Protein AF-0000000074032149 (afdb_homodimer)

Radius of gyration: 67.51 Å; Cα contacts (8 Å, |Δi|>4): 186; chains: 2; bounding box: 53×200×136 Å

Sequence (626 aa):
MKRTSAFSYVSTILFILSSSCLYNQAYASSRERHGLHLDIPGTTISTRKSSSDRSGGHMSKWVGELNHEFKTFKNSKLKEIEKTEKQKEEAWDDWLTKLEPEWVSFSNFIEEKKKKWIQKKEEEWDIWIKEMEHKWVAFKKKMDRKYKVQRREGTLKYSEREWCNLVKRKAEEVMIIDYRTWIKNNDDNLRKWISRDFELWKKKRFDEWLKVEWKCEEDAYWCKDSNSPFMNAWDPLFPIIKKSWDMYQARKSRESAHWNKLASSVGKTLTSKKYVEWEQMKKTKSSWYNEWVHFFLHELLSSVGVKHRSLGFMKRTSAFSYVSTILFILSSSCLYNQAYASSRERHGLHLDIPGTTISTRKSSSDRSGGHMSKWVGELNHEFKTFKNSKLKEIEKTEKQKEEAWDDWLTKLEPEWVSFSNFIEEKKKKWIQKKEEEWDIWIKEMEHKWVAFKKKMDRKYKVQRREGTLKYSEREWCNLVKRKAEEVMIIDYRTWIKNNDDNLRKWISRDFELWKKKRFDEWLKVEWKCEEDAYWCKDSNSPFMNAWDPLFPIIKKSWDMYQARKSRESAHWNKLASSVGKTLTSKKYVEWEQMKKTKSSWYNEWVHFFLHELLSSVGVKHRSLGF

pLDDT: mean 77.49, std 26.67, range [15.34, 97.88]

Foldseek 3Di:
DDDDDDDDDYDDDDDDDDDDPPDPPVPPPPPPCPVPPPPPVPPPPVPPPPPVPPDVPVVVVVVVVVVVVVVVVLVVLLVVLVVVLVVVVVVLVVLVVVCVVVLVVVLVVLVVVVVVLVVVVVVVLVVVVVVLLVVLLVVLVVLVVVVVVCVVVVNDPDDLVRSLVVSLVVSLVVLVVVLVVVLVVSLVVSLVVLLVSLVVVLVVSVVVVCVPPVNVVVCVQCVDPVLDLVVCVVDPCSVSSVSSVVSNVVVVVVSVVVSVVVSVVSSCVSNVDDDPVSVVVSVVVVVVSVVVSVVSSVVSSVVVVVVVVVVPD/DDDDDDDDDDDDDDDDDDDDDPDPPVPPPPPPCPVPPPPPVPPPPVPPPPPPPPDCPVNVVVVVVVVVVVVVVLVVLLVVLVVVLVVVVVVLVVLVVVCVVVLVVVLVVLVVVVVVLVVVVVVVLVVVVVVVLVVLLVVLVVLVVVVVVCVVVVNDPDDLVRSLVVSLVVSLVVLVVSLVVVLVVSLVVSLVVLLVSLVVVLVVSVVVVCVPPVNVVVCVQCVDPVLDLVVCVVDPCSVSSVSSVVSNVVVVVVSVVVSVVVSVVSSCVSNVDDDPVSVVVSVVVVVVSVVVSVVSSVVSSVVSVVVVVVVPD

Structure (mmCIF, N/CA/C/O backbone):
data_AF-0000000074032149-model_v1
#
loop_
_entity.id
_entity.type
_entity.pdbx_description
1 polymer 'Variable surface protein'
#
loop_
_atom_site.group_PDB
_atom_site.id
_atom_site.type_symbol
_atom_site.label_atom_id
_atom_site.label_alt_id
_atom_site.label_comp_id
_atom_site.label_asym_id
_atom_site.label_entity_id
_atom_site.label_seq_id
_atom_site.pdbx_PDB_ins_code
_atom_site.Cartn_x
_atom_site.Cartn_y
_atom_site.Cartn_z
_atom_site.occupancy
_atom_site.B_iso_or_equiv
_atom_site.auth_seq_id
_atom_site.auth_comp_id
_atom_site.auth_asym_id
_atom_site.auth_atom_id
_atom_site.pdbx_PDB_model_num
ATOM 1 N N . MET A 1 1 ? 32.906 36.156 98.25 1 17.06 1 MET A N 1
ATOM 2 C CA . MET A 1 1 ? 32.969 37.562 98.625 1 17.06 1 MET A CA 1
ATOM 3 C C . MET A 1 1 ? 32.188 38.438 97.688 1 17.06 1 MET A C 1
ATOM 5 O O . MET A 1 1 ? 32 39.625 97.938 1 17.06 1 MET A O 1
ATOM 9 N N . LYS A 1 2 ? 32.25 38.219 96.375 1 16.92 2 LYS A N 1
ATOM 10 C CA . LYS A 1 2 ? 32.594 39.375 95.625 1 16.92 2 LYS A CA 1
ATOM 11 C C . LYS A 1 2 ? 31.531 40.469 95.75 1 16.92 2 LYS A C 1
ATOM 13 O O . LYS A 1 2 ? 30.328 40.188 95.688 1 16.92 2 LYS A O 1
ATOM 18 N N . ARG A 1 3 ? 31.984 41.719 95.625 1 16.62 3 ARG A N 1
ATOM 19 C CA . ARG A 1 3 ? 31.656 43.062 96.125 1 16.62 3 ARG A CA 1
ATOM 20 C C . ARG A 1 3 ? 30.453 43.625 95.312 1 16.62 3 ARG A C 1
ATOM 22 O O . ARG A 1 3 ? 29.484 44.094 95.938 1 16.62 3 ARG A O 1
ATOM 29 N N . THR A 1 4 ? 30.797 44.438 94.375 1 17.55 4 THR A N 1
ATOM 30 C CA . THR A 1 4 ? 30.688 45.906 94.5 1 17.55 4 THR A CA 1
ATOM 31 C C . THR A 1 4 ? 29.312 46.375 94.062 1 17.55 4 THR A C 1
ATOM 33 O O . THR A 1 4 ? 28.547 45.656 93.438 1 17.55 4 THR A O 1
ATOM 36 N N . SER A 1 5 ? 29.297 47.594 93.438 1 15.97 5 SER A N 1
ATOM 37 C CA . SER A 1 5 ? 28.891 48.969 93.75 1 15.97 5 SER A CA 1
ATOM 38 C C . SER A 1 5 ? 27.641 49.344 93 1 15.97 5 SER A C 1
ATOM 40 O O . SER A 1 5 ? 26.656 49.844 93.562 1 15.97 5 SER A O 1
ATOM 42 N N . ALA A 1 6 ? 27.875 49.875 91.75 1 17.45 6 ALA A N 1
ATOM 43 C CA . ALA A 1 6 ? 27.609 51.281 91.625 1 17.45 6 ALA A CA 1
ATOM 44 C C . ALA A 1 6 ? 26.109 51.562 91.438 1 17.45 6 ALA A C 1
ATOM 46 O O . ALA A 1 6 ? 25.328 50.625 91.188 1 17.45 6 ALA A O 1
ATOM 47 N N . PHE A 1 7 ? 25.828 52.625 90.5 1 17.91 7 PHE A N 1
ATOM 48 C CA . PHE A 1 7 ? 25.297 54 90.562 1 17.91 7 PHE A CA 1
ATOM 49 C C . PHE A 1 7 ? 23.828 54 90.188 1 17.91 7 PHE A C 1
ATOM 51 O O . PHE A 1 7 ? 23.328 53.094 89.562 1 17.91 7 PHE A O 1
ATOM 58 N N . SER A 1 8 ? 23.297 55.25 90.062 1 16.25 8 SER A N 1
ATOM 59 C CA . SER A 1 8 ? 22.234 56.125 90.562 1 16.25 8 SER A CA 1
ATOM 60 C C . SER A 1 8 ? 21.016 56.094 89.688 1 16.25 8 SER A C 1
ATOM 62 O O . SER A 1 8 ? 19.891 55.938 90.125 1 16.25 8 SER A O 1
ATOM 64 N N . TYR A 1 9 ? 21.203 56.812 88.5 1 15.5 9 TYR A N 1
ATOM 65 C CA . TYR A 1 9 ? 20.375 58 88.375 1 15.5 9 TYR A CA 1
ATOM 66 C C . TYR A 1 9 ? 18.938 57.656 88 1 15.5 9 TYR A C 1
ATOM 68 O O . TYR A 1 9 ? 18.656 56.531 87.562 1 15.5 9 TYR A O 1
ATOM 76 N N . VAL A 1 10 ? 18.453 58.531 87 1 16.09 10 VAL A N 1
ATOM 77 C CA . VAL A 1 10 ? 17.391 59.531 86.938 1 16.09 10 VAL A CA 1
ATOM 78 C C . VAL A 1 10 ? 16.078 58.875 86.5 1 16.09 10 VAL A C 1
ATOM 80 O O . VAL A 1 10 ? 16.062 57.781 85.938 1 16.09 10 VAL A O 1
ATOM 83 N N . SER A 1 11 ? 15.461 59.656 85.5 1 15.37 11 SER A N 1
ATOM 84 C CA . SER A 1 11 ? 14.234 60.469 85.562 1 15.37 11 SER A CA 1
ATOM 85 C C . SER A 1 11 ? 13.023 59.625 85.125 1 15.37 11 SER A C 1
ATOM 87 O O . SER A 1 11 ? 13.18 58.562 84.562 1 15.37 11 SER A O 1
ATOM 89 N N . THR A 1 12 ? 12.289 60.438 84.25 1 15.59 12 THR A N 1
ATOM 90 C CA . THR A 1 12 ? 10.914 60.938 84.25 1 15.59 12 THR A CA 1
ATOM 91 C C . THR A 1 12 ? 9.984 59.938 83.562 1 15.59 12 THR A C 1
ATOM 93 O O . THR A 1 12 ? 10.234 59.531 82.438 1 15.59 12 THR A O 1
ATOM 96 N N . ILE A 1 13 ? 9.055 59.5 84.25 1 17.02 13 ILE A N 1
ATOM 97 C CA . ILE A 1 13 ? 7.973 58.531 84.188 1 17.02 13 ILE A CA 1
ATOM 98 C C . ILE A 1 13 ? 7 58.844 83.062 1 17.02 13 ILE A C 1
ATOM 100 O O . ILE A 1 13 ? 6.574 57.938 82.375 1 17.02 13 ILE A O 1
ATOM 104 N N . LEU A 1 14 ? 6.543 60.219 83.062 1 15.34 14 LEU A N 1
ATOM 105 C CA . LEU A 1 14 ? 5.102 60.156 83.25 1 15.34 14 LEU A CA 1
ATOM 106 C C . LEU A 1 14 ? 4.395 59.594 82 1 15.34 14 LEU A C 1
ATOM 108 O O . LEU A 1 14 ? 3.627 58.656 82.125 1 15.34 14 LEU A O 1
ATOM 112 N N . PHE A 1 15 ? 3.326 60.5 81.562 1 16.03 15 PHE A N 1
ATOM 113 C CA . PHE A 1 15 ? 1.88 60.344 81.688 1 16.03 15 PHE A CA 1
ATOM 114 C C . PHE A 1 15 ? 1.322 59.812 80.312 1 16.03 15 PHE A C 1
ATOM 116 O O . PHE A 1 15 ? 0.605 58.812 80.312 1 16.03 15 PHE A O 1
ATOM 123 N N . ILE A 1 16 ? 0.538 60.812 79.625 1 16.83 16 ILE A N 1
ATOM 124 C CA . ILE A 1 16 ? -0.915 60.812 79.5 1 16.83 16 ILE A CA 1
ATOM 125 C C . ILE A 1 16 ? -1.333 60.125 78.25 1 16.83 16 ILE A C 1
ATOM 127 O O . ILE A 1 16 ? -0.55 60 77.25 1 16.83 16 ILE A O 1
ATOM 131 N N . LEU A 1 17 ? -2.65 60.312 77.938 1 17.36 17 LEU A N 1
ATOM 132 C CA . LEU A 1 17 ? -3.904 59.625 77.562 1 17.36 17 LEU A CA 1
ATOM 133 C C . LEU A 1 17 ? -4.102 59.562 76.062 1 17.36 17 LEU A C 1
ATOM 135 O O . LEU A 1 17 ? -4.379 58.469 75.562 1 17.36 17 LEU A O 1
ATOM 139 N N . SER A 1 18 ? -4.707 60.656 75.438 1 16.34 18 SER A N 1
ATOM 140 C CA . SER A 1 18 ? -6.086 60.625 74.938 1 16.34 18 SER A CA 1
ATOM 141 C C . SER A 1 18 ? -6.172 60.062 73.562 1 16.34 18 SER A C 1
ATOM 143 O O . SER A 1 18 ? -5.152 59.906 72.875 1 16.34 18 SER A O 1
ATOM 145 N N . SER A 1 19 ? -7.113 60.812 72.625 1 16.45 19 SER A N 1
ATOM 146 C CA . SER A 1 19 ? -8.422 60.594 72.062 1 16.45 19 SER A CA 1
ATOM 147 C C . SER A 1 19 ? -8.281 60.156 70.562 1 16.45 19 SER A C 1
ATOM 149 O O . SER A 1 19 ? -8.922 59.188 70.188 1 16.45 19 SER A O 1
ATOM 151 N N . SER A 1 20 ? -8.117 61.125 69.625 1 18.06 20 SER A N 1
ATOM 152 C CA . SER A 1 20 ? -9.094 61.438 68.562 1 18.06 20 SER A CA 1
ATOM 153 C C . SER A 1 20 ? -8.984 60.438 67.438 1 18.06 20 SER A C 1
ATOM 155 O O . SER A 1 20 ? -7.875 60.094 67 1 18.06 20 SER A O 1
ATOM 157 N N . CYS A 1 21 ? -10.164 59.812 67.125 1 19.5 21 CYS A N 1
ATOM 158 C CA . CYS A 1 21 ? -10.742 58.844 66.188 1 19.5 21 CYS A CA 1
ATOM 159 C C . CYS A 1 21 ? -10.672 59.375 64.75 1 19.5 21 CYS A C 1
ATOM 161 O O . CYS A 1 21 ? -11.609 60 64.25 1 19.5 21 CYS A O 1
ATOM 163 N N . LEU A 1 22 ? -9.789 60.25 64.438 1 19.03 22 LEU A N 1
ATOM 164 C CA . LEU A 1 22 ? -10.102 60.812 63.125 1 19.03 22 LEU A CA 1
ATOM 165 C C . LEU A 1 22 ? -10.367 59.719 62.094 1 19.03 22 LEU A C 1
ATOM 167 O O . LEU A 1 22 ? -9.633 58.719 62.031 1 19.03 22 LEU A O 1
ATOM 171 N N . TYR A 1 23 ? -11.711 59.812 61.594 1 19.08 23 TYR A N 1
ATOM 172 C CA . TYR A 1 23 ? -12.57 59.188 60.594 1 19.08 23 TYR A CA 1
ATOM 173 C C . TYR A 1 23 ? -11.844 59.031 59.25 1 19.08 23 TYR A C 1
ATOM 175 O O . TYR A 1 23 ? -11.25 59.969 58.75 1 19.08 23 TYR A O 1
ATOM 183 N N . ASN A 1 24 ? -11.492 57.844 58.969 1 18.28 24 ASN A N 1
ATOM 184 C CA . ASN A 1 24 ? -10.945 57.188 57.781 1 18.28 24 ASN A CA 1
ATOM 185 C C . ASN A 1 24 ? -11.836 57.438 56.562 1 18.28 24 ASN A C 1
ATOM 187 O O . ASN A 1 24 ? -12.703 56.625 56.25 1 18.28 24 ASN A O 1
ATOM 191 N N . GLN A 1 25 ? -12.516 58.688 56.5 1 18.3 25 GLN A N 1
ATOM 192 C CA . GLN A 1 25 ? -13.422 58.625 55.375 1 18.3 25 GLN A CA 1
ATOM 193 C C . GLN A 1 25 ? -12.672 58.312 54.062 1 18.3 25 GLN A C 1
ATOM 195 O O . GLN A 1 25 ? -11.805 59.094 53.656 1 18.3 25 GLN A O 1
ATOM 200 N N . ALA A 1 26 ? -12.438 57.094 53.875 1 19.88 26 ALA A N 1
ATOM 201 C CA . ALA A 1 26 ? -11.945 56.531 52.594 1 19.88 26 ALA A CA 1
ATOM 202 C C . ALA A 1 26 ? -12.797 57.031 51.438 1 19.88 26 ALA A C 1
ATOM 204 O O . ALA A 1 26 ? -14.023 56.875 51.438 1 19.88 26 ALA A O 1
ATOM 205 N N . TYR A 1 27 ? -12.492 58.312 51.062 1 19.78 27 TYR A N 1
ATOM 206 C CA . TYR A 1 27 ? -13.094 58.812 49.812 1 19.78 27 TYR A CA 1
ATOM 207 C C . TYR A 1 27 ? -13.094 57.719 48.75 1 19.78 27 TYR A C 1
ATOM 209 O O . TYR A 1 27 ? -12.055 57.125 48.469 1 19.78 27 TYR A O 1
ATOM 217 N N . ALA A 1 28 ? -14.156 56.938 48.75 1 21.55 28 ALA A N 1
ATOM 218 C CA . ALA A 1 28 ? -14.523 56 47.656 1 21.55 28 ALA A CA 1
ATOM 219 C C . ALA A 1 28 ? -14.516 56.688 46.312 1 21.55 28 ALA A C 1
ATOM 221 O O . ALA A 1 28 ? -15.289 57.625 46.094 1 21.55 28 ALA A O 1
ATOM 222 N N . SER A 1 29 ? -13.367 57.125 45.969 1 20.31 29 SER A N 1
ATOM 223 C CA . SER A 1 29 ? -13.312 57.625 44.594 1 20.31 29 SER A CA 1
ATOM 224 C C . SER A 1 29 ? -14.141 56.719 43.656 1 20.31 29 SER A C 1
ATOM 226 O O . SER A 1 29 ? -14.078 55.5 43.75 1 20.31 29 SER A O 1
ATOM 228 N N . SER A 1 30 ? -15.391 57.188 43.406 1 19.88 30 SER A N 1
ATOM 229 C CA . SER A 1 30 ? -16.344 56.688 42.438 1 19.88 30 SER A CA 1
ATOM 230 C C . SER A 1 30 ? -15.633 56.281 41.156 1 19.88 30 SER A C 1
ATOM 232 O O . SER A 1 30 ? -14.922 57.094 40.562 1 19.88 30 SER A O 1
ATOM 234 N N . ARG A 1 31 ? -15.242 55.031 41.188 1 27.92 31 ARG A N 1
ATOM 235 C CA . ARG A 1 31 ? -14.836 54.344 39.969 1 27.92 31 ARG A CA 1
ATOM 236 C C . ARG A 1 31 ? -15.859 54.562 38.844 1 27.92 31 ARG A C 1
ATOM 238 O O . ARG A 1 31 ? -16.953 54 38.875 1 27.92 31 ARG A O 1
ATOM 245 N N . GLU A 1 32 ? -16.375 55.938 38.625 1 22.55 32 GLU A N 1
ATOM 246 C CA . GLU A 1 32 ? -17.297 55.906 37.469 1 22.55 32 GLU A CA 1
ATOM 247 C C . GLU A 1 32 ? -16.672 55.188 36.281 1 22.55 32 GLU A C 1
ATOM 249 O O . GLU A 1 32 ? -15.555 55.5 35.875 1 22.55 32 GLU A O 1
ATOM 254 N N . ARG A 1 33 ? -17.094 54 36.156 1 27.97 33 ARG A N 1
ATOM 255 C CA . ARG A 1 33 ? -16.922 53.156 35 1 27.97 33 ARG A CA 1
ATOM 256 C C . ARG A 1 33 ? -17.5 53.781 33.75 1 27.97 33 ARG A C 1
ATOM 258 O O . ARG A 1 33 ? -18.719 53.844 33.562 1 27.97 33 ARG A O 1
ATOM 265 N N . HIS A 1 34 ? -17.188 55.062 33.5 1 25.02 34 HIS A N 1
ATOM 266 C CA . HIS A 1 34 ? -17.688 55.312 32.156 1 25.02 34 HIS A CA 1
ATOM 267 C C . HIS A 1 34 ? -17.266 54.25 31.188 1 25.02 34 HIS A C 1
ATOM 269 O O . HIS A 1 34 ? -16.078 54.031 30.969 1 25.02 34 HIS A O 1
ATOM 275 N N . GLY A 1 35 ? -17.969 53.188 31.297 1 23.45 35 GLY A N 1
ATOM 276 C CA . GLY A 1 35 ? -17.891 52.219 30.219 1 23.45 35 GLY A CA 1
ATOM 277 C C . GLY A 1 35 ? -18.047 52.844 28.844 1 23.45 35 GLY A C 1
ATOM 278 O O . GLY A 1 35 ? -19.141 53.312 28.5 1 23.45 35 GLY A O 1
ATOM 279 N N . LEU A 1 36 ? -17.234 53.844 28.516 1 26.61 36 LEU A N 1
ATOM 280 C CA . LEU A 1 36 ? -17.312 54.125 27.094 1 26.61 36 LEU A CA 1
ATOM 281 C C . LEU A 1 36 ? -17.469 52.812 26.281 1 26.61 36 LEU A C 1
ATOM 283 O O . LEU A 1 36 ? -16.641 51.906 26.391 1 26.61 36 LEU A O 1
ATOM 287 N N . HIS A 1 37 ? -18.734 52.531 26.125 1 25.94 37 HIS A N 1
ATOM 288 C CA . HIS A 1 37 ? -19.047 51.531 25.125 1 25.94 37 HIS A CA 1
ATOM 289 C C . HIS A 1 37 ? -18.359 51.812 23.797 1 25.94 37 HIS A C 1
ATOM 291 O O . HIS A 1 37 ? -18.734 52.75 23.094 1 25.94 37 HIS A O 1
ATOM 297 N N . LEU A 1 38 ? -17.156 52.094 23.812 1 27.5 38 LEU A N 1
ATOM 298 C CA . LEU A 1 38 ? -16.578 52.156 22.484 1 27.5 38 LEU A CA 1
ATOM 299 C C . LEU A 1 38 ? -17.062 51.031 21.609 1 27.5 38 LEU A C 1
ATOM 301 O O . LEU A 1 38 ? -16.922 49.844 21.969 1 27.5 38 LEU A O 1
ATOM 305 N N . ASP A 1 39 ? -18.125 51.344 20.859 1 27.17 39 ASP A N 1
ATOM 306 C CA . ASP A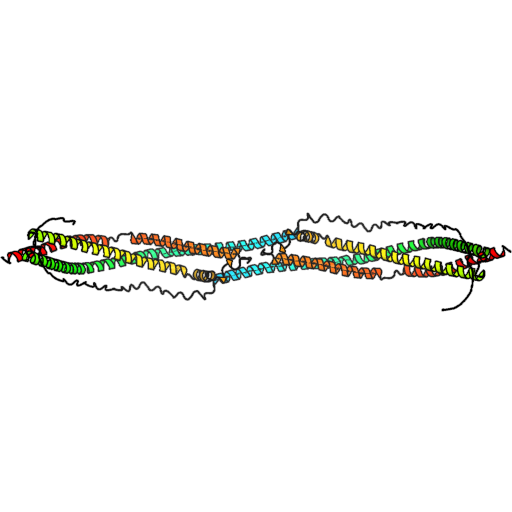 1 39 ? -18.453 50.5 19.703 1 27.17 39 ASP A CA 1
ATOM 307 C C . ASP A 1 39 ? -17.203 50.156 18.906 1 27.17 39 ASP A C 1
ATOM 309 O O . ASP A 1 39 ? -16.625 51 18.234 1 27.17 39 ASP A O 1
ATOM 313 N N . ILE A 1 40 ? -16.281 49.562 19.5 1 32.62 40 ILE A N 1
ATOM 314 C CA . ILE A 1 40 ? -15.414 48.938 18.516 1 32.62 40 ILE A CA 1
ATOM 315 C C . ILE A 1 40 ? -16.25 48.375 17.375 1 32.62 40 ILE A C 1
ATOM 317 O O . ILE A 1 40 ? -17.281 47.719 17.609 1 32.62 40 ILE A O 1
ATOM 321 N N . PRO A 1 41 ? -16.438 48.969 16.172 1 33.03 41 PRO A N 1
ATOM 322 C CA . PRO A 1 41 ? -17.234 48.219 15.195 1 33.03 41 PRO A CA 1
ATOM 323 C C . PRO A 1 41 ? -17.219 46.719 15.453 1 33.03 41 PRO A C 1
ATOM 325 O O . PRO A 1 41 ? -16.172 46.156 15.781 1 33.03 41 PRO A O 1
ATOM 328 N N . GLY A 1 42 ? -18.391 46.312 16.031 1 29.75 42 GLY A N 1
ATOM 329 C CA . GLY A 1 42 ? -18.859 45 16.484 1 29.75 42 GLY A CA 1
ATOM 330 C C . GLY A 1 42 ? -18.531 43.875 15.523 1 29.75 42 GLY A C 1
ATOM 331 O O . GLY A 1 42 ? -19.109 43.781 14.445 1 29.75 42 GLY A O 1
ATOM 332 N N . THR A 1 43 ? -17.281 43.688 15.273 1 31.83 43 THR A N 1
ATOM 333 C CA . THR A 1 43 ? -17.172 42.438 14.555 1 31.83 43 THR A CA 1
ATOM 334 C C . THR A 1 43 ? -17.938 41.344 15.281 1 31.83 43 THR A C 1
ATOM 336 O O . THR A 1 43 ? -17.719 41.094 16.469 1 31.83 43 THR A O 1
ATOM 339 N N . THR A 1 44 ? -19.25 41.25 15 1 28.2 44 THR A N 1
ATOM 340 C CA . THR A 1 44 ? -19.969 40 15.305 1 28.2 44 THR A CA 1
ATOM 341 C C . THR A 1 44 ? -19.016 38.812 15.359 1 28.2 44 THR A C 1
ATOM 343 O O . THR A 1 44 ? -18.391 38.469 14.352 1 28.2 44 THR A O 1
ATOM 346 N N . ILE A 1 45 ? -18.422 38.75 16.531 1 30.5 45 ILE A N 1
ATOM 347 C CA . ILE A 1 45 ? -17.828 37.406 16.672 1 30.5 45 ILE A CA 1
ATOM 348 C C . ILE A 1 45 ? -18.859 36.344 16.312 1 30.5 45 ILE A C 1
ATOM 350 O O . ILE A 1 45 ? -19.859 36.156 17.031 1 30.5 45 ILE A O 1
ATOM 354 N N . SER A 1 46 ? -19.25 36.281 15.156 1 29.58 46 SER A N 1
ATOM 355 C CA . SER A 1 46 ? -19.984 35.062 14.875 1 29.58 46 SER A CA 1
ATOM 356 C C . SER A 1 46 ? -19.422 33.875 15.672 1 29.58 46 SER A C 1
ATOM 358 O O . SER A 1 46 ? -18.219 33.688 15.742 1 29.58 46 SER A O 1
ATOM 360 N N . THR A 1 47 ? -20.109 33.562 16.781 1 29.39 47 THR A N 1
ATOM 361 C CA . THR A 1 47 ? -19.922 32.281 17.469 1 29.39 47 THR A CA 1
ATOM 362 C C . THR A 1 47 ? -19.359 31.234 16.516 1 29.39 47 THR A C 1
ATOM 364 O O . THR A 1 47 ? -19.875 31.047 15.406 1 29.39 47 THR A O 1
ATOM 367 N N . ARG A 1 48 ? -18.141 30.859 16.703 1 31.95 48 ARG A N 1
ATOM 368 C CA . ARG A 1 48 ? -17.594 29.609 16.172 1 31.95 48 ARG A CA 1
ATOM 369 C C . ARG A 1 48 ? -18.656 28.5 16.219 1 31.95 48 ARG A C 1
ATOM 371 O O . ARG A 1 48 ? -19.078 28.078 17.297 1 31.95 48 ARG A O 1
ATOM 378 N N . LYS A 1 49 ? -19.688 28.547 15.477 1 34.28 49 LYS A N 1
ATOM 379 C CA . LYS A 1 49 ? -20.375 27.266 15.383 1 34.28 49 LYS A CA 1
ATOM 380 C C . LYS A 1 49 ? -19.406 26.109 15.562 1 34.28 49 LYS A C 1
ATOM 382 O O . LYS A 1 49 ? -18.266 26.156 15.102 1 34.28 49 LYS A O 1
ATOM 387 N N . SER A 1 50 ? -19.609 25.219 16.562 1 32.56 50 SER A N 1
ATOM 388 C CA . SER A 1 50 ? -18.984 23.938 16.859 1 32.56 50 SER A CA 1
ATOM 389 C C . SER A 1 50 ? -18.484 23.266 15.578 1 32.56 50 SER A C 1
ATOM 391 O O . SER A 1 50 ? -19.25 23.078 14.633 1 32.56 50 SER A O 1
ATOM 393 N N . SER A 1 51 ? -17.312 23.484 15.227 1 39.06 51 SER A N 1
ATOM 394 C CA . SER A 1 51 ? -16.516 22.844 14.188 1 39.06 51 SER A CA 1
ATOM 395 C C . SER A 1 51 ? -16.812 21.344 14.109 1 39.06 51 SER A C 1
ATOM 397 O O . SER A 1 51 ? -16.203 20.625 13.328 1 39.06 51 SER A O 1
ATOM 399 N N . SER A 1 52 ? -17.484 20.922 15.156 1 39.31 52 SER A N 1
ATOM 400 C CA . SER A 1 52 ? -17.641 19.484 15.203 1 39.31 52 SER A CA 1
ATOM 401 C C . SER A 1 52 ? -18.359 18.953 13.961 1 39.31 52 SER A C 1
ATOM 403 O O . SER A 1 52 ? -18.203 17.797 13.586 1 39.31 52 SER A O 1
ATOM 405 N N . ASP A 1 53 ? -19.469 19.688 13.633 1 44.53 53 ASP A N 1
ATOM 406 C CA . ASP A 1 53 ? -20.297 19.062 12.602 1 44.53 53 ASP A CA 1
ATOM 407 C C . ASP A 1 53 ? -19.719 19.297 11.211 1 44.53 53 ASP A C 1
ATOM 409 O O . ASP A 1 53 ? -20.375 19.031 10.203 1 44.53 53 ASP A O 1
ATOM 413 N N . ARG A 1 54 ? -18.781 20.203 11.047 1 49.22 54 ARG A N 1
ATOM 414 C CA . ARG A 1 54 ? -18.312 20.422 9.68 1 49.22 54 ARG A CA 1
ATOM 415 C C . ARG A 1 54 ? -17.562 19.219 9.156 1 49.22 54 ARG A C 1
ATOM 417 O O . ARG A 1 54 ? -16.578 18.781 9.773 1 49.22 54 ARG A O 1
ATOM 424 N N . SER A 1 55 ? -18.141 18.5 8.5 1 57.91 55 SER A N 1
ATOM 425 C CA . SER A 1 55 ? -17.594 17.344 7.781 1 57.91 55 SER A CA 1
ATOM 426 C C . SER A 1 55 ? -16.25 17.672 7.148 1 57.91 55 SER A C 1
ATOM 428 O O . SER A 1 55 ? -16 18.797 6.738 1 57.91 55 SER A O 1
ATOM 430 N N . GLY A 1 56 ? -15.141 17.375 7.727 1 65.81 56 GLY A N 1
ATOM 431 C CA . GLY A 1 56 ? -13.781 17.469 7.207 1 65.81 56 GLY A CA 1
ATOM 432 C C . GLY A 1 56 ? -13.734 17.797 5.723 1 65.81 56 GLY A C 1
ATOM 433 O O . GLY A 1 56 ? -12.688 17.641 5.086 1 65.81 56 GLY A O 1
ATOM 434 N N . GLY A 1 57 ? -14.734 18.516 5.211 1 84.56 57 GLY A N 1
ATOM 435 C CA . GLY A 1 57 ? -15.234 18.797 3.871 1 84.56 57 GLY A CA 1
ATOM 436 C C . GLY A 1 57 ? -14.219 18.484 2.783 1 84.56 57 GLY A C 1
ATOM 437 O O . GLY A 1 57 ? -14.062 17.328 2.393 1 84.56 57 GLY A O 1
ATOM 438 N N . HIS A 1 58 ? -13.211 19.484 2.496 1 90.94 58 HIS A N 1
ATOM 439 C CA . HIS A 1 58 ? -12.312 19.297 1.362 1 90.94 58 HIS A CA 1
ATOM 440 C C . HIS A 1 58 ? -11.266 18.219 1.665 1 90.94 58 HIS A C 1
ATOM 442 O O . HIS A 1 58 ? -10.789 17.547 0.756 1 90.94 58 HIS A O 1
ATOM 448 N N . MET A 1 59 ? -10.945 18 3.008 1 93 59 MET A N 1
ATOM 449 C CA . MET A 1 59 ? -9.977 16.969 3.377 1 93 59 MET A CA 1
ATOM 450 C C . MET A 1 59 ? -10.578 15.578 3.232 1 93 59 MET A C 1
ATOM 452 O O . MET A 1 59 ? -9.93 14.672 2.715 1 93 59 MET A O 1
ATOM 456 N N . SER A 1 60 ? -11.797 15.492 3.729 1 92.25 60 SER A N 1
ATOM 457 C CA . SER A 1 60 ? -12.492 14.211 3.566 1 92.25 60 SER A CA 1
ATOM 458 C C . SER A 1 60 ? -12.633 13.844 2.092 1 92.25 60 SER A C 1
ATOM 460 O O . SER A 1 60 ? -12.453 12.688 1.719 1 92.25 60 SER A O 1
ATOM 462 N N . LYS A 1 61 ? -12.953 14.844 1.308 1 92.94 61 LYS A N 1
ATOM 463 C CA . LYS A 1 61 ? -13.07 14.633 -0.132 1 92.94 61 LYS A CA 1
ATOM 464 C C . LYS A 1 61 ? -11.734 14.211 -0.734 1 92.94 61 LYS A C 1
ATOM 466 O O . LYS A 1 61 ? -11.672 13.266 -1.523 1 92.94 61 LYS A O 1
ATOM 471 N N . TRP A 1 62 ? -10.656 14.852 -0.332 1 94.69 62 TRP A N 1
ATOM 472 C CA . TRP A 1 62 ? -9.336 14.547 -0.861 1 94.69 62 TRP A CA 1
ATOM 473 C C . TRP A 1 62 ? -8.906 13.141 -0.473 1 94.69 62 TRP A C 1
ATOM 475 O O . TRP A 1 62 ? -8.422 12.375 -1.313 1 94.69 62 TRP A O 1
ATOM 485 N N . VAL A 1 63 ? -9.117 12.766 0.755 1 93.5 63 VAL A N 1
ATOM 486 C CA . VAL A 1 63 ? -8.75 11.43 1.222 1 93.5 63 VAL A CA 1
ATOM 487 C C . VAL A 1 63 ? -9.602 10.383 0.504 1 93.5 63 VAL A C 1
ATOM 489 O O . VAL A 1 63 ? -9.102 9.32 0.127 1 93.5 63 VAL A O 1
ATOM 492 N N . GLY A 1 64 ? -10.906 10.727 0.351 1 93.75 64 GLY A N 1
ATOM 493 C CA . GLY A 1 64 ? -11.766 9.844 -0.416 1 93.75 64 GLY A CA 1
ATOM 494 C C . GLY A 1 64 ? -11.289 9.633 -1.841 1 93.75 64 GLY A C 1
ATOM 495 O O . GLY A 1 64 ? -11.297 8.5 -2.34 1 93.75 64 GLY A O 1
ATOM 496 N N . GLU A 1 65 ? -10.883 10.672 -2.514 1 94.94 65 GLU A N 1
ATOM 497 C CA . GLU A 1 65 ? -10.359 10.602 -3.873 1 94.94 65 GLU A CA 1
ATOM 498 C C . GLU A 1 65 ? -9.062 9.805 -3.922 1 94.94 65 GLU A C 1
ATOM 500 O O . GLU A 1 65 ? -8.844 9.008 -4.84 1 94.94 65 GLU A O 1
ATOM 505 N N . LEU A 1 66 ? -8.211 10.062 -2.934 1 95.06 66 LEU A N 1
ATOM 506 C CA . LEU A 1 66 ? -6.961 9.32 -2.836 1 95.06 66 LEU A CA 1
ATOM 507 C C . LEU A 1 66 ? -7.215 7.824 -2.734 1 95.06 66 LEU A C 1
ATOM 509 O O . LEU A 1 66 ? -6.594 7.031 -3.451 1 95.06 66 LEU A O 1
ATOM 513 N N . ASN A 1 67 ? -8.141 7.457 -1.884 1 93.75 67 ASN A N 1
ATOM 514 C CA . ASN A 1 67 ? -8.508 6.055 -1.729 1 93.75 67 ASN A CA 1
ATOM 515 C C . ASN A 1 67 ? -9.086 5.48 -3.02 1 93.75 67 ASN A C 1
ATOM 517 O O . ASN A 1 67 ? -8.773 4.348 -3.395 1 93.75 67 ASN A O 1
ATOM 521 N N . HIS A 1 68 ? -9.914 6.242 -3.637 1 95.62 68 HIS A N 1
ATOM 522 C CA . HIS A 1 68 ? -10.523 5.801 -4.891 1 95.62 68 HIS A CA 1
ATOM 523 C C . HIS A 1 68 ? -9.461 5.594 -5.969 1 95.62 68 HIS A C 1
ATOM 525 O O . HIS A 1 68 ? -9.508 4.605 -6.703 1 95.62 68 HIS A O 1
ATOM 531 N N . GLU A 1 69 ? -8.5 6.453 -6.066 1 95.19 69 GLU A N 1
ATOM 532 C CA . GLU A 1 69 ? -7.434 6.352 -7.059 1 95.19 69 GLU A CA 1
ATOM 533 C C . GLU A 1 69 ? -6.555 5.133 -6.801 1 95.19 69 GLU A C 1
ATOM 535 O O . GLU A 1 69 ? -6.168 4.43 -7.738 1 95.19 69 GLU A O 1
ATOM 540 N N . PHE A 1 70 ? -6.293 4.887 -5.574 1 95.5 70 PHE A N 1
ATOM 541 C CA . PHE A 1 70 ? -5.48 3.723 -5.238 1 95.5 70 PHE A CA 1
ATOM 542 C C . PHE A 1 70 ? -6.227 2.432 -5.547 1 95.5 70 PHE A C 1
ATOM 544 O O . PHE A 1 70 ? -5.645 1.48 -6.07 1 95.5 70 PHE A O 1
ATOM 551 N N . LYS A 1 71 ? -7.441 2.4 -5.23 1 94.81 71 LYS A N 1
ATOM 552 C CA . LYS A 1 71 ? -8.266 1.238 -5.547 1 94.81 71 LYS A CA 1
ATOM 553 C C . LYS A 1 71 ? -8.32 1.001 -7.055 1 94.81 71 LYS A C 1
ATOM 555 O O . LYS A 1 71 ? -8.266 -0.142 -7.512 1 94.81 71 LYS A O 1
ATOM 560 N N . THR A 1 72 ? -8.492 2.074 -7.793 1 95.81 72 THR A N 1
ATOM 561 C CA . THR A 1 72 ? -8.516 1.978 -9.25 1 95.81 72 THR A CA 1
ATOM 562 C C . THR A 1 72 ? -7.191 1.432 -9.773 1 95.81 72 THR A C 1
ATOM 564 O O . THR A 1 72 ? -7.176 0.599 -10.68 1 95.81 72 THR A O 1
ATOM 567 N N . PHE A 1 73 ? -6.129 1.893 -9.219 1 95.38 73 PHE A N 1
ATOM 568 C CA . PHE A 1 73 ? -4.805 1.391 -9.57 1 95.38 73 PHE A CA 1
ATOM 569 C C . PHE A 1 73 ? -4.707 -0.108 -9.305 1 95.38 73 PHE A C 1
ATOM 571 O O . PHE A 1 73 ? -4.309 -0.873 -10.188 1 95.38 73 PHE A O 1
ATOM 578 N N . LYS A 1 74 ? -5.074 -0.546 -8.195 1 94.62 74 LYS A N 1
ATOM 579 C CA . LYS A 1 74 ? -5.027 -1.955 -7.816 1 94.62 74 LYS A CA 1
ATOM 580 C C . LYS A 1 74 ? -5.887 -2.807 -8.742 1 94.62 74 LYS A C 1
ATOM 582 O O . LYS A 1 74 ? -5.438 -3.844 -9.234 1 94.62 74 LYS A O 1
ATOM 587 N N . ASN A 1 75 ? -7.078 -2.326 -8.992 1 95.69 75 ASN A N 1
ATOM 588 C CA . ASN A 1 75 ? -8.008 -3.066 -9.836 1 95.69 75 ASN A CA 1
ATOM 589 C C . ASN A 1 75 ? -7.484 -3.199 -11.266 1 95.69 75 ASN A C 1
ATOM 591 O O . ASN A 1 75 ? -7.676 -4.234 -11.906 1 95.69 75 ASN A O 1
ATOM 595 N N . SER A 1 76 ? -6.914 -2.166 -11.742 1 96.31 76 SER A N 1
ATOM 596 C CA . SER A 1 76 ? -6.352 -2.211 -13.094 1 96.31 76 SER A CA 1
ATOM 597 C C . SER A 1 76 ? -5.258 -3.268 -13.195 1 96.31 76 SER A C 1
ATOM 599 O O . SER A 1 76 ? -5.203 -4.016 -14.172 1 96.31 76 SER A O 1
ATOM 601 N N . LYS A 1 77 ? -4.414 -3.414 -12.18 1 95.81 77 LYS A N 1
ATOM 602 C CA . LYS A 1 77 ? -3.33 -4.391 -12.188 1 95.81 77 LYS A CA 1
ATOM 603 C C . LYS A 1 77 ? -3.865 -5.809 -12.039 1 95.81 77 LYS A C 1
ATOM 605 O O . LYS A 1 77 ? -3.369 -6.738 -12.68 1 95.81 77 LYS A O 1
ATOM 610 N N . LEU A 1 78 ? -4.887 -5.961 -11.227 1 96.75 78 LEU A N 1
ATOM 611 C CA . LEU A 1 78 ? -5.52 -7.266 -11.062 1 96.75 78 LEU A CA 1
ATOM 612 C C . LEU A 1 78 ? -6.137 -7.746 -12.367 1 96.75 78 LEU A C 1
ATOM 614 O O . LEU A 1 78 ? -6.012 -8.922 -12.727 1 96.75 78 LEU A O 1
ATOM 618 N N . LYS A 1 79 ? -6.762 -6.793 -13.086 1 96.56 79 LYS A N 1
ATOM 619 C CA . LYS A 1 79 ? -7.352 -7.125 -14.375 1 96.56 79 LYS A CA 1
ATOM 620 C C . LYS A 1 79 ? -6.277 -7.512 -15.391 1 96.56 79 LYS A C 1
ATOM 622 O O . LYS A 1 79 ? -6.484 -8.398 -16.219 1 96.56 79 LYS A O 1
ATOM 627 N N . GLU A 1 80 ? -5.176 -6.867 -15.336 1 95.69 80 GLU A N 1
ATOM 628 C CA . GLU A 1 80 ? -4.051 -7.176 -16.219 1 95.69 80 GLU A CA 1
ATOM 629 C C . GLU A 1 80 ? -3.543 -8.594 -15.992 1 95.69 80 GLU A C 1
ATOM 631 O O . GLU A 1 80 ? -3.26 -9.32 -16.938 1 95.69 80 GLU A O 1
ATOM 636 N N . ILE A 1 81 ? -3.436 -8.992 -14.734 1 96.06 81 ILE A N 1
ATOM 637 C CA . ILE A 1 81 ? -3 -10.344 -14.375 1 96.06 81 ILE A CA 1
ATOM 638 C C . ILE A 1 81 ? -3.992 -11.367 -14.922 1 96.06 81 ILE A C 1
ATOM 640 O O . ILE A 1 81 ? -3.592 -12.375 -15.5 1 96.06 81 ILE A O 1
ATOM 644 N N . GLU A 1 82 ? -5.281 -11.125 -14.773 1 96.5 82 GLU A N 1
ATOM 645 C CA . GLU A 1 82 ? -6.32 -12.031 -15.25 1 96.5 82 GLU A CA 1
ATOM 646 C C . GLU A 1 82 ? -6.27 -12.18 -16.766 1 96.5 82 GLU A C 1
ATOM 648 O O . GLU A 1 82 ? -6.43 -13.281 -17.297 1 96.5 82 GLU A O 1
ATOM 653 N N . LYS A 1 83 ? -6.09 -11.07 -17.422 1 96.38 83 LYS A N 1
ATOM 654 C CA . LYS A 1 83 ? -5.996 -11.102 -18.875 1 96.38 83 LYS A CA 1
ATOM 655 C C . LYS A 1 83 ? -4.801 -11.938 -19.328 1 96.38 83 LYS A C 1
ATOM 657 O O . LYS A 1 83 ? -4.922 -12.75 -20.25 1 96.38 83 LYS A O 1
ATOM 662 N N . THR A 1 84 ? -3.641 -11.758 -18.75 1 96.62 84 THR A N 1
ATOM 663 C CA . THR A 1 84 ? -2.43 -12.492 -19.094 1 96.62 84 THR A CA 1
ATOM 664 C C . THR A 1 84 ? -2.602 -13.977 -18.828 1 96.62 84 THR A C 1
ATOM 666 O O . THR A 1 84 ? -2.178 -14.812 -19.625 1 96.62 84 THR A O 1
ATOM 669 N N . GLU A 1 85 ? -3.219 -14.281 -17.672 1 96.94 85 GLU A N 1
ATOM 670 C CA . GLU A 1 85 ? -3.434 -15.68 -17.312 1 96.94 85 GLU A CA 1
ATOM 671 C C . GLU A 1 85 ? -4.41 -16.344 -18.281 1 96.94 85 GLU A C 1
ATOM 673 O O . GLU A 1 85 ? -4.25 -17.516 -18.625 1 96.94 85 GLU A O 1
ATOM 678 N N . LYS A 1 86 ? -5.402 -15.602 -18.734 1 97 86 LYS A N 1
ATOM 679 C CA . LYS A 1 86 ? -6.316 -16.125 -19.75 1 97 86 LYS A CA 1
ATOM 680 C C . LYS A 1 86 ? -5.582 -16.422 -21.047 1 97 86 LYS A C 1
ATOM 682 O O . LYS A 1 86 ? -5.859 -17.438 -21.703 1 97 86 LYS A O 1
ATOM 687 N N . GLN A 1 87 ? -4.719 -15.578 -21.406 1 97.06 87 GLN A N 1
ATOM 688 C CA . GLN A 1 87 ? -3.912 -15.805 -22.594 1 97.06 87 GLN A CA 1
ATOM 689 C C . GLN A 1 87 ? -3.07 -17.078 -22.453 1 97.06 87 GLN A C 1
ATOM 691 O O . GLN A 1 87 ? -2.898 -17.812 -23.422 1 97.06 87 GLN A O 1
ATOM 696 N N . LYS A 1 88 ? -2.537 -17.328 -21.312 1 97.12 88 LYS A N 1
ATOM 697 C CA . LYS A 1 88 ? -1.736 -18.516 -21.062 1 97.12 88 LYS A CA 1
ATOM 698 C C . LYS A 1 88 ? -2.598 -19.781 -21.109 1 97.12 88 LYS A C 1
ATOM 700 O O . LYS A 1 88 ? -2.146 -20.828 -21.578 1 97.12 88 LYS A O 1
ATOM 705 N N . GLU A 1 89 ? -3.799 -19.672 -20.594 1 96.69 89 GLU A N 1
ATOM 706 C CA . GLU A 1 89 ? -4.75 -20.781 -20.703 1 96.69 89 GLU A CA 1
ATOM 707 C C . GLU A 1 89 ? -5.07 -21.094 -22.156 1 96.69 89 GLU A C 1
ATOM 709 O O . GLU A 1 89 ? -5.168 -22.25 -22.547 1 96.69 89 GLU A O 1
ATOM 714 N N . GLU A 1 90 ? -5.207 -20.078 -22.891 1 96.62 90 GLU A N 1
ATOM 715 C CA . GLU A 1 90 ? -5.457 -20.25 -24.312 1 96.62 90 GLU A CA 1
ATOM 716 C C . GLU A 1 90 ? -4.262 -20.906 -25 1 96.62 90 GLU A C 1
ATOM 718 O O . GLU A 1 90 ? -4.434 -21.703 -25.922 1 96.62 90 GLU A O 1
ATOM 723 N N . ALA A 1 91 ? -3.061 -20.531 -24.609 1 97.25 91 ALA A N 1
ATOM 724 C CA . ALA A 1 91 ? -1.851 -21.156 -25.156 1 97.25 91 ALA A CA 1
ATOM 725 C C . ALA A 1 91 ? -1.818 -22.641 -24.859 1 97.25 91 ALA A C 1
ATOM 727 O O . ALA A 1 91 ? -1.37 -23.438 -25.688 1 97.25 91 ALA A O 1
ATOM 728 N N . TRP A 1 92 ? -2.262 -23.094 -23.672 1 97.75 92 TRP A N 1
ATOM 729 C CA . TRP A 1 92 ? -2.375 -24.5 -23.297 1 97.75 92 TRP A CA 1
ATOM 730 C C . TRP A 1 92 ? -3.332 -25.234 -24.234 1 97.75 92 TRP A C 1
ATOM 732 O O . TRP A 1 92 ? -2.988 -26.281 -24.781 1 97.75 92 TRP A O 1
ATOM 742 N N . ASP A 1 93 ? -4.484 -24.641 -24.453 1 96.81 93 ASP A N 1
ATOM 743 C CA . ASP A 1 93 ? -5.488 -25.234 -25.328 1 96.81 93 ASP A CA 1
ATOM 744 C C . ASP A 1 93 ? -4.973 -25.344 -26.766 1 96.81 93 ASP A C 1
ATOM 746 O O . ASP A 1 93 ? -5.195 -26.359 -27.438 1 96.81 93 ASP A O 1
ATOM 750 N N . ASP A 1 94 ? -4.332 -24.312 -27.219 1 96.81 94 ASP A N 1
ATOM 751 C CA . ASP A 1 94 ? -3.738 -24.328 -28.562 1 96.81 94 ASP A CA 1
ATOM 752 C C . ASP A 1 94 ? -2.697 -25.438 -28.688 1 96.81 94 ASP A C 1
ATOM 754 O O . ASP A 1 94 ? -2.625 -26.109 -29.719 1 96.81 94 ASP A O 1
ATOM 758 N N . TRP A 1 95 ? -1.883 -25.547 -27.641 1 97 95 TRP A N 1
ATOM 759 C CA . TRP A 1 95 ? -0.851 -26.578 -27.641 1 97 95 TRP A CA 1
ATOM 760 C C . TRP A 1 95 ? -1.474 -27.969 -27.688 1 97 95 TRP A C 1
ATOM 762 O O . TRP A 1 95 ? -1.023 -28.828 -28.453 1 97 95 TRP A O 1
ATOM 772 N N . LEU A 1 96 ? -2.518 -28.188 -26.953 1 95.5 96 LEU A N 1
ATOM 773 C CA . LEU A 1 96 ? -3.213 -29.469 -26.953 1 95.5 96 LEU A CA 1
ATOM 774 C C . LEU A 1 96 ? -3.799 -29.766 -28.328 1 95.5 96 LEU A C 1
ATOM 776 O O . LEU A 1 96 ? -3.748 -30.906 -28.797 1 95.5 96 LEU A O 1
ATOM 780 N N . THR A 1 97 ? -4.328 -28.781 -28.984 1 94.94 97 THR A N 1
ATOM 781 C CA . THR A 1 97 ? -4.898 -28.938 -30.312 1 94.94 97 THR A CA 1
ATOM 782 C C . THR A 1 97 ? -3.818 -29.312 -31.328 1 94.94 97 THR A C 1
ATOM 784 O O . THR A 1 97 ? -4.027 -30.172 -32.188 1 94.94 97 THR A O 1
ATOM 787 N N . LYS A 1 98 ? -2.707 -28.625 -31.203 1 93.25 98 LYS A N 1
ATOM 788 C CA . LYS A 1 98 ? -1.593 -28.891 -32.094 1 93.25 98 LYS A CA 1
ATOM 789 C C . LYS A 1 98 ? -1.028 -30.281 -31.891 1 93.25 98 LYS A C 1
ATOM 791 O O . LYS A 1 98 ? -0.391 -30.859 -32.781 1 93.25 98 LYS A O 1
ATOM 796 N N . LEU A 1 99 ? -1.234 -30.812 -30.672 1 93.88 99 LEU A N 1
ATOM 797 C CA . LEU A 1 99 ? -0.718 -32.125 -30.312 1 93.88 99 LEU A CA 1
ATOM 798 C C . LEU A 1 99 ? -1.589 -33.25 -30.891 1 93.88 99 LEU A C 1
ATOM 800 O O . LEU A 1 99 ? -1.171 -34.406 -30.953 1 93.88 99 LEU A O 1
ATOM 804 N N . GLU A 1 100 ? -2.801 -33.031 -31.438 1 89.44 100 GLU A N 1
ATOM 805 C CA . GLU A 1 100 ? -3.762 -34.031 -31.906 1 89.44 100 GLU A CA 1
ATOM 806 C C . GLU A 1 100 ? -3.176 -34.875 -33.031 1 89.44 100 GLU A C 1
ATOM 808 O O . GLU A 1 100 ? -3.215 -36.125 -32.969 1 89.44 100 GLU A O 1
ATOM 813 N N . PRO A 1 101 ? -2.521 -34.219 -34.031 1 91.62 101 PRO A N 1
ATOM 814 C CA . PRO A 1 101 ? -1.912 -35.062 -35.062 1 91.62 101 PRO A CA 1
ATOM 815 C C . PRO A 1 101 ? -0.778 -35.938 -34.531 1 91.62 101 PRO A C 1
ATOM 817 O O . PRO A 1 101 ? -0.504 -37 -35.094 1 91.62 101 PRO A O 1
ATOM 820 N N . GLU A 1 102 ? -0.147 -35.438 -33.5 1 91.19 102 GLU A N 1
ATOM 821 C CA . GLU A 1 102 ? 0.961 -36.188 -32.906 1 91.19 102 GLU A CA 1
ATOM 822 C C . GLU A 1 102 ? 0.465 -37.469 -32.219 1 91.19 102 GLU A C 1
ATOM 824 O O . GLU A 1 102 ? 1.171 -38.469 -32.219 1 91.19 102 GLU A O 1
ATOM 829 N N . TRP A 1 103 ? -0.798 -37.469 -31.688 1 89.94 103 TRP A N 1
ATOM 830 C CA . TRP A 1 103 ? -1.418 -38.656 -31.125 1 89.94 103 TRP A CA 1
ATOM 831 C C . TRP A 1 103 ? -1.6 -39.719 -32.188 1 89.94 103 TRP A C 1
ATOM 833 O O . TRP A 1 103 ? -1.324 -40.906 -31.969 1 89.94 103 TRP A O 1
ATOM 843 N N . VAL A 1 104 ? -1.955 -39.312 -33.375 1 87.69 104 VAL A N 1
ATOM 844 C CA . VAL A 1 104 ? -2.176 -40.219 -34.5 1 87.69 104 VAL A CA 1
ATOM 845 C C . VAL A 1 104 ? -0.843 -40.781 -34.969 1 87.69 104 VAL A C 1
ATOM 847 O O . VAL A 1 104 ? -0.735 -42 -35.219 1 87.69 104 VAL A O 1
ATOM 850 N N . SER A 1 105 ? 0.107 -39.875 -35.062 1 92.06 105 SER A N 1
ATOM 851 C CA . SER A 1 105 ? 1.438 -40.344 -35.469 1 92.06 105 SER A CA 1
ATOM 852 C C . SER A 1 105 ? 1.993 -41.375 -34.5 1 92.06 105 SER A C 1
ATOM 854 O O . SER A 1 105 ? 2.596 -42.375 -34.938 1 92.06 105 SER A O 1
ATOM 856 N N . PHE A 1 106 ? 1.785 -41.156 -33.219 1 93.44 106 PHE A N 1
ATOM 857 C CA . PHE A 1 106 ? 2.258 -42.094 -32.219 1 93.44 106 PHE A CA 1
ATOM 858 C C . PHE A 1 106 ? 1.513 -43.438 -32.344 1 93.44 106 PHE A C 1
ATOM 860 O O . PHE A 1 106 ? 2.121 -44.5 -32.25 1 93.44 106 PHE A O 1
ATOM 867 N N . SER A 1 107 ? 0.216 -43.406 -32.5 1 87.88 107 SER A N 1
ATOM 868 C CA . SER A 1 107 ? -0.582 -44.594 -32.688 1 87.88 107 SER A CA 1
ATOM 869 C C . SER A 1 107 ? -0.091 -45.406 -33.875 1 87.88 107 SER A C 1
ATOM 871 O O . SER A 1 107 ? 0.015 -46.656 -33.781 1 87.88 107 SER A O 1
ATOM 873 N N . ASN A 1 108 ? 0.213 -44.75 -35 1 90.06 108 ASN A N 1
ATOM 874 C CA . ASN A 1 108 ? 0.748 -45.406 -36.188 1 90.06 108 ASN A CA 1
ATOM 875 C C . ASN A 1 108 ? 2.107 -46.062 -35.906 1 90.06 108 ASN A C 1
ATOM 877 O O . ASN A 1 108 ? 2.393 -47.156 -36.375 1 90.06 108 ASN A O 1
ATOM 881 N N . PHE A 1 109 ? 2.877 -45.281 -35.188 1 91.81 109 PHE A N 1
ATOM 882 C CA . PHE A 1 109 ? 4.188 -45.781 -34.812 1 91.81 109 PHE A CA 1
ATOM 883 C C . PHE A 1 109 ? 4.055 -47.094 -34.031 1 91.81 109 PHE A C 1
ATOM 885 O O . PHE A 1 109 ? 4.777 -48.062 -34.281 1 91.81 109 PHE A O 1
ATOM 892 N N . ILE A 1 110 ? 3.121 -47.156 -33.062 1 91.56 110 ILE A N 1
ATOM 893 C CA . ILE A 1 110 ? 2.879 -48.344 -32.25 1 91.56 110 ILE A CA 1
ATOM 894 C C . ILE A 1 110 ? 2.396 -49.5 -33.125 1 91.56 110 ILE A C 1
ATOM 896 O O . ILE A 1 110 ? 2.828 -50.625 -32.969 1 91.56 110 ILE A O 1
ATOM 900 N N . GLU A 1 111 ? 1.561 -49.219 -34.125 1 90.19 111 GLU A N 1
ATOM 901 C CA . GLU A 1 111 ? 1.052 -50.219 -35.031 1 90.19 111 GLU A CA 1
ATOM 902 C C . GLU A 1 111 ? 2.176 -50.812 -35.875 1 90.19 111 GLU A C 1
ATOM 904 O O . GLU A 1 111 ? 2.223 -52.031 -36.094 1 90.19 111 GLU A O 1
ATOM 909 N N . GLU A 1 112 ? 3.059 -50.031 -36.375 1 92.31 112 GLU A N 1
ATOM 910 C CA . GLU A 1 112 ? 4.203 -50.5 -37.125 1 92.31 112 GLU A CA 1
ATOM 911 C C . GLU A 1 112 ? 5.105 -51.406 -36.281 1 92.31 112 GLU A C 1
ATOM 913 O O . GLU A 1 112 ? 5.613 -52.406 -36.75 1 92.31 112 GLU A O 1
ATOM 918 N N . LYS A 1 113 ? 5.301 -50.969 -35.125 1 91.31 113 LYS A N 1
ATOM 919 C CA . LYS A 1 113 ? 6.121 -51.781 -34.188 1 91.31 113 LYS A CA 1
ATOM 920 C C . LYS A 1 113 ? 5.48 -53.125 -33.906 1 91.31 113 LYS A C 1
ATOM 922 O O . LYS A 1 113 ? 6.176 -54.125 -33.781 1 91.31 113 LYS A O 1
ATOM 927 N N . LYS A 1 114 ? 4.16 -53.125 -33.781 1 91.38 114 LYS A N 1
ATOM 928 C CA . LYS A 1 114 ? 3.428 -54.375 -33.594 1 91.38 114 LYS A CA 1
ATOM 929 C C . LYS A 1 114 ? 3.639 -55.312 -34.781 1 91.38 114 LYS A C 1
ATOM 931 O O . LYS A 1 114 ? 3.822 -56.531 -34.594 1 91.38 114 LYS A O 1
ATOM 936 N N . LYS A 1 115 ? 3.641 -54.781 -35.969 1 90.75 115 LYS A N 1
ATOM 937 C CA . LYS A 1 115 ? 3.846 -55.594 -37.156 1 90.75 115 LYS A CA 1
ATOM 938 C C . LYS A 1 115 ? 5.227 -56.25 -37.156 1 90.75 115 LYS A C 1
ATOM 940 O O . LYS A 1 115 ? 5.359 -57.438 -37.469 1 90.75 115 LYS A O 1
ATOM 945 N N . LYS A 1 116 ? 6.164 -55.438 -36.875 1 91.75 116 LYS A N 1
ATOM 946 C CA . LYS A 1 116 ? 7.52 -55.969 -36.781 1 91.75 116 LYS A CA 1
ATOM 947 C C . LYS A 1 116 ? 7.625 -57.031 -35.688 1 91.75 116 LYS A C 1
ATOM 949 O O . LYS A 1 116 ? 8.312 -58.031 -35.844 1 91.75 116 LYS A O 1
ATOM 954 N N . TRP A 1 117 ? 6.965 -56.719 -34.562 1 93.06 117 TRP A N 1
ATOM 955 C CA . TRP A 1 117 ? 6.973 -57.625 -33.438 1 93.06 117 TRP A CA 1
ATOM 956 C C . TRP A 1 117 ? 6.371 -58.969 -33.812 1 93.06 117 TRP A C 1
ATOM 958 O O . TRP A 1 117 ? 6.934 -60.031 -33.469 1 93.06 117 TRP A O 1
ATOM 968 N N . ILE A 1 118 ? 5.305 -59.031 -34.531 1 92.25 118 ILE A N 1
ATOM 969 C CA . ILE A 1 118 ? 4.645 -60.281 -34.906 1 92.25 118 ILE A CA 1
ATOM 970 C C . ILE A 1 118 ? 5.543 -61.062 -35.844 1 92.25 118 ILE A C 1
ATOM 972 O O . ILE A 1 118 ? 5.59 -62.312 -35.781 1 92.25 118 ILE A O 1
ATOM 976 N N . GLN A 1 119 ? 6.191 -60.406 -36.75 1 91.62 119 GLN A N 1
ATOM 977 C CA . GLN A 1 119 ? 7.129 -61.062 -37.656 1 91.62 119 GLN A CA 1
ATOM 978 C C . GLN A 1 119 ? 8.234 -61.75 -36.875 1 91.62 119 GLN A C 1
ATOM 980 O O . GLN A 1 119 ? 8.586 -62.906 -37.188 1 91.62 119 GLN A O 1
ATOM 985 N N . LYS A 1 120 ? 8.719 -61.125 -35.938 1 92 120 LYS A N 1
ATOM 986 C CA . LYS A 1 120 ? 9.75 -61.719 -35.094 1 92 120 LYS A CA 1
ATOM 987 C C . LYS A 1 120 ? 9.211 -62.906 -34.344 1 92 120 LYS A C 1
ATOM 989 O O . LYS A 1 120 ? 9.914 -63.906 -34.125 1 92 120 LYS A O 1
ATOM 994 N N . LYS A 1 121 ? 7.945 -62.781 -33.875 1 92.38 121 LYS A N 1
ATOM 995 C CA . LYS A 1 121 ? 7.332 -63.875 -33.156 1 92.38 121 LYS A CA 1
ATOM 996 C C . LYS A 1 121 ? 7.172 -65.125 -34.031 1 92.38 121 LYS A C 1
ATOM 998 O O . LYS A 1 121 ? 7.297 -66.25 -33.562 1 92.38 121 LYS A O 1
ATOM 1003 N N . GLU A 1 122 ? 6.961 -64.938 -35.281 1 90.94 122 GLU A N 1
ATOM 1004 C CA . GLU A 1 122 ? 6.875 -66 -36.25 1 90.94 122 GLU A CA 1
ATOM 1005 C C . GLU A 1 122 ? 8.203 -66.75 -36.312 1 90.94 122 GLU A C 1
ATOM 1007 O O . GLU A 1 122 ? 8.219 -68 -36.312 1 90.94 122 GLU A O 1
ATOM 1012 N N . GLU A 1 123 ? 9.219 -66.125 -36.406 1 91.38 123 GLU A N 1
ATOM 1013 C CA . GLU A 1 123 ? 10.539 -66.688 -36.438 1 91.38 123 GLU A CA 1
ATOM 1014 C C . GLU A 1 123 ? 10.859 -67.438 -35.125 1 91.38 123 GLU A C 1
ATOM 1016 O O . GLU A 1 123 ? 11.406 -68.562 -35.156 1 91.38 123 GLU A O 1
ATOM 1021 N N . GLU A 1 124 ? 10.516 -66.812 -34.062 1 93.06 124 GLU A N 1
ATOM 1022 C CA . GLU A 1 124 ? 10.781 -67.375 -32.75 1 93.06 124 GLU A CA 1
ATOM 1023 C C . GLU A 1 124 ? 9.969 -68.688 -32.5 1 93.06 124 GLU A C 1
ATOM 1025 O O . GLU A 1 124 ? 10.391 -69.562 -31.766 1 93.06 124 GLU A O 1
ATOM 1030 N N . TRP A 1 125 ? 8.773 -68.688 -33.156 1 93.81 125 TRP A N 1
ATOM 1031 C CA . TRP A 1 125 ? 7.914 -69.812 -33.031 1 93.81 125 TRP A CA 1
ATOM 1032 C C . TRP A 1 125 ? 8.648 -71.062 -33.5 1 93.81 125 TRP A C 1
ATOM 1034 O O . TRP A 1 125 ? 8.672 -72.125 -32.812 1 93.81 125 TRP A O 1
ATOM 1044 N N . ASP A 1 126 ? 9.328 -71.062 -34.625 1 90.25 126 ASP A N 1
ATOM 1045 C CA . ASP A 1 126 ? 10.039 -72.188 -35.188 1 90.25 126 ASP A CA 1
ATOM 1046 C C . ASP A 1 126 ? 11.18 -72.625 -34.281 1 90.25 126 ASP A C 1
ATOM 1048 O O . ASP A 1 126 ? 11.375 -73.812 -34.094 1 90.25 126 ASP A O 1
ATOM 1052 N N . ILE A 1 127 ? 11.844 -71.688 -33.844 1 93.5 127 ILE A N 1
ATOM 1053 C CA . ILE A 1 127 ? 12.938 -72 -32.906 1 93.5 127 ILE A CA 1
ATOM 1054 C C . ILE A 1 127 ? 12.391 -72.625 -31.656 1 93.5 127 ILE A C 1
ATOM 1056 O O . ILE A 1 127 ? 12.945 -73.625 -31.172 1 93.5 127 ILE A O 1
ATOM 1060 N N . TRP A 1 128 ? 11.281 -72.062 -31.125 1 94.88 128 TRP A N 1
ATOM 1061 C CA . TRP A 1 128 ? 10.68 -72.562 -29.891 1 94.88 128 TRP A CA 1
ATOM 1062 C C . TRP A 1 128 ? 10.188 -74 -30.078 1 94.88 128 TRP A C 1
ATOM 1064 O O . TRP A 1 128 ? 10.383 -74.812 -29.188 1 94.88 128 TRP A O 1
ATOM 1074 N N . ILE A 1 129 ? 9.633 -74.312 -31.25 1 92.75 129 ILE A N 1
ATOM 1075 C CA . ILE A 1 129 ? 9.148 -75.688 -31.516 1 92.75 129 ILE A CA 1
ATOM 1076 C C . ILE A 1 129 ? 10.32 -76.625 -31.531 1 92.75 129 ILE A C 1
ATOM 1078 O O . ILE A 1 129 ? 10.219 -77.75 -30.984 1 92.75 129 ILE A O 1
ATOM 1082 N N . LYS A 1 130 ? 11.422 -76.312 -32.062 1 91.5 130 LYS A N 1
ATOM 1083 C CA . LYS A 1 130 ? 12.609 -77.188 -32.094 1 91.5 130 LYS A CA 1
ATOM 1084 C C . LYS A 1 130 ? 13.125 -77.438 -30.672 1 91.5 130 LYS A C 1
ATOM 1086 O O . LYS A 1 130 ? 13.523 -78.562 -30.344 1 91.5 130 LYS A O 1
ATOM 1091 N N . GLU A 1 131 ? 13.125 -76.375 -29.938 1 92.5 131 GLU A N 1
ATOM 1092 C CA . GLU A 1 131 ? 13.539 -76.5 -28.547 1 92.5 131 GLU A CA 1
ATOM 1093 C C . GLU A 1 131 ? 12.602 -77.438 -27.781 1 92.5 131 GLU A C 1
ATOM 1095 O O . GLU A 1 131 ? 13.055 -78.25 -26.969 1 92.5 131 GLU A O 1
ATOM 1100 N N . MET A 1 132 ? 11.281 -77.375 -28.094 1 90.88 132 MET A N 1
ATOM 1101 C CA . MET A 1 132 ? 10.297 -78.188 -27.438 1 90.88 132 MET A CA 1
ATOM 1102 C C . MET A 1 132 ? 10.477 -79.688 -27.859 1 90.88 132 MET A C 1
ATOM 1104 O O . MET A 1 132 ? 10.352 -80.562 -27.047 1 90.88 132 MET A O 1
ATOM 1108 N N . GLU A 1 133 ? 10.82 -79.875 -29.078 1 88.25 133 GLU A N 1
ATOM 1109 C CA . GLU A 1 133 ? 11.086 -81.25 -29.562 1 88.25 133 GLU A CA 1
ATOM 1110 C C . GLU A 1 133 ? 12.234 -81.875 -28.797 1 88.25 133 GLU A C 1
ATOM 1112 O O . GLU A 1 133 ? 12.125 -83 -28.344 1 88.25 133 GLU A O 1
ATOM 1117 N N . HIS A 1 134 ? 13.242 -81.188 -28.641 1 90.38 134 HIS A N 1
ATOM 1118 C CA . HIS A 1 134 ? 14.391 -81.688 -27.891 1 90.38 134 HIS A CA 1
ATOM 1119 C C . HIS A 1 134 ? 14.023 -81.938 -26.438 1 90.38 134 HIS A C 1
ATOM 1121 O O . HIS A 1 134 ? 14.422 -83 -25.891 1 90.38 134 HIS A O 1
ATOM 1127 N N . LYS A 1 135 ? 13.328 -81 -25.906 1 90.06 135 LYS A N 1
ATOM 1128 C CA . LYS A 1 135 ? 12.906 -81.125 -24.5 1 90.06 135 LYS A CA 1
ATOM 1129 C C . LYS A 1 135 ? 12.047 -82.375 -24.312 1 90.06 135 LYS A C 1
ATOM 1131 O O . LYS A 1 135 ? 12.234 -83.125 -23.344 1 90.06 135 LYS A O 1
ATOM 1136 N N . TRP A 1 136 ? 11.195 -82.625 -25.297 1 85.69 136 TRP A N 1
ATOM 1137 C CA . TRP A 1 136 ? 10.242 -83.688 -25.094 1 85.69 136 TRP A CA 1
ATOM 1138 C C . TRP A 1 136 ? 10.867 -85.062 -25.438 1 85.69 136 TRP A C 1
ATOM 1140 O O . TRP A 1 136 ? 10.547 -86.062 -24.828 1 85.69 136 TRP A O 1
ATOM 1150 N N . VAL A 1 137 ? 11.859 -85.062 -26.281 1 84.06 137 VAL A N 1
ATOM 1151 C CA . VAL A 1 137 ? 12.625 -86.312 -26.547 1 84.06 137 VAL A CA 1
ATOM 1152 C C . VAL A 1 137 ? 13.438 -86.688 -25.297 1 84.06 137 VAL A C 1
ATOM 1154 O O . VAL A 1 137 ? 13.484 -87.812 -24.906 1 84.06 137 VAL A O 1
ATOM 1157 N N . ALA A 1 138 ? 13.977 -85.688 -24.75 1 87.31 138 ALA A N 1
ATOM 1158 C CA . ALA A 1 138 ? 14.719 -85.938 -23.516 1 87.31 138 ALA A CA 1
ATOM 1159 C C . ALA A 1 138 ? 13.797 -86.438 -22.406 1 87.31 138 ALA A C 1
ATOM 1161 O O . ALA A 1 138 ? 14.18 -87.312 -21.625 1 87.31 138 ALA A O 1
ATOM 1162 N N . PHE A 1 139 ? 12.578 -85.812 -22.344 1 86.5 139 PHE A N 1
ATOM 1163 C CA . PHE A 1 139 ? 11.586 -86.25 -21.375 1 86.5 139 PHE A CA 1
ATOM 1164 C C . PHE A 1 139 ? 11.227 -87.688 -21.578 1 86.5 139 PHE A C 1
ATOM 1166 O O . PHE A 1 139 ? 11.164 -88.5 -20.625 1 86.5 139 PHE A O 1
ATOM 1173 N N . LYS A 1 140 ? 11.062 -88.125 -22.781 1 82.06 140 LYS A N 1
ATOM 1174 C CA . LYS A 1 140 ? 10.75 -89.562 -23.109 1 82.06 140 LYS A CA 1
ATOM 1175 C C . LYS A 1 140 ? 11.883 -90.438 -22.703 1 82.06 140 LYS A C 1
ATOM 1177 O O . LYS A 1 140 ? 11.648 -91.562 -22.141 1 82.06 140 LYS A O 1
ATOM 1182 N N . LYS A 1 141 ? 13.047 -90.062 -22.984 1 83.62 141 LYS A N 1
ATOM 1183 C CA . LYS A 1 141 ? 14.203 -90.875 -22.625 1 83.62 141 LYS A CA 1
ATOM 1184 C C . LYS A 1 141 ? 14.273 -91.062 -21.109 1 83.62 141 LYS A C 1
ATOM 1186 O O . LYS A 1 141 ? 14.57 -92.188 -20.641 1 83.62 141 LYS A O 1
ATOM 1191 N N . LYS A 1 142 ? 13.938 -90.062 -20.469 1 86.19 142 LYS A N 1
ATOM 1192 C CA . LYS A 1 142 ? 13.922 -90.125 -19.016 1 86.19 142 LYS A CA 1
ATOM 1193 C C . LYS A 1 142 ? 12.836 -91.125 -18.516 1 86.19 142 LYS A C 1
ATOM 1195 O O . LYS A 1 142 ? 13.07 -91.875 -17.609 1 86.19 142 LYS A O 1
ATOM 1200 N N . MET A 1 143 ? 11.672 -91.062 -19.125 1 83 143 MET A N 1
ATOM 1201 C CA . MET A 1 143 ? 10.578 -91.938 -18.734 1 83 143 MET A CA 1
ATOM 1202 C C . MET A 1 143 ? 10.875 -93.375 -19.094 1 83 143 MET A C 1
ATOM 1204 O O . MET A 1 143 ? 10.539 -94.25 -18.344 1 83 143 MET A O 1
ATOM 1208 N N . ASP A 1 144 ? 11.562 -93.5 -20.203 1 82.06 144 ASP A N 1
ATOM 1209 C CA . ASP A 1 144 ? 11.969 -94.875 -20.609 1 82.06 144 ASP A CA 1
ATOM 1210 C C . ASP A 1 144 ? 12.984 -95.438 -19.641 1 82.06 144 ASP A C 1
ATOM 1212 O O . ASP A 1 144 ? 12.898 -96.625 -19.281 1 82.06 144 ASP A O 1
ATOM 1216 N N . ARG A 1 145 ? 13.852 -94.688 -19.234 1 85.62 145 ARG A N 1
ATOM 1217 C CA . ARG A 1 145 ? 14.836 -95.188 -18.25 1 85.62 145 ARG A CA 1
ATOM 1218 C C . ARG A 1 145 ? 14.164 -95.562 -16.938 1 85.62 145 ARG A C 1
ATOM 1220 O O . ARG A 1 145 ? 14.484 -96.562 -16.344 1 85.62 145 ARG A O 1
ATOM 1227 N N . LYS A 1 146 ? 13.188 -94.812 -16.562 1 84.62 146 LYS A N 1
ATOM 1228 C CA . LYS A 1 146 ? 12.445 -95.062 -15.344 1 84.62 146 LYS A CA 1
ATOM 1229 C C . LYS A 1 146 ? 11.664 -96.375 -15.461 1 84.62 146 LYS A C 1
ATOM 1231 O O . LYS A 1 146 ? 11.641 -97.188 -14.523 1 84.62 146 LYS A O 1
ATOM 1236 N N . TYR A 1 147 ? 11.055 -96.562 -16.625 1 83.31 147 TYR A N 1
ATOM 1237 C CA . TYR A 1 147 ? 10.32 -97.75 -16.891 1 83.31 147 TYR A CA 1
ATOM 1238 C C . TYR A 1 147 ? 11.242 -99 -16.812 1 83.31 147 TYR A C 1
ATOM 1240 O O . TYR A 1 147 ? 10.914 -100 -16.172 1 83.31 147 TYR A O 1
ATOM 1248 N N . LYS A 1 148 ? 12.406 -98.875 -17.375 1 83.94 148 LYS A N 1
ATOM 1249 C CA . LYS A 1 148 ? 13.359 -100 -17.422 1 83.94 148 LYS A CA 1
ATOM 1250 C C . LYS A 1 148 ? 13.875 -100.312 -16.016 1 83.94 148 LYS A C 1
ATOM 1252 O O . LYS A 1 148 ? 14 -101.5 -15.648 1 83.94 148 LYS A O 1
ATOM 1257 N N . VAL A 1 149 ? 14.094 -99.312 -15.328 1 85.69 149 VAL A N 1
ATOM 1258 C CA . VAL A 1 149 ? 14.594 -99.5 -13.977 1 85.69 149 VAL A CA 1
ATOM 1259 C C . VAL A 1 149 ? 13.523 -100.188 -13.109 1 85.69 149 VAL A C 1
ATOM 1261 O O . VAL A 1 149 ? 13.797 -101.125 -12.406 1 85.69 149 VAL A O 1
ATOM 1264 N N . GLN A 1 150 ? 12.266 -99.75 -13.203 1 85.44 150 GLN A N 1
ATOM 1265 C CA . GLN A 1 150 ? 11.18 -100.312 -12.406 1 85.44 150 GLN A CA 1
ATOM 1266 C C . GLN A 1 150 ? 10.859 -101.688 -12.828 1 85.44 150 GLN A C 1
ATOM 1268 O O . GLN A 1 150 ? 10.516 -102.562 -11.992 1 85.44 150 GLN A O 1
ATOM 1273 N N . ARG A 1 151 ? 10.977 -102 -14.086 1 84.12 151 ARG A N 1
ATOM 1274 C CA . ARG A 1 151 ? 10.758 -103.312 -14.594 1 84.12 151 ARG A CA 1
ATOM 1275 C C . ARG A 1 151 ? 11.828 -104.312 -14.07 1 84.12 151 ARG A C 1
ATOM 1277 O O . ARG A 1 151 ? 11.516 -105.375 -13.633 1 84.12 151 ARG A O 1
ATOM 1284 N N . ARG A 1 152 ? 13.031 -103.875 -14.078 1 87 152 ARG A N 1
ATOM 1285 C CA . ARG A 1 152 ? 14.156 -104.688 -13.625 1 87 152 ARG A CA 1
ATOM 1286 C C . ARG A 1 152 ? 14.07 -104.938 -12.125 1 87 152 ARG A C 1
ATOM 1288 O O . ARG A 1 152 ? 14.359 -106.062 -11.664 1 87 152 ARG A O 1
ATOM 1295 N N . GLU A 1 153 ? 13.664 -104 -11.43 1 87.44 153 GLU A N 1
ATOM 1296 C CA . GLU A 1 153 ? 13.602 -104.125 -9.977 1 87.44 153 GLU A CA 1
ATOM 1297 C C . GLU A 1 153 ? 12.297 -104.75 -9.516 1 87.44 153 GLU A C 1
ATOM 1299 O O . GLU A 1 153 ? 12.117 -105 -8.336 1 87.44 153 GLU A O 1
ATOM 1304 N N . GLY A 1 154 ? 11.297 -105 -10.383 1 81.81 154 GLY A N 1
ATOM 1305 C CA . GLY A 1 154 ? 10.023 -105.625 -10.055 1 81.81 154 GLY A CA 1
ATOM 1306 C C . GLY A 1 154 ? 9.07 -104.75 -9.344 1 81.81 154 GLY A C 1
ATOM 1307 O O . GLY A 1 154 ? 8.219 -105.188 -8.57 1 81.81 154 GLY A O 1
ATOM 1308 N N . THR A 1 155 ? 9.25 -103.562 -9.484 1 79.88 155 THR A N 1
ATOM 1309 C CA . THR A 1 155 ? 8.43 -102.562 -8.781 1 79.88 155 THR A CA 1
ATOM 1310 C C . THR A 1 155 ? 7.414 -101.938 -9.719 1 79.88 155 THR A C 1
ATOM 1312 O O . THR A 1 155 ? 6.777 -100.938 -9.375 1 79.88 155 THR A O 1
ATOM 1315 N N . LEU A 1 156 ? 7.332 -102.562 -10.938 1 78.75 156 LEU A N 1
ATOM 1316 C CA . LEU A 1 156 ? 6.422 -102 -11.93 1 78.75 156 LEU A CA 1
ATOM 1317 C C . LEU A 1 156 ? 4.969 -102.188 -11.508 1 78.75 156 LEU A C 1
ATOM 1319 O O . LEU A 1 156 ? 4.52 -103.312 -11.305 1 78.75 156 LEU A O 1
ATOM 1323 N N . LYS A 1 157 ? 4.355 -101.125 -11.156 1 80.31 157 LYS A N 1
ATOM 1324 C CA . LYS A 1 157 ? 2.969 -101.188 -10.695 1 80.31 157 LYS A CA 1
ATOM 1325 C C . LYS A 1 157 ? 1.999 -101.188 -11.875 1 80.31 157 LYS A C 1
ATOM 1327 O O . LYS A 1 157 ? 0.824 -101.5 -11.711 1 80.31 157 LYS A O 1
ATOM 1332 N N . TYR A 1 158 ? 2.484 -100.812 -13 1 80.62 158 TYR A N 1
ATOM 1333 C CA . TYR A 1 158 ? 1.626 -100.688 -14.172 1 80.62 158 TYR A CA 1
ATOM 1334 C C . TYR A 1 158 ? 2.01 -101.625 -15.273 1 80.62 158 TYR A C 1
ATOM 1336 O O . TYR A 1 158 ? 3.172 -102.062 -15.375 1 80.62 158 TYR A O 1
ATOM 1344 N N . SER A 1 159 ? 0.936 -102.062 -15.953 1 82.81 159 SER A N 1
ATOM 1345 C CA . SER A 1 159 ? 1.245 -102.75 -17.188 1 82.81 159 SER A CA 1
ATOM 1346 C C . SER A 1 159 ? 1.93 -101.875 -18.188 1 82.81 159 SER A C 1
ATOM 1348 O O . SER A 1 159 ? 1.972 -100.625 -18 1 82.81 159 SER A O 1
ATOM 1350 N N . GLU A 1 160 ? 2.555 -102.438 -19.203 1 77.06 160 GLU A N 1
ATOM 1351 C CA . GLU A 1 160 ? 3.213 -101.625 -20.234 1 77.06 160 GLU A CA 1
ATOM 1352 C C . GLU A 1 160 ? 2.242 -100.625 -20.891 1 77.06 160 GLU A C 1
ATOM 1354 O O . GLU A 1 160 ? 2.588 -99.5 -21.109 1 77.06 160 GLU A O 1
ATOM 1359 N N . ARG A 1 161 ? 1.038 -101.188 -21.078 1 80.38 161 ARG A N 1
ATOM 1360 C CA . ARG A 1 161 ? 0.016 -100.375 -21.688 1 80.38 161 ARG A CA 1
ATOM 1361 C C . ARG A 1 161 ? -0.375 -99.188 -20.75 1 80.38 161 ARG A C 1
ATOM 1363 O O . ARG A 1 161 ? -0.533 -98.062 -21.188 1 80.38 161 ARG A O 1
ATOM 1370 N N . GLU A 1 162 ? -0.409 -99.5 -19.438 1 84.38 162 GLU A N 1
ATOM 1371 C CA . GLU A 1 162 ? -0.768 -98.5 -18.453 1 84.38 162 GLU A CA 1
ATOM 1372 C C . GLU A 1 162 ? 0.337 -97.438 -18.312 1 84.38 162 GLU A C 1
ATOM 1374 O O . GLU A 1 162 ? 0.059 -96.25 -18.156 1 84.38 162 GLU A O 1
ATOM 1379 N N . TRP A 1 163 ? 1.565 -97.938 -18.391 1 83.38 163 TRP A N 1
ATOM 1380 C CA . TRP A 1 163 ? 2.705 -97.062 -18.297 1 83.38 163 TRP A CA 1
ATOM 1381 C C . TRP A 1 163 ? 2.754 -96.125 -19.5 1 83.38 163 TRP A C 1
ATOM 1383 O O . TRP A 1 163 ? 2.941 -94.875 -19.328 1 83.38 163 TRP A O 1
ATOM 1393 N N . CYS A 1 164 ? 2.48 -96.625 -20.75 1 79.75 164 CYS A N 1
ATOM 1394 C CA . CYS A 1 164 ? 2.479 -95.812 -21.969 1 79.75 164 CYS A CA 1
ATOM 1395 C C . CYS A 1 164 ? 1.391 -94.75 -21.906 1 79.75 164 CYS A C 1
ATOM 1397 O O . CYS A 1 164 ? 1.63 -93.562 -22.25 1 79.75 164 CYS A O 1
ATOM 1399 N N . ASN A 1 165 ? 0.308 -95.062 -21.344 1 83.44 165 ASN A N 1
ATOM 1400 C CA . ASN A 1 165 ? -0.796 -94.125 -21.203 1 83.44 165 ASN A CA 1
ATOM 1401 C C . ASN A 1 165 ? -0.485 -93.062 -20.188 1 83.44 165 ASN A C 1
ATOM 1403 O O . ASN A 1 165 ? -0.838 -91.875 -20.375 1 83.44 165 ASN A O 1
ATOM 1407 N N . LEU A 1 166 ? 0.154 -93.5 -19.141 1 84.12 166 LEU A N 1
ATOM 1408 C CA . LEU A 1 166 ? 0.538 -92.562 -18.109 1 84.12 166 LEU A CA 1
ATOM 1409 C C . LEU A 1 166 ? 1.553 -91.562 -18.641 1 84.12 166 LEU A C 1
ATOM 1411 O O . LEU A 1 166 ? 1.437 -90.312 -18.391 1 84.12 166 LEU A O 1
ATOM 1415 N N . VAL A 1 167 ? 2.551 -92 -19.391 1 83.12 167 VAL A N 1
ATOM 1416 C CA . VAL A 1 167 ? 3.602 -91.125 -19.938 1 83.12 167 VAL A CA 1
ATOM 1417 C C . VAL A 1 167 ? 3.01 -90.188 -20.969 1 83.12 167 VAL A C 1
ATOM 1419 O O . VAL A 1 167 ? 3.35 -89 -21 1 83.12 167 VAL A O 1
ATOM 1422 N N . LYS A 1 168 ? 2.1 -90.75 -21.781 1 85.69 168 LYS A N 1
ATOM 1423 C CA . LYS A 1 168 ? 1.429 -89.938 -22.781 1 85.69 168 LYS A CA 1
ATOM 1424 C C . LYS A 1 168 ? 0.645 -88.812 -22.125 1 85.69 168 LYS A C 1
ATOM 1426 O O . LYS A 1 168 ? 0.743 -87.625 -22.547 1 85.69 168 LYS A O 1
ATOM 1431 N N . ARG A 1 169 ? -0.042 -89.125 -21.094 1 87.94 169 ARG A N 1
ATOM 1432 C CA . ARG A 1 169 ? -0.853 -88.125 -20.391 1 87.94 169 ARG A CA 1
ATOM 1433 C C . ARG A 1 169 ? 0.025 -87.062 -19.75 1 87.94 169 ARG A C 1
ATOM 1435 O O . ARG A 1 169 ? -0.272 -85.875 -19.828 1 87.94 169 ARG A O 1
ATOM 1442 N N . LYS A 1 170 ? 1.094 -87.438 -19.141 1 86.69 170 LYS A N 1
ATOM 1443 C CA . LYS A 1 170 ? 2.008 -86.5 -18.484 1 86.69 170 LYS A CA 1
ATOM 1444 C C . LYS A 1 170 ? 2.693 -85.625 -19.5 1 86.69 170 LYS A C 1
ATOM 1446 O O . LYS A 1 170 ? 2.854 -84.438 -19.266 1 86.69 170 LYS A O 1
ATOM 1451 N N . ALA A 1 171 ? 3.111 -86.25 -20.578 1 86 171 ALA A N 1
ATOM 1452 C CA . ALA A 1 171 ? 3.76 -85.438 -21.625 1 86 171 ALA A CA 1
ATOM 1453 C C . ALA A 1 171 ? 2.811 -84.438 -22.203 1 86 171 ALA A C 1
ATOM 1455 O O . ALA A 1 171 ? 3.188 -83.25 -22.375 1 86 171 ALA A O 1
ATOM 1456 N N . GLU A 1 172 ? 1.627 -84.812 -22.469 1 88.56 172 GLU A N 1
ATOM 1457 C CA . GLU A 1 172 ? 0.628 -83.938 -23.016 1 88.56 172 GLU A CA 1
ATOM 1458 C C . GLU A 1 172 ? 0.388 -82.75 -22.078 1 88.56 172 GLU A C 1
ATOM 1460 O O . GLU A 1 172 ? 0.313 -81.625 -22.516 1 88.56 172 GLU A O 1
ATOM 1465 N N . GLU A 1 173 ? 0.278 -83 -20.812 1 90.19 173 GLU A N 1
ATOM 1466 C CA . GLU A 1 173 ? 0.05 -82 -19.812 1 90.19 173 GLU A CA 1
ATOM 1467 C C . GLU A 1 173 ? 1.192 -81 -19.797 1 90.19 173 GLU A C 1
ATOM 1469 O O . GLU A 1 173 ? 0.957 -79.75 -19.781 1 90.19 173 GLU A O 1
ATOM 1474 N N . VAL A 1 174 ? 2.414 -81.438 -19.812 1 89.25 174 VAL A N 1
ATOM 1475 C CA . VAL A 1 174 ? 3.584 -80.562 -19.766 1 89.25 174 VAL A CA 1
ATOM 1476 C C . VAL A 1 174 ? 3.672 -79.75 -21.062 1 89.25 174 VAL A C 1
ATOM 1478 O O . VAL A 1 174 ? 4.027 -78.562 -21.031 1 89.25 174 VAL A O 1
ATOM 1481 N N . MET A 1 175 ? 3.355 -80.375 -22.172 1 91.38 175 MET A N 1
ATOM 1482 C CA . MET A 1 175 ? 3.418 -79.688 -23.453 1 91.38 175 MET A CA 1
ATOM 1483 C C . MET A 1 175 ? 2.391 -78.562 -23.516 1 91.38 175 MET A C 1
ATOM 1485 O O . MET A 1 175 ? 2.693 -77.438 -24 1 91.38 175 MET A O 1
ATOM 1489 N N . ILE A 1 176 ? 1.211 -78.812 -22.953 1 91.44 176 ILE A N 1
ATOM 1490 C CA . ILE A 1 176 ? 0.16 -77.812 -22.922 1 91.44 176 ILE A CA 1
ATOM 1491 C C . ILE A 1 176 ? 0.584 -76.625 -22.031 1 91.44 176 ILE A C 1
ATOM 1493 O O . ILE A 1 176 ? 0.394 -75.5 -22.391 1 91.44 176 ILE A O 1
ATOM 1497 N N . ILE A 1 177 ? 1.181 -76.938 -20.906 1 92.38 177 ILE A N 1
ATOM 1498 C CA . ILE A 1 177 ? 1.644 -75.938 -19.984 1 92.38 177 ILE A CA 1
ATOM 1499 C C . ILE A 1 177 ? 2.73 -75.062 -20.656 1 92.38 177 ILE A C 1
ATOM 1501 O O . ILE A 1 177 ? 2.75 -73.812 -20.516 1 92.38 177 ILE A O 1
ATOM 1505 N N . ASP A 1 178 ? 3.611 -75.75 -21.391 1 92.81 178 ASP A N 1
ATOM 1506 C CA . ASP A 1 178 ? 4.688 -75 -22.078 1 92.81 178 ASP A CA 1
ATOM 1507 C C . ASP A 1 178 ? 4.137 -74.062 -23.109 1 92.81 178 ASP A C 1
ATOM 1509 O O . ASP A 1 178 ? 4.594 -72.875 -23.203 1 92.81 178 ASP A O 1
ATOM 1513 N N . TYR A 1 179 ? 3.152 -74.438 -23.797 1 94.44 179 TYR A N 1
ATOM 1514 C CA . TYR A 1 179 ? 2.557 -73.625 -24.828 1 94.44 179 TYR A CA 1
ATOM 1515 C C . TYR A 1 179 ? 1.827 -72.438 -24.188 1 94.44 179 TYR A C 1
ATOM 1517 O O . TYR A 1 179 ? 1.983 -71.312 -24.641 1 94.44 179 TYR A O 1
ATOM 1525 N N . ARG A 1 180 ? 1.071 -72.688 -23.172 1 94.5 180 ARG A N 1
ATOM 1526 C CA . ARG A 1 18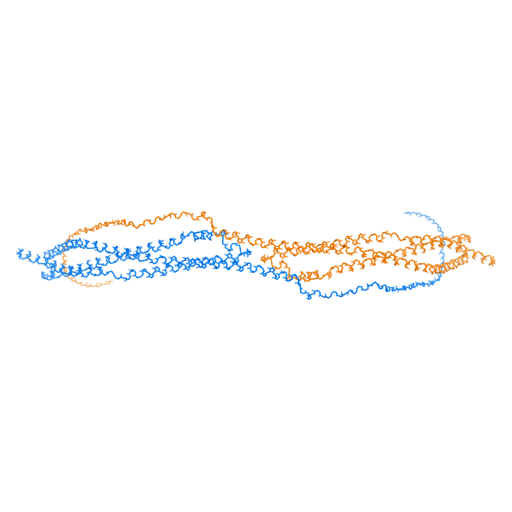0 ? 0.347 -71.688 -22.484 1 94.5 180 ARG A CA 1
ATOM 1527 C C . ARG A 1 180 ? 1.309 -70.625 -21.891 1 94.5 180 ARG A C 1
ATOM 1529 O O . ARG A 1 180 ? 1.031 -69.438 -21.922 1 94.5 180 ARG A O 1
ATOM 1536 N N . THR A 1 181 ? 2.422 -71.062 -21.359 1 95.31 181 THR A N 1
ATOM 1537 C CA . THR A 1 181 ? 3.434 -70.188 -20.797 1 95.31 181 THR A CA 1
ATOM 1538 C C . THR A 1 181 ? 4.059 -69.312 -21.891 1 95.31 181 THR A C 1
ATOM 1540 O O . THR A 1 181 ? 4.293 -68.125 -21.688 1 95.31 181 THR A O 1
ATOM 1543 N N . TRP A 1 182 ? 4.285 -69.938 -23 1 95.12 182 TRP A N 1
ATOM 1544 C CA . TRP A 1 182 ? 4.859 -69.188 -24.125 1 95.12 182 TRP A CA 1
ATOM 1545 C C . TRP A 1 182 ? 3.918 -68.125 -24.578 1 95.12 182 TRP A C 1
ATOM 1547 O O . TRP A 1 182 ? 4.348 -66.938 -24.797 1 95.12 182 TRP A O 1
ATOM 1557 N N . ILE A 1 183 ? 2.613 -68.312 -24.656 1 94.06 183 ILE A N 1
ATOM 1558 C CA . ILE A 1 183 ? 1.609 -67.375 -25.078 1 94.06 183 ILE A CA 1
ATOM 1559 C C . ILE A 1 183 ? 1.517 -66.25 -24.047 1 94.06 183 ILE A C 1
ATOM 1561 O O . ILE A 1 183 ? 1.563 -65.062 -24.391 1 94.06 183 ILE A O 1
ATOM 1565 N N . LYS A 1 184 ? 1.418 -66.625 -22.797 1 94.38 184 LYS A N 1
ATOM 1566 C CA . LYS A 1 184 ? 1.297 -65.688 -21.719 1 94.38 184 LYS A CA 1
ATOM 1567 C C . LYS A 1 184 ? 2.5 -64.75 -21.688 1 94.38 184 LYS A C 1
ATOM 1569 O O . LYS A 1 184 ? 2.344 -63.531 -21.531 1 94.38 184 LYS A O 1
ATOM 1574 N N . ASN A 1 185 ? 3.699 -65.25 -21.797 1 94.62 185 ASN A N 1
ATOM 1575 C CA . ASN A 1 185 ? 4.914 -64.438 -21.781 1 94.62 185 ASN A CA 1
ATOM 1576 C C . ASN A 1 185 ? 4.938 -63.438 -22.938 1 94.62 185 ASN A C 1
ATOM 1578 O O . ASN A 1 185 ? 5.355 -62.312 -22.766 1 94.62 185 ASN A O 1
ATOM 1582 N N . ASN A 1 186 ? 4.484 -63.938 -24.047 1 93.75 186 ASN A N 1
ATOM 1583 C CA . ASN A 1 186 ? 4.484 -63.031 -25.203 1 93.75 186 ASN A CA 1
ATOM 1584 C C . ASN A 1 186 ? 3.414 -61.969 -25.078 1 93.75 186 ASN A C 1
ATOM 1586 O O . ASN A 1 186 ? 3.639 -60.812 -25.469 1 93.75 186 ASN A O 1
ATOM 1590 N N . ASP A 1 187 ? 2.266 -62.25 -24.484 1 91.5 187 ASP A N 1
ATOM 1591 C CA . ASP A 1 187 ? 1.234 -61.25 -24.203 1 91.5 187 ASP A CA 1
ATOM 1592 C C . ASP A 1 187 ? 1.758 -60.188 -23.25 1 91.5 187 ASP A C 1
ATOM 1594 O O . ASP A 1 187 ? 1.586 -59 -23.5 1 91.5 187 ASP A O 1
ATOM 1598 N N . ASP A 1 188 ? 2.355 -60.625 -22.188 1 91.56 188 ASP A N 1
ATOM 1599 C CA . ASP A 1 188 ? 2.893 -59.719 -21.188 1 91.56 188 ASP A CA 1
ATOM 1600 C C . ASP A 1 188 ? 3.977 -58.812 -21.781 1 91.56 188 ASP A C 1
ATOM 1602 O O . ASP A 1 188 ? 4.031 -57.625 -21.5 1 91.56 188 ASP A O 1
ATOM 1606 N N . ASN A 1 189 ? 4.832 -59.438 -22.594 1 91.44 189 ASN A N 1
ATOM 1607 C CA . ASN A 1 189 ? 5.898 -58.688 -23.234 1 91.44 189 ASN A CA 1
ATOM 1608 C C . ASN A 1 189 ? 5.34 -57.625 -24.172 1 91.44 189 ASN A C 1
ATOM 1610 O O . ASN A 1 189 ? 5.852 -56.5 -24.234 1 91.44 189 ASN A O 1
ATOM 1614 N N . LEU A 1 190 ? 4.34 -57.938 -24.891 1 90.38 190 LEU A N 1
ATOM 1615 C CA . LEU A 1 190 ? 3.705 -57 -25.812 1 90.38 190 LEU A CA 1
ATOM 1616 C C . LEU A 1 190 ? 3.111 -55.812 -25.047 1 90.38 190 LEU A C 1
ATOM 1618 O O . LEU A 1 190 ? 3.326 -54.656 -25.422 1 90.38 190 LEU A O 1
ATOM 1622 N N . ARG A 1 191 ? 2.432 -56.062 -24 1 87.81 191 ARG A N 1
ATOM 1623 C CA . ARG A 1 191 ? 1.821 -55.031 -23.172 1 87.81 191 ARG A CA 1
ATOM 1624 C C . ARG A 1 191 ? 2.883 -54.125 -22.547 1 87.81 191 ARG A C 1
ATOM 1626 O O . ARG A 1 191 ? 2.727 -52.906 -22.5 1 87.81 191 ARG A O 1
ATOM 1633 N N . LYS A 1 192 ? 3.934 -54.75 -22 1 89 192 LYS A N 1
ATOM 1634 C CA . LYS A 1 192 ? 5.008 -54 -21.344 1 89 192 LYS A CA 1
ATOM 1635 C C . LYS A 1 192 ? 5.691 -53.062 -22.328 1 89 192 LYS A C 1
ATOM 1637 O O . LYS A 1 192 ? 5.996 -51.906 -21.969 1 89 192 LYS A O 1
ATOM 1642 N N . TRP A 1 193 ? 5.93 -53.5 -23.469 1 90.06 193 TRP A N 1
ATOM 1643 C CA . TRP A 1 193 ? 6.59 -52.688 -24.484 1 90.06 193 TRP A CA 1
ATOM 1644 C C . TRP A 1 193 ? 5.723 -51.5 -24.875 1 90.06 193 TRP A C 1
ATOM 1646 O O . TRP A 1 193 ? 6.207 -50.375 -24.953 1 90.06 193 TRP A O 1
ATOM 1656 N N . ILE A 1 194 ? 4.438 -51.719 -25.125 1 89.12 194 ILE A N 1
ATOM 1657 C CA . ILE A 1 194 ? 3.525 -50.656 -25.516 1 89.12 194 ILE A CA 1
ATOM 1658 C C . ILE A 1 194 ? 3.428 -49.625 -24.391 1 89.12 194 ILE A C 1
ATOM 1660 O O . ILE A 1 194 ? 3.502 -48.406 -24.641 1 89.12 194 ILE A O 1
ATOM 1664 N N . SER A 1 195 ? 3.291 -50.094 -23.172 1 89.5 195 SER A N 1
ATOM 1665 C CA . SER A 1 195 ? 3.195 -49.219 -22 1 89.5 195 SER A CA 1
ATOM 1666 C C . SER A 1 195 ? 4.453 -48.344 -21.859 1 89.5 195 SER A C 1
ATOM 1668 O O . SER A 1 195 ? 4.367 -47.156 -21.562 1 89.5 195 SER A O 1
ATOM 1670 N N . ARG A 1 196 ? 5.574 -48.938 -22 1 91.88 196 ARG A N 1
ATOM 1671 C CA . ARG A 1 196 ? 6.848 -48.25 -21.875 1 91.88 196 ARG A CA 1
ATOM 1672 C C . ARG A 1 196 ? 6.977 -47.156 -22.938 1 91.88 196 ARG A C 1
ATOM 1674 O O . ARG A 1 196 ? 7.359 -46.031 -22.641 1 91.88 196 ARG A O 1
ATOM 1681 N N . ASP A 1 197 ? 6.68 -47.469 -24.156 1 92.56 197 ASP A N 1
ATOM 1682 C CA . ASP A 1 197 ? 6.781 -46.5 -25.234 1 92.56 197 ASP A CA 1
ATOM 1683 C C . ASP A 1 197 ? 5.801 -45.344 -25.031 1 92.56 197 ASP A C 1
ATOM 1685 O O . ASP A 1 197 ? 6.129 -44.188 -25.312 1 92.56 197 ASP A O 1
ATOM 1689 N N . PHE A 1 198 ? 4.668 -45.625 -24.547 1 93.31 198 PHE A N 1
ATOM 1690 C CA . PHE A 1 198 ? 3.664 -44.594 -24.297 1 93.31 198 PHE A CA 1
ATOM 1691 C C . PHE A 1 198 ? 4.117 -43.688 -23.172 1 93.31 198 PHE A C 1
ATOM 1693 O O . PHE A 1 198 ? 3.982 -42.469 -23.281 1 93.31 198 PHE A O 1
ATOM 1700 N N . GLU A 1 199 ? 4.586 -44.281 -22.062 1 94.5 199 GLU A N 1
ATOM 1701 C CA . GLU A 1 199 ? 5.066 -43.469 -20.953 1 94.5 199 GLU A CA 1
ATOM 1702 C C . GLU A 1 199 ? 6.176 -42.531 -21.375 1 94.5 199 GLU A C 1
ATOM 1704 O O . GLU A 1 199 ? 6.203 -41.344 -20.969 1 94.5 199 GLU A O 1
ATOM 1709 N N . LEU A 1 200 ? 7.051 -42.969 -22.172 1 94.81 200 LEU A N 1
ATOM 1710 C CA . LEU A 1 200 ? 8.148 -42.156 -22.672 1 94.81 200 LEU A CA 1
ATOM 1711 C C . LEU A 1 200 ? 7.621 -41.031 -23.547 1 94.81 200 LEU A C 1
ATOM 1713 O O . LEU A 1 200 ? 8.07 -39.875 -23.438 1 94.81 200 LEU A O 1
ATOM 1717 N N . TRP A 1 201 ? 6.73 -41.344 -24.359 1 94.88 201 TRP A N 1
ATOM 1718 C CA . TRP A 1 201 ? 6.168 -40.344 -25.281 1 94.88 201 TRP A CA 1
ATOM 1719 C C . TRP A 1 201 ? 5.418 -39.25 -24.516 1 94.88 201 TRP A C 1
ATOM 1721 O O . TRP A 1 201 ? 5.621 -38.062 -24.766 1 94.88 201 TRP A O 1
ATOM 1731 N N . LYS A 1 202 ? 4.512 -39.625 -23.641 1 94.94 202 LYS A N 1
ATOM 1732 C CA . LYS A 1 202 ? 3.717 -38.625 -22.891 1 94.94 202 LYS A CA 1
ATOM 1733 C C . LYS A 1 202 ? 4.605 -37.719 -22.062 1 94.94 202 LYS A C 1
ATOM 1735 O O . LYS A 1 202 ? 4.367 -36.531 -21.984 1 94.94 202 LYS A O 1
ATOM 1740 N N . LYS A 1 203 ? 5.602 -38.312 -21.391 1 95.19 203 LYS A N 1
ATOM 1741 C CA . LYS A 1 203 ? 6.535 -37.5 -20.594 1 95.19 203 LYS A CA 1
ATOM 1742 C C . LYS A 1 203 ? 7.281 -36.5 -21.484 1 95.19 203 LYS A C 1
ATOM 1744 O O . LYS A 1 203 ? 7.434 -35.344 -21.109 1 95.19 203 LYS A O 1
ATOM 1749 N N . LYS A 1 204 ? 7.734 -36.938 -22.578 1 95.06 204 LYS A N 1
ATOM 1750 C CA . LYS A 1 204 ? 8.477 -36.062 -23.5 1 95.06 204 LYS A CA 1
ATOM 1751 C C . LYS A 1 204 ? 7.621 -34.906 -23.969 1 95.06 204 LYS A C 1
ATOM 1753 O O . LYS A 1 204 ? 8.094 -33.781 -24.016 1 95.06 204 LYS A O 1
ATOM 1758 N N . ARG A 1 205 ? 6.414 -35.188 -24.359 1 95.88 205 ARG A N 1
ATOM 1759 C CA . ARG A 1 205 ? 5.52 -34.125 -24.844 1 95.88 205 ARG A CA 1
ATOM 1760 C C . ARG A 1 205 ? 5.223 -33.125 -23.75 1 95.88 205 ARG A C 1
ATOM 1762 O O . ARG A 1 205 ? 5.246 -31.906 -23.984 1 95.88 205 ARG A O 1
ATOM 1769 N N . PHE A 1 206 ? 4.953 -33.594 -22.594 1 96.62 206 PHE A N 1
ATOM 1770 C CA . PHE A 1 206 ? 4.656 -32.656 -21.5 1 96.62 206 PHE A CA 1
ATOM 1771 C C . PHE A 1 206 ? 5.891 -31.859 -21.125 1 96.62 206 PHE A C 1
ATOM 1773 O O . PHE A 1 206 ? 5.785 -30.672 -20.797 1 96.62 206 PHE A O 1
ATOM 1780 N N . ASP A 1 207 ? 7.02 -32.5 -21.094 1 95.75 207 ASP A N 1
ATOM 1781 C CA . ASP A 1 207 ? 8.273 -31.781 -20.844 1 95.75 207 ASP A CA 1
ATOM 1782 C C . ASP A 1 207 ? 8.492 -30.656 -21.844 1 95.75 207 ASP A C 1
ATOM 1784 O O . ASP A 1 207 ? 9.008 -29.594 -21.5 1 95.75 207 ASP A O 1
ATOM 1788 N N . GLU A 1 208 ? 8.18 -30.891 -23.094 1 94.88 208 GLU A N 1
ATOM 1789 C CA . GLU A 1 208 ? 8.281 -29.859 -24.125 1 94.88 208 GLU A CA 1
ATOM 1790 C C . GLU A 1 208 ? 7.402 -28.656 -23.781 1 94.88 208 GLU A C 1
ATOM 1792 O O . GLU A 1 208 ? 7.812 -27.516 -23.969 1 94.88 208 GLU A O 1
ATOM 1797 N N . TRP A 1 209 ? 6.238 -28.969 -23.297 1 96.38 209 TRP A N 1
ATOM 1798 C CA . TRP A 1 209 ? 5.344 -27.891 -22.875 1 96.38 209 TRP A CA 1
ATOM 1799 C C . TRP A 1 209 ? 5.945 -27.109 -21.703 1 96.38 209 TRP A C 1
ATOM 1801 O O . TRP A 1 209 ? 5.898 -25.875 -21.688 1 96.38 209 TRP A O 1
ATOM 1811 N N . LEU A 1 210 ? 6.52 -27.781 -20.75 1 95.38 210 LEU A N 1
ATOM 1812 C CA . LEU A 1 210 ? 7.082 -27.156 -19.562 1 95.38 210 LEU A CA 1
ATOM 1813 C C . LEU A 1 210 ? 8.312 -26.328 -19.922 1 95.38 210 LEU A C 1
ATOM 1815 O O . LEU A 1 210 ? 8.719 -25.438 -19.156 1 95.38 210 LEU A O 1
ATOM 1819 N N . LYS A 1 211 ? 8.867 -26.547 -21.062 1 94.31 211 LYS A N 1
ATOM 1820 C CA . LYS A 1 211 ? 10.117 -25.891 -21.438 1 94.31 211 LYS A CA 1
ATOM 1821 C C . LYS A 1 211 ? 9.859 -24.703 -22.359 1 94.31 211 LYS A C 1
ATOM 1823 O O . LYS A 1 211 ? 10.805 -24.109 -22.875 1 94.31 211 LYS A O 1
ATOM 1828 N N . VAL A 1 212 ? 8.586 -24.453 -22.562 1 93.94 212 VAL A N 1
ATOM 1829 C CA . VAL A 1 212 ? 8.281 -23.219 -23.281 1 93.94 212 VAL A CA 1
ATOM 1830 C C . VAL A 1 212 ? 8.922 -22.031 -22.562 1 93.94 212 VAL A C 1
ATOM 1832 O O . VAL A 1 212 ? 8.914 -21.969 -21.344 1 93.94 212 VAL A O 1
ATOM 1835 N N . GLU A 1 213 ? 9.383 -21.078 -23.281 1 91.12 213 GLU A N 1
ATOM 1836 C CA . GLU A 1 213 ? 10.25 -20.016 -22.766 1 91.12 213 GLU A CA 1
ATOM 1837 C C . GLU A 1 213 ? 9.57 -19.266 -21.625 1 91.12 213 GLU A C 1
ATOM 1839 O O . GLU A 1 213 ? 10.133 -19.156 -20.531 1 91.12 213 GLU A O 1
ATOM 1844 N N . TRP A 1 214 ? 8.391 -18.703 -21.906 1 93.94 214 TRP A N 1
ATOM 1845 C CA . TRP A 1 214 ? 7.734 -17.891 -20.891 1 93.94 214 TRP A CA 1
ATOM 1846 C C . TRP A 1 214 ? 7.449 -18.703 -19.641 1 93.94 214 TRP A C 1
ATOM 1848 O O . TRP A 1 214 ? 7.461 -18.156 -18.516 1 93.94 214 TRP A O 1
ATOM 1858 N N . LYS A 1 215 ? 7.199 -20 -19.734 1 95.25 215 LYS A N 1
ATOM 1859 C CA . LYS A 1 215 ? 6.934 -20.859 -18.594 1 95.25 215 LYS A CA 1
ATOM 1860 C C . LYS A 1 215 ? 8.203 -21.094 -17.781 1 95.25 215 LYS A C 1
ATOM 1862 O O . LYS A 1 215 ? 8.18 -21.062 -16.547 1 95.25 215 LYS A O 1
ATOM 1867 N N . CYS A 1 216 ? 9.242 -21.328 -18.5 1 94.19 216 CYS A N 1
ATOM 1868 C CA . CYS A 1 216 ? 10.523 -21.531 -17.828 1 94.19 216 CYS A CA 1
ATOM 1869 C C . CYS A 1 216 ? 10.922 -20.312 -17.016 1 94.19 216 CYS A C 1
ATOM 1871 O O . CYS A 1 216 ? 11.414 -20.438 -15.891 1 94.19 216 CYS A O 1
ATOM 1873 N N . GLU A 1 217 ? 10.734 -19.141 -17.594 1 93.12 217 GLU A N 1
ATOM 1874 C CA . GLU A 1 217 ? 11.055 -17.906 -16.906 1 93.12 217 GLU A CA 1
ATOM 1875 C C . GLU A 1 217 ? 10.188 -17.734 -15.656 1 93.12 217 GLU A C 1
ATOM 1877 O O . GLU A 1 217 ? 10.688 -17.328 -14.602 1 93.12 217 GLU A O 1
ATOM 1882 N N . GLU A 1 218 ? 8.938 -17.969 -15.82 1 95.19 218 GLU A N 1
ATOM 1883 C CA . GLU A 1 218 ? 8 -17.859 -14.695 1 95.19 218 GLU A CA 1
ATOM 1884 C C . GLU A 1 218 ? 8.359 -18.828 -13.578 1 95.19 218 GLU A C 1
ATOM 1886 O O . GLU A 1 218 ? 8.359 -18.453 -12.406 1 95.19 218 GLU A O 1
ATOM 1891 N N . ASP A 1 219 ? 8.695 -20.016 -13.891 1 94.62 219 ASP A N 1
ATOM 1892 C CA . ASP A 1 219 ? 9.078 -21.016 -12.898 1 94.62 219 ASP A CA 1
ATOM 1893 C C . ASP A 1 219 ? 10.367 -20.625 -12.188 1 94.62 219 ASP A C 1
ATOM 1895 O O . ASP A 1 219 ? 10.477 -20.75 -10.961 1 94.62 219 ASP A O 1
ATOM 1899 N N . ALA A 1 220 ? 11.281 -20.188 -12.984 1 93.19 220 ALA A N 1
ATOM 1900 C CA . ALA A 1 220 ? 12.547 -19.75 -12.406 1 93.19 220 ALA A CA 1
ATOM 1901 C C . ALA A 1 220 ? 12.328 -18.609 -11.406 1 93.19 220 ALA A C 1
ATOM 1903 O O . ALA A 1 220 ? 12.992 -18.562 -10.367 1 93.19 220 ALA A O 1
ATOM 1904 N N . TYR A 1 221 ? 11.398 -17.688 -11.727 1 95.31 221 TYR A N 1
ATOM 1905 C CA . TYR A 1 221 ? 11.109 -16.547 -10.859 1 95.31 221 TYR A CA 1
ATOM 1906 C C . TYR A 1 221 ? 10.469 -17 -9.562 1 95.31 221 TYR A C 1
ATOM 1908 O O . TYR A 1 221 ? 10.938 -16.672 -8.469 1 95.31 221 TYR A O 1
ATOM 1916 N N . TRP A 1 222 ? 9.445 -17.766 -9.68 1 95.25 222 TRP A N 1
ATOM 1917 C CA . TRP A 1 222 ? 8.625 -18.109 -8.516 1 95.25 222 TRP A CA 1
ATOM 1918 C C . TRP A 1 222 ? 9.305 -19.172 -7.656 1 95.25 222 TRP A C 1
ATOM 1920 O O . TRP A 1 222 ? 8.953 -19.344 -6.488 1 95.25 222 TRP A O 1
ATOM 1930 N N . CYS A 1 223 ? 10.281 -19.828 -8.188 1 92.31 223 CYS A N 1
ATOM 1931 C CA . CYS A 1 223 ? 10.984 -20.859 -7.438 1 92.31 223 CYS A CA 1
ATOM 1932 C C . CYS A 1 223 ? 11.938 -20.234 -6.418 1 92.31 223 CYS A C 1
ATOM 1934 O O . CYS A 1 223 ? 12.367 -20.906 -5.48 1 92.31 223 CYS A O 1
ATOM 1936 N N . LYS A 1 224 ? 12.234 -19.031 -6.664 1 91.88 224 LYS A N 1
ATOM 1937 C CA . LYS A 1 224 ? 13.094 -18.328 -5.703 1 91.88 224 LYS A CA 1
ATOM 1938 C C . LYS A 1 224 ? 12.305 -17.922 -4.461 1 91.88 224 LYS A C 1
ATOM 1940 O O . LYS A 1 224 ? 11.312 -17.203 -4.559 1 91.88 224 LYS A O 1
ATOM 1945 N N . ASP A 1 225 ? 12.812 -18.188 -3.273 1 89.12 225 ASP A N 1
ATOM 1946 C CA . ASP A 1 225 ? 12.141 -17.891 -2.014 1 89.12 225 ASP A CA 1
ATOM 1947 C C . ASP A 1 225 ? 11.992 -16.391 -1.82 1 89.12 225 ASP A C 1
ATOM 1949 O O . ASP A 1 225 ? 10.992 -15.922 -1.261 1 89.12 225 ASP A O 1
ATOM 1953 N N . SER A 1 226 ? 12.992 -15.68 -2.307 1 88.5 226 SER A N 1
ATOM 1954 C CA . SER A 1 226 ? 13 -14.227 -2.156 1 88.5 226 SER A CA 1
ATOM 1955 C C . SER A 1 226 ? 11.836 -13.586 -2.916 1 88.5 226 SER A C 1
ATOM 1957 O O . SER A 1 226 ? 11.43 -12.469 -2.605 1 88.5 226 SER A O 1
ATOM 1959 N N . ASN A 1 227 ? 11.273 -14.32 -3.871 1 91 227 ASN A N 1
ATOM 1960 C CA . ASN A 1 227 ? 10.219 -13.758 -4.695 1 91 227 ASN A CA 1
ATOM 1961 C C . ASN A 1 227 ? 8.836 -14.195 -4.215 1 91 227 ASN A C 1
ATOM 1963 O O . ASN A 1 227 ? 7.82 -13.797 -4.785 1 91 227 ASN A O 1
ATOM 1967 N N . SER A 1 228 ? 8.828 -14.914 -3.137 1 92.12 228 SER A N 1
ATOM 1968 C CA . SER A 1 228 ? 7.543 -15.289 -2.547 1 92.12 228 SER A CA 1
ATOM 1969 C C . SER A 1 228 ? 6.789 -14.07 -2.035 1 92.12 228 SER A C 1
ATOM 1971 O O . SER A 1 228 ? 7.348 -13.25 -1.301 1 92.12 228 SER A O 1
ATOM 1973 N N . PRO A 1 229 ? 5.457 -13.992 -2.469 1 91.19 229 PRO A N 1
ATOM 1974 C CA . PRO A 1 229 ? 4.695 -12.836 -1.977 1 91.19 229 PRO A CA 1
ATOM 1975 C C . PRO A 1 229 ? 4.562 -12.828 -0.456 1 91.19 229 PRO A C 1
ATOM 1977 O O . PRO A 1 229 ? 4.348 -11.766 0.139 1 91.19 229 PRO A O 1
ATOM 1980 N N . PHE A 1 230 ? 4.777 -13.914 0.176 1 91.25 230 PHE A N 1
ATOM 1981 C CA . PHE A 1 230 ? 4.527 -14.047 1.605 1 91.25 230 PHE A CA 1
ATOM 1982 C C . PHE A 1 230 ? 5.719 -13.547 2.414 1 91.25 230 PHE A C 1
ATOM 1984 O O . PHE A 1 230 ? 5.609 -13.336 3.623 1 91.25 230 PHE A O 1
ATOM 1991 N N . MET A 1 231 ? 6.883 -13.391 1.817 1 88.31 231 MET A N 1
ATOM 1992 C CA . MET A 1 231 ? 8.062 -12.867 2.5 1 88.31 231 MET A CA 1
ATOM 1993 C C . MET A 1 231 ? 7.863 -11.406 2.893 1 88.31 231 MET A C 1
ATOM 1995 O O . MET A 1 231 ? 8.461 -10.938 3.859 1 88.31 231 MET A O 1
ATOM 1999 N N . ASN A 1 232 ? 7.066 -10.703 2.115 1 82.19 232 ASN A N 1
ATOM 2000 C CA . ASN A 1 232 ? 6.781 -9.305 2.41 1 82.19 232 ASN A CA 1
ATOM 2001 C C . ASN A 1 232 ? 5.281 -9.023 2.393 1 82.19 232 ASN A C 1
ATOM 2003 O O . ASN A 1 232 ? 4.797 -8.273 1.54 1 82.19 232 ASN A O 1
ATOM 2007 N N . ALA A 1 233 ? 4.68 -9.461 3.471 1 81.88 233 ALA A N 1
ATOM 2008 C CA . ALA A 1 233 ? 3.223 -9.359 3.521 1 81.88 233 ALA A CA 1
ATOM 2009 C C . ALA A 1 233 ? 2.781 -7.926 3.799 1 81.88 233 ALA A C 1
ATOM 2011 O O . ALA A 1 233 ? 1.62 -7.574 3.58 1 81.88 233 ALA A O 1
ATOM 2012 N N . TRP A 1 234 ? 3.666 -7.137 4.191 1 83.69 234 TRP A N 1
ATOM 2013 C CA . TRP A 1 234 ? 3.328 -5.754 4.523 1 83.69 234 TRP A CA 1
ATOM 2014 C C . TRP A 1 234 ? 3.518 -4.844 3.314 1 83.69 234 TRP A C 1
ATOM 2016 O O . TRP A 1 234 ? 3.176 -3.66 3.363 1 83.69 234 TRP A O 1
ATOM 2026 N N . ASP A 1 235 ? 3.979 -5.453 2.266 1 87 235 ASP A N 1
ATOM 2027 C CA . ASP A 1 235 ? 4.137 -4.707 1.02 1 87 235 ASP A CA 1
ATOM 2028 C C . ASP A 1 235 ? 2.785 -4.266 0.467 1 87 235 ASP A C 1
ATOM 2030 O O . ASP A 1 235 ? 1.835 -5.051 0.436 1 87 235 ASP A O 1
ATOM 2034 N N . PRO A 1 236 ? 2.635 -3.006 0.127 1 88.31 236 PRO A N 1
ATOM 2035 C CA . PRO A 1 236 ? 1.371 -2.512 -0.424 1 88.31 236 PRO A CA 1
ATOM 2036 C C . PRO A 1 236 ? 0.941 -3.268 -1.68 1 88.31 236 PRO A C 1
ATOM 2038 O O . PRO A 1 236 ? -0.247 -3.295 -2.012 1 88.31 236 PRO A O 1
ATOM 2041 N N . LEU A 1 237 ? 1.912 -3.812 -2.316 1 92.75 237 LEU A N 1
ATOM 2042 C CA . LEU A 1 237 ? 1.615 -4.496 -3.57 1 92.75 237 LEU A CA 1
ATOM 2043 C C . LEU A 1 237 ? 1.358 -5.98 -3.33 1 92.75 237 LEU A C 1
ATOM 2045 O O . LEU A 1 237 ? 1.12 -6.734 -4.277 1 92.75 237 LEU A O 1
ATOM 2049 N N . PHE A 1 238 ? 1.278 -6.402 -2.111 1 93.5 238 PHE A N 1
ATOM 2050 C CA . PHE A 1 238 ? 1.126 -7.801 -1.723 1 93.5 238 PHE A CA 1
ATOM 2051 C C . PHE A 1 238 ? -0.117 -8.406 -2.361 1 93.5 238 PHE A C 1
ATOM 2053 O O . PHE A 1 238 ? -0.051 -9.484 -2.961 1 93.5 238 PHE A O 1
ATOM 2060 N N . PRO A 1 239 ? -1.23 -7.75 -2.27 1 92.81 239 PRO A N 1
ATOM 2061 C CA . PRO A 1 239 ? -2.424 -8.375 -2.846 1 92.81 239 PRO A CA 1
ATOM 2062 C C . PRO A 1 239 ? -2.283 -8.641 -4.344 1 92.81 239 PRO A C 1
ATOM 2064 O O . PRO A 1 239 ? -2.822 -9.633 -4.848 1 92.81 239 PRO A O 1
ATOM 2067 N N . ILE A 1 240 ? -1.576 -7.777 -5.055 1 95.38 240 ILE A N 1
ATOM 2068 C CA . ILE A 1 240 ? -1.405 -7.91 -6.496 1 95.38 240 ILE A CA 1
ATOM 2069 C C . ILE A 1 240 ? -0.435 -9.047 -6.801 1 95.38 240 ILE A C 1
ATOM 2071 O O . ILE A 1 240 ? -0.733 -9.922 -7.613 1 95.38 240 ILE A O 1
ATOM 2075 N N . ILE A 1 241 ? 0.686 -9.078 -6.113 1 95.62 241 ILE A N 1
ATOM 2076 C CA . ILE A 1 241 ? 1.715 -10.086 -6.332 1 95.62 241 ILE A CA 1
ATOM 2077 C C . ILE A 1 241 ? 1.188 -11.461 -5.918 1 95.62 241 ILE A C 1
ATOM 2079 O O . ILE A 1 241 ? 1.431 -12.453 -6.605 1 95.62 241 ILE A O 1
ATOM 2083 N N . LYS A 1 242 ? 0.438 -11.5 -4.844 1 96.44 242 LYS A N 1
ATOM 2084 C CA . LYS A 1 242 ? -0.147 -12.75 -4.367 1 96.44 242 LYS A CA 1
ATOM 2085 C C . LYS A 1 242 ? -1.141 -13.312 -5.379 1 96.44 242 LYS A C 1
ATOM 2087 O O . LYS A 1 242 ? -1.178 -14.523 -5.613 1 96.44 242 LYS A O 1
ATOM 2092 N N . LYS A 1 243 ? -1.947 -12.43 -5.914 1 96.69 243 LYS A N 1
ATOM 2093 C CA . LYS A 1 243 ? -2.885 -12.891 -6.934 1 96.69 243 LYS A CA 1
ATOM 2094 C C . LYS A 1 243 ? -2.146 -13.531 -8.109 1 96.69 243 LYS A C 1
ATOM 2096 O O . LYS A 1 243 ? -2.561 -14.578 -8.609 1 96.69 243 LYS A O 1
ATOM 2101 N N . SER A 1 244 ? -1.087 -12.852 -8.547 1 97.12 244 SER A N 1
ATOM 2102 C CA . SER A 1 244 ? -0.282 -13.398 -9.641 1 97.12 244 SER A CA 1
ATOM 2103 C C . SER A 1 244 ? 0.283 -14.766 -9.273 1 97.12 244 SER A C 1
ATOM 2105 O O . SER A 1 244 ? 0.22 -15.703 -10.07 1 97.12 244 SER A O 1
ATOM 2107 N N . TRP A 1 245 ? 0.751 -14.922 -8.07 1 96.94 245 TRP A N 1
ATOM 2108 C CA . TRP A 1 245 ? 1.307 -16.172 -7.566 1 96.94 245 TRP A CA 1
ATOM 2109 C C . TRP A 1 245 ? 0.231 -17.25 -7.48 1 96.94 245 TRP A C 1
ATOM 2111 O O . TRP A 1 245 ? 0.454 -18.391 -7.895 1 96.94 245 TRP A O 1
ATOM 2121 N N . ASP A 1 246 ? -0.918 -16.859 -6.973 1 97.38 246 ASP A N 1
ATOM 2122 C CA . ASP A 1 246 ? -2.02 -17.812 -6.82 1 97.38 246 ASP A CA 1
ATOM 2123 C C . ASP A 1 246 ? -2.488 -18.328 -8.172 1 97.38 246 ASP A C 1
ATOM 2125 O O . ASP A 1 246 ? -2.76 -19.531 -8.328 1 97.38 246 ASP A O 1
ATOM 2129 N N . MET A 1 247 ? -2.586 -17.516 -9.133 1 97.88 247 MET A N 1
ATOM 2130 C CA . MET A 1 247 ? -3.051 -17.906 -10.461 1 97.88 247 MET A CA 1
ATOM 2131 C C . MET A 1 247 ? -2.014 -18.766 -11.172 1 97.88 247 MET A C 1
ATOM 2133 O O . MET A 1 247 ? -2.367 -19.719 -11.875 1 97.88 247 MET A O 1
ATOM 2137 N N . TYR A 1 248 ? -0.759 -18.422 -10.93 1 97.31 248 TYR A N 1
ATOM 2138 C CA . TYR A 1 248 ? 0.336 -19.25 -11.445 1 97.31 248 TYR A CA 1
ATOM 2139 C C . TYR A 1 248 ? 0.258 -20.656 -10.891 1 97.31 248 TYR A C 1
ATOM 2141 O O . TYR A 1 248 ? 0.329 -21.625 -11.648 1 97.31 248 TYR A O 1
ATOM 2149 N N . GLN A 1 249 ? 0.058 -20.797 -9.602 1 97.31 249 GLN A N 1
ATOM 2150 C CA . GLN A 1 249 ? -0.029 -22.109 -8.961 1 97.31 249 GLN A CA 1
ATOM 2151 C C . GLN A 1 249 ? -1.249 -22.875 -9.453 1 97.31 249 GLN A C 1
ATOM 2153 O O . GLN A 1 249 ? -1.16 -24.078 -9.727 1 97.31 249 GLN A O 1
ATOM 2158 N N . ALA A 1 250 ? -2.328 -22.188 -9.531 1 97.88 250 ALA A N 1
ATOM 2159 C CA . ALA A 1 250 ? -3.57 -22.797 -9.977 1 97.88 250 ALA A CA 1
ATOM 2160 C C . ALA A 1 250 ? -3.438 -23.312 -11.414 1 97.88 250 ALA A C 1
ATOM 2162 O O . ALA A 1 250 ? -3.896 -24.406 -11.734 1 97.88 250 ALA A O 1
ATOM 2163 N N . ARG A 1 251 ? -2.832 -22.531 -12.266 1 97.81 251 ARG A N 1
ATOM 2164 C CA . ARG A 1 251 ? -2.656 -22.922 -13.664 1 97.81 251 ARG A CA 1
ATOM 2165 C C . ARG A 1 251 ? -1.761 -24.141 -13.789 1 97.81 251 ARG A C 1
ATOM 2167 O O . ARG A 1 251 ? -2.086 -25.094 -14.516 1 97.81 251 ARG A O 1
ATOM 2174 N N . LYS A 1 252 ? -0.649 -24.141 -13.125 1 96.75 252 LYS A N 1
ATOM 2175 C CA . LYS A 1 252 ? 0.273 -25.281 -13.148 1 96.75 252 LYS A CA 1
ATOM 2176 C C . LYS A 1 252 ? -0.429 -26.562 -12.734 1 96.75 252 LYS A C 1
ATOM 2178 O O . LYS A 1 252 ? -0.277 -27.594 -13.398 1 96.75 252 LYS A O 1
ATOM 2183 N N . SER A 1 253 ? -1.206 -26.484 -11.688 1 97.38 253 SER A N 1
ATOM 2184 C CA . SER A 1 253 ? -1.948 -27.641 -11.195 1 97.38 253 SER A CA 1
ATOM 2185 C C . SER A 1 253 ? -2.998 -28.094 -12.211 1 97.38 253 SER A C 1
ATOM 2187 O O . SER A 1 253 ? -3.16 -29.297 -12.453 1 97.38 253 SER A O 1
ATOM 2189 N N . ARG A 1 254 ? -3.686 -27.203 -12.758 1 97.62 254 ARG A N 1
ATOM 2190 C CA . ARG A 1 254 ? -4.723 -27.5 -13.742 1 97.62 254 ARG A CA 1
ATOM 2191 C C . ARG A 1 254 ? -4.129 -28.156 -14.984 1 97.62 254 ARG A C 1
ATOM 2193 O O . ARG A 1 254 ? -4.68 -29.141 -15.492 1 97.62 254 ARG A O 1
ATOM 2200 N N . GLU A 1 255 ? -3.053 -27.625 -15.5 1 97.62 255 GLU A N 1
ATOM 2201 C CA . GLU A 1 255 ? -2.381 -28.188 -16.672 1 97.62 255 GLU A CA 1
ATOM 2202 C C . GLU A 1 255 ? -1.929 -29.625 -16.406 1 97.62 255 GLU A C 1
ATOM 2204 O O . GLU A 1 255 ? -2.133 -30.5 -17.25 1 97.62 255 GLU A O 1
ATOM 2209 N N . SER A 1 256 ? -1.335 -29.859 -15.297 1 97.12 256 SER A N 1
ATOM 2210 C CA . SER A 1 256 ? -0.867 -31.188 -14.938 1 97.12 256 SER A CA 1
ATOM 2211 C C . SER A 1 256 ? -2.027 -32.188 -14.844 1 97.12 256 SER A C 1
ATOM 2213 O O . SER A 1 256 ? -1.945 -33.281 -15.367 1 97.12 256 SER A O 1
ATOM 2215 N N . ALA A 1 257 ? -3.043 -31.797 -14.164 1 96.94 257 ALA A N 1
ATOM 2216 C CA . ALA A 1 257 ? -4.219 -32.656 -14.016 1 96.94 257 ALA A CA 1
ATOM 2217 C C . ALA A 1 257 ? -4.855 -32.938 -15.367 1 96.94 257 ALA A C 1
ATOM 2219 O O . ALA A 1 257 ? -5.234 -34.094 -15.641 1 96.94 257 ALA A O 1
ATOM 2220 N N . HIS A 1 258 ? -4.973 -31.906 -16.156 1 97.38 258 HIS A N 1
ATOM 2221 C CA . HIS A 1 258 ? -5.555 -32.062 -17.484 1 97.38 258 HIS A CA 1
ATOM 2222 C C . HIS A 1 258 ? -4.723 -33 -18.344 1 97.38 258 HIS A C 1
ATOM 2224 O O . HIS A 1 258 ? -5.262 -33.906 -18.984 1 97.38 258 HIS A O 1
ATOM 2230 N N . TRP A 1 259 ? -3.438 -32.844 -18.344 1 97.44 259 TRP A N 1
ATOM 2231 C CA . TRP A 1 259 ? -2.531 -33.688 -19.109 1 97.44 259 TRP A CA 1
ATOM 2232 C C . TRP A 1 259 ? -2.639 -35.156 -18.672 1 97.44 259 TRP A C 1
ATOM 2234 O O . TRP A 1 259 ? -2.746 -36.062 -19.5 1 97.44 259 TRP A O 1
ATOM 2244 N N . ASN A 1 260 ? -2.619 -35.375 -17.375 1 95.81 260 ASN A N 1
ATOM 2245 C CA . ASN A 1 260 ? -2.707 -36.719 -16.844 1 95.81 260 ASN A CA 1
ATOM 2246 C C . ASN A 1 260 ? -4.016 -37.406 -17.234 1 95.81 260 ASN A C 1
ATOM 2248 O O . ASN A 1 260 ? -4.023 -38.594 -17.578 1 95.81 260 ASN A O 1
ATOM 2252 N N . LYS A 1 261 ? -5.086 -36.656 -17.219 1 95.5 261 LYS A N 1
ATOM 2253 C CA . LYS A 1 261 ? -6.383 -37.219 -17.609 1 95.5 261 LYS A CA 1
ATOM 2254 C C . LYS A 1 261 ? -6.391 -37.594 -19.094 1 95.5 261 LYS A C 1
ATOM 2256 O O . LYS A 1 261 ? -6.816 -38.688 -19.469 1 95.5 261 LYS A O 1
ATOM 2261 N N . LEU A 1 262 ? -5.898 -36.656 -19.906 1 93.44 262 LEU A N 1
ATOM 2262 C CA . LEU A 1 262 ? -5.848 -36.906 -21.344 1 93.44 262 LEU A CA 1
ATOM 2263 C C . LEU A 1 262 ? -4.953 -38.094 -21.672 1 93.44 262 LEU A C 1
ATOM 2265 O O . LEU A 1 262 ? -5.352 -38.969 -22.422 1 93.44 262 LEU A O 1
ATOM 2269 N N . ALA A 1 263 ? -3.789 -38.125 -21.125 1 92.56 263 ALA A N 1
ATOM 2270 C CA . ALA A 1 263 ? -2.828 -39.188 -21.391 1 92.56 263 ALA A CA 1
ATOM 2271 C C . ALA A 1 263 ? -3.367 -40.531 -20.906 1 92.56 263 ALA A C 1
ATOM 2273 O O . ALA A 1 263 ? -3.193 -41.531 -21.578 1 92.56 263 ALA A O 1
ATOM 2274 N N . SER A 1 264 ? -4.008 -40.531 -19.734 1 91.56 264 SER A N 1
ATOM 2275 C CA . SER A 1 264 ? -4.586 -41.75 -19.203 1 91.56 264 SER A CA 1
ATOM 2276 C C . SER A 1 264 ? -5.66 -42.312 -20.141 1 91.56 264 SER A C 1
ATOM 2278 O O . SER A 1 264 ? -5.738 -43.531 -20.359 1 91.56 264 SER A O 1
ATOM 2280 N N . SER A 1 265 ? -6.473 -41.531 -20.688 1 88.56 265 SER A N 1
ATOM 2281 C CA . SER A 1 265 ? -7.523 -41.938 -21.609 1 88.56 265 SER A CA 1
ATOM 2282 C C . SER A 1 265 ? -6.934 -42.531 -22.891 1 88.56 265 SER A C 1
ATOM 2284 O O . SER A 1 265 ? -7.375 -43.594 -23.344 1 88.56 265 SER A O 1
ATOM 2286 N N . VAL A 1 266 ? -5.961 -41.906 -23.406 1 85.12 266 VAL A N 1
ATOM 2287 C CA . VAL A 1 266 ? -5.297 -42.375 -24.625 1 85.12 266 VAL A CA 1
ATOM 2288 C C . VAL A 1 266 ? -4.59 -43.688 -24.312 1 85.12 266 VAL A C 1
ATOM 2290 O O . VAL A 1 266 ? -4.664 -44.656 -25.109 1 85.12 266 VAL A O 1
ATOM 2293 N N . GLY A 1 267 ? -3.924 -43.75 -23.156 1 83.5 267 GLY A N 1
ATOM 2294 C CA . GLY A 1 267 ? -3.24 -44.969 -22.75 1 83.5 267 GLY A CA 1
ATOM 2295 C C . GLY A 1 267 ? -4.168 -46.156 -22.625 1 83.5 267 GLY A C 1
ATOM 2296 O O . GLY A 1 267 ? -3.85 -47.25 -23.094 1 83.5 267 GLY A O 1
ATOM 2297 N N . LYS A 1 268 ? -5.277 -45.938 -22.078 1 83.94 268 LYS A N 1
ATOM 2298 C CA . LYS A 1 268 ? -6.27 -47 -21.922 1 83.94 268 LYS A CA 1
ATOM 2299 C C . LYS A 1 268 ? -6.746 -47.5 -23.281 1 83.94 268 LYS A C 1
ATOM 2301 O O . LYS A 1 268 ? -6.902 -48.688 -23.484 1 83.94 268 LYS A O 1
ATOM 2306 N N . THR A 1 269 ? -6.922 -46.625 -24.172 1 81.75 269 THR A N 1
ATOM 2307 C CA . THR A 1 269 ? -7.371 -46.969 -25.516 1 81.75 269 THR A CA 1
ATOM 2308 C C . THR A 1 269 ? -6.301 -47.781 -26.234 1 81.75 269 THR A C 1
ATOM 2310 O O . THR A 1 269 ? -6.609 -48.781 -26.922 1 81.75 269 THR A O 1
ATOM 2313 N N . LEU A 1 270 ? -5.066 -47.469 -26.047 1 79.81 270 LEU A N 1
ATOM 2314 C CA . LEU A 1 270 ? -3.949 -48.125 -26.703 1 79.81 270 LEU A CA 1
ATOM 2315 C C . LEU A 1 270 ? -3.762 -49.531 -26.156 1 79.81 270 LEU A C 1
ATOM 2317 O O . LEU A 1 270 ? -3.441 -50.469 -26.922 1 79.81 270 LEU A O 1
ATOM 2321 N N . THR A 1 271 ? -3.998 -49.656 -24.906 1 76.38 271 THR A N 1
ATOM 2322 C CA . THR A 1 271 ? -3.701 -50.938 -24.266 1 76.38 271 THR A CA 1
ATOM 2323 C C . THR A 1 271 ? -4.91 -51.875 -24.328 1 76.38 271 THR A C 1
ATOM 2325 O O . THR A 1 271 ? -4.762 -53.094 -24.297 1 76.38 271 THR A O 1
ATOM 2328 N N . SER A 1 272 ? -6.062 -51.281 -24.344 1 75.5 272 SER A N 1
ATOM 2329 C CA . SER A 1 272 ? -7.27 -52.094 -24.344 1 75.5 272 SER A CA 1
ATOM 2330 C C . SER A 1 272 ? -7.566 -52.656 -25.719 1 75.5 272 SER A C 1
ATOM 2332 O O . SER A 1 272 ? -8.25 -53.656 -25.859 1 75.5 272 SER A O 1
ATOM 2334 N N . LYS A 1 273 ? -7.082 -52.031 -26.719 1 74.19 273 LYS A N 1
ATOM 2335 C CA . LYS A 1 273 ? -7.344 -52.5 -28.062 1 74.19 273 LYS A CA 1
ATOM 2336 C C . LYS A 1 273 ? -6.574 -53.812 -28.359 1 74.19 273 LYS A C 1
ATOM 2338 O O . LYS A 1 273 ? -5.344 -53.844 -28.266 1 74.19 273 LYS A O 1
ATOM 2343 N N . LYS A 1 274 ? -7.34 -54.906 -28.594 1 76.88 274 LYS A N 1
ATOM 2344 C CA . LYS A 1 274 ? -6.738 -56.188 -28.953 1 76.88 274 LYS A CA 1
ATOM 2345 C C . LYS A 1 274 ? -5.977 -56.094 -30.266 1 76.88 274 LYS A C 1
ATOM 2347 O O . LYS A 1 274 ? -6.434 -55.438 -31.219 1 76.88 274 LYS A O 1
ATOM 2352 N N . TYR A 1 275 ? -4.77 -56.719 -30.172 1 86.81 275 TYR A N 1
ATOM 2353 C CA . TYR A 1 275 ? -4.008 -56.812 -31.406 1 86.81 275 TYR A CA 1
ATOM 2354 C C . TYR A 1 275 ? -4.492 -57.969 -32.25 1 86.81 275 TYR A C 1
ATOM 2356 O O . TYR A 1 275 ? -4.168 -59.125 -32 1 86.81 275 TYR A O 1
ATOM 2364 N N . VAL A 1 276 ? -5.25 -57.625 -33.281 1 87.94 276 VAL A N 1
ATOM 2365 C CA . VAL A 1 276 ? -5.988 -58.594 -34.094 1 87.94 276 VAL A CA 1
ATOM 2366 C C . VAL A 1 276 ? -5.02 -59.625 -34.688 1 87.94 276 VAL A C 1
ATOM 2368 O O . VAL A 1 276 ? -5.266 -60.812 -34.656 1 87.94 276 VAL A O 1
ATOM 2371 N N . GLU A 1 277 ? -3.971 -59.188 -35.281 1 90.44 277 GLU A N 1
ATOM 2372 C CA . GLU A 1 277 ? -3.016 -60.094 -35.938 1 90.44 277 GLU A CA 1
ATOM 2373 C C . GLU A 1 277 ? -2.406 -61.062 -34.906 1 90.44 277 GLU A C 1
ATOM 2375 O O . GLU A 1 277 ? -2.16 -62.219 -35.25 1 90.44 277 GLU A O 1
ATOM 2380 N N . TRP A 1 278 ? -2.182 -60.562 -33.75 1 93.12 278 TRP A N 1
ATOM 2381 C CA . TRP A 1 278 ? -1.651 -61.438 -32.688 1 93.12 278 TRP A CA 1
ATOM 2382 C C . TRP A 1 278 ? -2.686 -62.469 -32.25 1 93.12 278 TRP A C 1
ATOM 2384 O O . TRP A 1 278 ? -2.359 -63.656 -32.094 1 93.12 278 TRP A O 1
ATOM 2394 N N . GLU A 1 279 ? -3.92 -62.062 -32.156 1 92.25 279 GLU A N 1
ATOM 2395 C CA . GLU A 1 279 ? -4.988 -63 -31.812 1 92.25 279 GLU A CA 1
ATOM 2396 C C . GLU A 1 279 ? -5.141 -64.062 -32.875 1 92.25 279 GLU A C 1
ATOM 2398 O O . GLU A 1 279 ? -5.363 -65.25 -32.562 1 92.25 279 GLU A O 1
ATOM 2403 N N . GLN A 1 280 ? -5.004 -63.656 -34.094 1 92.81 280 GLN A N 1
ATOM 2404 C CA . GLN A 1 280 ? -5.078 -64.625 -35.188 1 92.81 280 GLN A CA 1
ATOM 2405 C C . GLN A 1 280 ? -3.896 -65.562 -35.188 1 92.81 280 GLN A C 1
ATOM 2407 O O . GLN A 1 280 ? -4.066 -66.75 -35.375 1 92.81 280 GLN A O 1
ATOM 2412 N N . MET A 1 281 ? -2.781 -65.125 -34.969 1 92.12 281 MET A N 1
ATOM 2413 C CA . MET A 1 281 ? -1.6 -65.938 -34.875 1 92.12 281 MET A CA 1
ATOM 2414 C C . MET A 1 281 ? -1.746 -66.938 -33.719 1 92.12 281 MET A C 1
ATOM 2416 O O . MET A 1 281 ? -1.419 -68.125 -33.875 1 92.12 281 MET A O 1
ATOM 2420 N N . LYS A 1 282 ? -2.271 -66.5 -32.594 1 92.25 282 LYS A N 1
ATOM 2421 C CA . LYS A 1 282 ? -2.49 -67.438 -31.469 1 92.25 282 LYS A CA 1
ATOM 2422 C C . LYS A 1 282 ? -3.418 -68.562 -31.844 1 92.25 282 LYS A C 1
ATOM 2424 O O . LYS A 1 282 ? -3.148 -69.688 -31.516 1 92.25 282 LYS A O 1
ATOM 2429 N N . LYS A 1 283 ? -4.426 -68.25 -32.562 1 92.75 283 LYS A N 1
ATOM 2430 C CA . LYS A 1 283 ? -5.395 -69.25 -32.969 1 92.75 283 LYS A CA 1
ATOM 2431 C C . LYS A 1 283 ? -4.762 -70.25 -33.938 1 92.75 283 LYS A C 1
ATOM 2433 O O . LYS A 1 283 ? -4.891 -71.438 -33.75 1 92.75 283 LYS A O 1
ATOM 2438 N N . THR A 1 284 ? -4.082 -69.75 -34.906 1 93.06 284 THR A N 1
ATOM 2439 C CA . THR A 1 284 ? -3.459 -70.625 -35.906 1 93.06 284 THR A CA 1
ATOM 2440 C C . THR A 1 284 ? -2.373 -71.5 -35.281 1 93.06 284 THR A C 1
ATOM 2442 O O . THR A 1 284 ? -2.307 -72.688 -35.562 1 93.06 284 THR A O 1
ATOM 2445 N N . LYS A 1 285 ? -1.595 -70.875 -34.5 1 93.88 285 LYS A N 1
ATOM 2446 C CA . LYS A 1 285 ? -0.49 -71.625 -33.875 1 93.88 285 LYS A CA 1
ATOM 2447 C C . LYS A 1 285 ? -1.001 -72.625 -32.844 1 93.88 285 LYS A C 1
ATOM 2449 O O . LYS A 1 285 ? -0.412 -73.688 -32.656 1 93.88 285 LYS A O 1
ATOM 2454 N N . SER A 1 286 ? -2.102 -72.188 -32.156 1 93.56 286 SER A N 1
ATOM 2455 C CA . SER A 1 286 ? -2.709 -73.125 -31.203 1 93.56 286 SER A CA 1
ATOM 2456 C C . SER A 1 286 ? -3.201 -74.375 -31.922 1 93.56 286 SER A C 1
ATOM 2458 O O . SER A 1 286 ? -2.98 -75.5 -31.438 1 93.56 286 SER A O 1
ATOM 2460 N N . SER A 1 287 ? -3.818 -74.188 -33.062 1 93.44 287 SER A N 1
ATOM 2461 C CA . SER A 1 287 ? -4.289 -75.312 -33.844 1 93.44 287 SER A CA 1
ATOM 2462 C C . SER A 1 287 ? -3.127 -76.188 -34.344 1 93.44 287 SER A C 1
ATOM 2464 O O . SER A 1 287 ? -3.154 -77.375 -34.188 1 93.44 287 SER A O 1
ATOM 2466 N N . TRP A 1 288 ? -2.199 -75.562 -34.875 1 93.62 288 TRP A N 1
ATOM 2467 C CA . TRP A 1 288 ? -1.012 -76.25 -35.344 1 93.62 288 TRP A CA 1
ATOM 2468 C C . TRP A 1 288 ? -0.323 -77 -34.219 1 93.62 288 TRP A C 1
ATOM 2470 O O . TRP A 1 288 ? 0.073 -78.188 -34.375 1 93.62 288 TRP A O 1
ATOM 2480 N N . TYR A 1 289 ? -0.173 -76.375 -33.062 1 95.06 289 TYR A N 1
ATOM 2481 C CA . TYR A 1 289 ? 0.515 -76.938 -31.922 1 95.06 289 TYR A CA 1
ATOM 2482 C C . TYR A 1 289 ? -0.223 -78.188 -31.422 1 95.06 289 TYR A C 1
ATOM 2484 O O . TYR A 1 289 ? 0.398 -79.188 -31.094 1 95.06 289 TYR A O 1
ATOM 2492 N N . ASN A 1 290 ? -1.523 -78.125 -31.359 1 91.06 290 ASN A N 1
ATOM 2493 C CA . ASN A 1 290 ? -2.33 -79.25 -30.938 1 91.06 290 ASN A CA 1
ATOM 2494 C C . ASN A 1 290 ? -2.119 -80.438 -31.859 1 91.06 290 ASN A C 1
ATOM 2496 O O . ASN A 1 290 ? -1.968 -81.562 -31.375 1 91.06 290 ASN A O 1
ATOM 2500 N N . GLU A 1 291 ? -2.037 -80.25 -33.125 1 91.62 291 GLU A N 1
ATOM 2501 C CA . GLU A 1 291 ? -1.78 -81.312 -34.094 1 91.62 291 GLU A CA 1
ATOM 2502 C C . GLU A 1 291 ? -0.367 -81.875 -33.938 1 91.62 291 GLU A C 1
ATOM 2504 O O . GLU A 1 291 ? -0.164 -83.062 -33.938 1 91.62 291 GLU A O 1
ATOM 2509 N N . TRP A 1 292 ? 0.452 -80.938 -33.75 1 91 292 TRP A N 1
ATOM 2510 C CA . TRP A 1 292 ? 1.85 -81.375 -33.594 1 91 292 TRP A CA 1
ATOM 2511 C C . TRP A 1 292 ? 2.035 -82.188 -32.344 1 91 292 TRP A C 1
ATOM 2513 O O . TRP A 1 292 ? 2.748 -83.188 -32.344 1 91 292 TRP A O 1
ATOM 2523 N N . VAL A 1 293 ? 1.371 -81.812 -31.266 1 90.25 293 VAL A N 1
ATOM 2524 C CA . VAL A 1 293 ? 1.444 -82.5 -30 1 90.25 293 VAL A CA 1
ATOM 2525 C C . VAL A 1 293 ? 0.89 -83.938 -30.172 1 90.25 293 VAL A C 1
ATOM 2527 O O . VAL A 1 293 ? 1.501 -84.875 -29.734 1 90.25 293 VAL A O 1
ATOM 2530 N N . HIS A 1 294 ? -0.171 -84 -30.859 1 88 294 HIS A N 1
ATOM 2531 C CA . HIS A 1 294 ? -0.782 -85.312 -31.109 1 88 294 HIS A CA 1
ATOM 2532 C C . HIS A 1 294 ? 0.142 -86.25 -31.922 1 88 294 HIS A C 1
ATOM 2534 O O . HIS A 1 294 ? 0.336 -87.375 -31.578 1 88 294 HIS A O 1
ATOM 2540 N N . PHE A 1 295 ? 0.635 -85.75 -32.906 1 86.69 295 PHE A N 1
ATOM 2541 C CA . PHE A 1 295 ? 1.537 -86.5 -33.781 1 86.69 295 PHE A CA 1
ATOM 2542 C C . PHE A 1 295 ? 2.799 -86.875 -33 1 86.69 295 PHE A C 1
ATOM 2544 O O . PHE A 1 295 ? 3.227 -88.062 -33.094 1 86.69 295 PHE A O 1
ATOM 2551 N N . PHE A 1 296 ? 3.303 -86 -32.281 1 84 296 PHE A N 1
ATOM 2552 C CA . PHE A 1 296 ? 4.551 -86.25 -31.578 1 84 296 PHE A CA 1
ATOM 2553 C C . PHE A 1 296 ? 4.375 -87.312 -30.484 1 84 296 PHE A C 1
ATOM 2555 O O . PHE A 1 296 ? 5.215 -88.188 -30.328 1 84 296 PHE A O 1
ATOM 2562 N N . LEU A 1 297 ? 3.289 -87.25 -29.812 1 84.06 297 LEU A N 1
ATOM 2563 C CA . LEU A 1 297 ? 3.01 -88.188 -28.75 1 84.06 297 LEU A CA 1
ATOM 2564 C C . LEU A 1 297 ? 2.816 -89.625 -29.328 1 84.06 297 LEU A C 1
ATOM 2566 O O . LEU A 1 297 ? 3.264 -90.625 -28.734 1 84.06 297 LEU A O 1
ATOM 2570 N N . HIS A 1 298 ? 2.234 -89.625 -30.484 1 82.56 298 HIS A N 1
ATOM 2571 C CA . HIS A 1 298 ? 2.041 -90.938 -31.141 1 82.56 298 HIS A CA 1
ATOM 2572 C C . HIS A 1 298 ? 3.371 -91.5 -31.594 1 82.56 298 HIS A C 1
ATOM 2574 O O . HIS A 1 298 ? 3.613 -92.75 -31.438 1 82.56 298 HIS A O 1
ATOM 2580 N N . GLU A 1 299 ? 4.152 -90.812 -32.156 1 78.06 299 GLU A N 1
ATOM 2581 C CA . GLU A 1 299 ? 5.457 -91.25 -32.625 1 78.06 299 GLU A CA 1
ATOM 2582 C C . GLU A 1 299 ? 6.348 -91.688 -31.453 1 78.06 299 GLU A C 1
ATOM 2584 O O . GLU A 1 299 ? 7.051 -92.688 -31.516 1 78.06 299 GLU A O 1
ATOM 2589 N N . LEU A 1 300 ? 6.297 -91 -30.406 1 72.06 300 LEU A N 1
ATOM 2590 C CA . LEU A 1 300 ? 7.145 -91.25 -29.25 1 72.06 300 LEU A CA 1
ATOM 2591 C C . LEU A 1 300 ? 6.738 -92.5 -28.547 1 72.06 300 LEU A C 1
ATOM 2593 O O . LEU A 1 300 ? 7.594 -93.25 -28.078 1 72.06 300 LEU A O 1
ATOM 2597 N N . LEU A 1 301 ? 5.461 -92.812 -28.547 1 70.38 301 LEU A N 1
ATOM 2598 C CA . LEU A 1 301 ? 4.992 -94 -27.797 1 70.38 301 LEU A CA 1
ATOM 2599 C C . LEU A 1 301 ? 4.988 -95.25 -28.688 1 70.38 301 LEU A C 1
ATOM 2601 O O . LEU A 1 301 ? 5.117 -96.375 -28.188 1 70.38 301 LEU A O 1
ATOM 2605 N N . SER A 1 302 ? 4.812 -95.062 -29.969 1 68.94 302 SER A N 1
ATOM 2606 C CA . SER A 1 302 ? 4.895 -96.188 -30.859 1 68.94 302 SER A CA 1
ATOM 2607 C C . SER A 1 302 ? 6.32 -96.75 -30.938 1 68.94 302 SER A C 1
ATOM 2609 O O . SER A 1 302 ? 6.527 -97.938 -31.141 1 68.94 302 SER A O 1
ATOM 2611 N N . SER A 1 303 ? 7.211 -96 -30.766 1 59.31 303 SER A N 1
ATOM 2612 C CA . SER A 1 303 ? 8.602 -96.438 -30.797 1 59.31 303 SER A CA 1
ATOM 2613 C C . SER A 1 303 ? 8.953 -97.25 -29.531 1 59.31 303 SER A C 1
ATOM 2615 O O . SER A 1 303 ? 9.852 -98.125 -29.562 1 59.31 303 SER A O 1
ATOM 2617 N N . VAL A 1 304 ? 8.344 -97.125 -28.484 1 55.16 304 VAL A N 1
ATOM 2618 C CA . VAL A 1 304 ? 8.547 -97.875 -27.25 1 55.16 304 VAL A CA 1
ATOM 2619 C C . VAL A 1 304 ? 8 -99.312 -27.406 1 55.16 304 VAL A C 1
ATOM 2621 O O . VAL A 1 304 ? 8.633 -100.312 -26.984 1 55.16 304 VAL A O 1
ATOM 2624 N N . GLY A 1 305 ? 6.824 -99.562 -27.906 1 49.28 305 GLY A N 1
ATOM 2625 C CA . GLY A 1 305 ? 6.266 -100.875 -28.125 1 49.28 305 GLY A CA 1
ATOM 2626 C C . GLY A 1 305 ? 7.109 -101.75 -29.047 1 49.28 305 GLY A C 1
ATOM 2627 O O . GLY A 1 305 ? 7.242 -102.938 -28.828 1 49.28 305 GLY A O 1
ATOM 2628 N N . VAL A 1 306 ? 7.555 -101.312 -30.031 1 48.03 306 VAL A N 1
ATOM 2629 C CA . VAL A 1 306 ? 8.344 -102.125 -30.953 1 48.03 306 VAL A CA 1
ATOM 2630 C C . VAL A 1 306 ? 9.695 -102.438 -30.312 1 48.03 306 VAL A C 1
ATOM 2632 O O . VAL A 1 306 ? 10.172 -103.562 -30.438 1 48.03 306 VAL A O 1
ATOM 2635 N N . LYS A 1 307 ? 10.297 -101.625 -29.656 1 51.59 307 LYS A N 1
ATOM 2636 C CA . LYS A 1 307 ? 11.586 -102 -29.062 1 51.59 307 LYS A CA 1
ATOM 2637 C C . LYS A 1 307 ? 11.422 -103 -27.938 1 51.59 307 LYS A C 1
ATOM 2639 O O . LYS A 1 307 ? 12.273 -103.875 -27.766 1 51.59 307 LYS A O 1
ATOM 2644 N N . HIS A 1 308 ? 10.312 -102.938 -27.25 1 49.88 308 HIS A N 1
ATOM 2645 C CA . HIS A 1 308 ? 10.102 -103.938 -26.234 1 49.88 308 HIS A CA 1
ATOM 2646 C C . HIS A 1 308 ? 9.695 -105.312 -26.859 1 49.88 308 HIS A C 1
ATOM 2648 O O . HIS A 1 308 ? 9.977 -106.375 -26.312 1 49.88 308 HIS A O 1
ATOM 2654 N N . ARG A 1 309 ? 8.984 -105.375 -28.047 1 50.56 309 ARG A N 1
ATOM 2655 C CA . ARG A 1 309 ? 8.734 -106.625 -28.734 1 50.56 309 ARG A CA 1
ATOM 2656 C C . ARG A 1 309 ? 10.031 -107.25 -29.281 1 50.56 309 ARG A C 1
ATOM 2658 O O . ARG A 1 309 ? 10.195 -108.438 -29.312 1 50.56 309 ARG A O 1
ATOM 2665 N N . SER A 1 310 ? 10.789 -106.438 -29.688 1 42.66 310 SER A N 1
ATOM 2666 C CA . SER A 1 310 ? 12.023 -106.938 -30.25 1 42.66 310 SER A CA 1
ATOM 2667 C C . SER A 1 310 ? 12.969 -107.438 -29.172 1 42.66 310 SER A C 1
ATOM 2669 O O . SER A 1 310 ? 13.992 -108.062 -29.469 1 42.66 310 SER A O 1
ATOM 2671 N N . LEU A 1 311 ? 12.922 -106.812 -28 1 38.72 311 LEU A N 1
ATOM 2672 C CA . LEU A 1 311 ? 13.766 -107.438 -26.969 1 38.72 311 LEU A CA 1
ATOM 2673 C C . LEU A 1 311 ? 13.094 -108.625 -26.328 1 38.72 311 LEU A C 1
ATOM 2675 O O . LEU A 1 311 ? 13.633 -109.25 -25.406 1 38.72 311 LEU A O 1
ATOM 2679 N N . GLY A 1 312 ? 12.453 -109.562 -27.203 1 35.28 312 GLY A N 1
ATOM 2680 C CA . GLY A 1 312 ? 12.031 -110.875 -26.891 1 35.28 312 GLY A CA 1
ATOM 2681 C C . GLY A 1 312 ? 12.438 -111.312 -25.484 1 35.28 312 GLY A C 1
ATOM 2682 O O . GLY A 1 312 ? 13.32 -112.188 -25.328 1 35.28 312 GLY A O 1
ATOM 2683 N N . PHE A 1 313 ? 12.352 -110.75 -24.469 1 31.5 313 PHE A N 1
ATOM 2684 C CA . PHE A 1 313 ? 12.391 -111.625 -23.312 1 31.5 313 PHE A CA 1
ATOM 2685 C C . PHE A 1 313 ? 11.07 -112.312 -23.141 1 31.5 313 PHE A C 1
ATOM 2687 O O . PHE A 1 313 ? 10.008 -111.812 -23.453 1 31.5 313 PHE A O 1
ATOM 2694 N N . MET B 1 1 ? 7.355 -100.625 40.062 1 16.58 1 MET B N 1
ATOM 2695 C CA . MET B 1 1 ? 7.281 -101.812 39.281 1 16.58 1 MET B CA 1
ATOM 2696 C C . MET B 1 1 ? 6.902 -101.5 37.844 1 16.58 1 MET B C 1
ATOM 2698 O O . MET B 1 1 ? 6.734 -102.438 37.031 1 16.58 1 MET B O 1
ATOM 2702 N N . LYS B 1 2 ? 6.422 -100.375 37.469 1 16.98 2 LYS B N 1
ATOM 2703 C CA . LYS B 1 2 ? 5.297 -100.688 36.594 1 16.98 2 LYS B CA 1
ATOM 2704 C C . LYS B 1 2 ? 5.773 -101.312 35.281 1 16.98 2 LYS B C 1
ATOM 2706 O O . LYS B 1 2 ? 6.609 -100.75 34.594 1 16.98 2 LYS B O 1
ATOM 2711 N N . 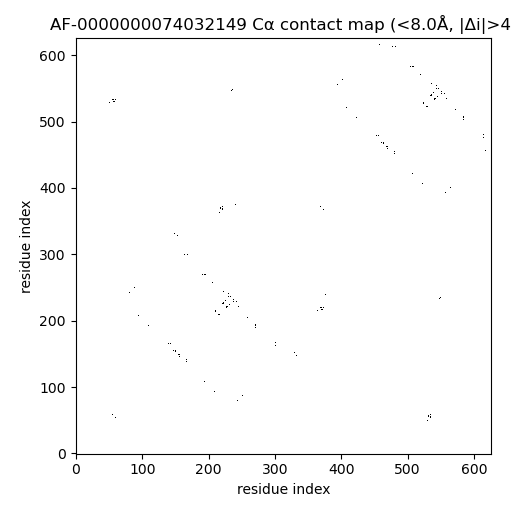ARG B 1 3 ? 5.129 -102.375 34.906 1 16.45 3 ARG B N 1
ATOM 2712 C CA . ARG B 1 3 ? 5.473 -103.562 34.094 1 16.45 3 ARG B CA 1
ATOM 2713 C C . ARG B 1 3 ? 5.324 -103.25 32.625 1 16.45 3 ARG B C 1
ATOM 2715 O O . ARG B 1 3 ? 6.16 -103.688 31.812 1 16.45 3 ARG B O 1
ATOM 2722 N N . THR B 1 4 ? 4.188 -102.75 32.188 1 18.22 4 THR B N 1
ATOM 2723 C CA . THR B 1 4 ? 3.617 -103.75 31.328 1 18.22 4 THR B CA 1
ATOM 2724 C C . THR B 1 4 ? 4.406 -103.875 30.031 1 18.22 4 THR B C 1
ATOM 2726 O O . THR B 1 4 ? 5.152 -102.938 29.672 1 18.22 4 THR B O 1
ATOM 2729 N N . SER B 1 5 ? 3.65 -104.375 29.047 1 16.3 5 SER B N 1
ATOM 2730 C CA . SER B 1 5 ? 3.643 -105.562 28.203 1 16.3 5 SER B CA 1
ATOM 2731 C C . SER B 1 5 ? 4.195 -105.25 26.812 1 16.3 5 SER B C 1
ATOM 2733 O O . SER B 1 5 ? 5.105 -105.938 26.328 1 16.3 5 SER B O 1
ATOM 2735 N N . ALA B 1 6 ? 3.303 -105 25.906 1 17.48 6 ALA B N 1
ATOM 2736 C CA . ALA B 1 6 ? 3.043 -106 24.906 1 17.48 6 ALA B CA 1
ATOM 2737 C C . ALA B 1 6 ? 4.012 -105.875 23.734 1 17.48 6 ALA B C 1
ATOM 2739 O O . ALA B 1 6 ? 4.684 -104.875 23.578 1 17.48 6 ALA B O 1
ATOM 2740 N N . PHE B 1 7 ? 3.387 -106.062 22.438 1 18.03 7 PHE B N 1
ATOM 2741 C CA . PHE B 1 7 ? 3.461 -107.125 21.406 1 18.03 7 PHE B CA 1
ATOM 2742 C C . PHE B 1 7 ? 4.41 -106.688 20.281 1 18.03 7 PHE B C 1
ATOM 2744 O O . PHE B 1 7 ? 4.703 -105.5 20.125 1 18.03 7 PHE B O 1
ATOM 2751 N N . SER B 1 8 ? 4.195 -107.375 19.125 1 16.25 8 SER B N 1
ATOM 2752 C CA . SER B 1 8 ? 4.945 -108.25 18.234 1 16.25 8 SER B CA 1
ATOM 2753 C C . SER B 1 8 ? 5.516 -107.5 17.047 1 16.25 8 SER B C 1
ATOM 2755 O O . SER B 1 8 ? 6.715 -107.562 16.766 1 16.25 8 SER B O 1
ATOM 2757 N N . TYR B 1 9 ? 4.688 -107.5 15.93 1 15.65 9 TYR B N 1
ATOM 2758 C CA . TYR B 1 9 ? 5.051 -108.25 14.75 1 15.65 9 TYR B CA 1
ATOM 2759 C C . TYR B 1 9 ? 5.98 -107.5 13.844 1 15.65 9 TYR B C 1
ATOM 2761 O O . TYR B 1 9 ? 6.148 -106.25 14.016 1 15.65 9 TYR B O 1
ATOM 2769 N N . VAL B 1 10 ? 5.488 -107.438 12.516 1 16.59 10 VAL B N 1
ATOM 2770 C CA . VAL B 1 10 ? 5.98 -108 11.281 1 16.59 10 VAL B CA 1
ATOM 2771 C C . VAL B 1 10 ? 6.918 -107.062 10.578 1 16.59 10 VAL B C 1
ATOM 2773 O O . VAL B 1 10 ? 6.887 -105.812 10.844 1 16.59 10 VAL B O 1
ATOM 2776 N N . SER B 1 11 ? 6.855 -107.125 9.156 1 15.66 11 SER B N 1
ATOM 2777 C CA . SER B 1 11 ? 7.758 -107.625 8.117 1 15.66 11 SER B CA 1
ATOM 2778 C C . SER B 1 11 ? 8.484 -106.5 7.434 1 15.66 11 SER B C 1
ATOM 2780 O O . SER B 1 11 ? 9.711 -106.5 7.332 1 15.66 11 SER B O 1
ATOM 2782 N N . THR B 1 12 ? 7.879 -106.125 6.223 1 15.84 12 THR B N 1
ATOM 2783 C CA . THR B 1 12 ? 8.508 -106.375 4.926 1 15.84 12 THR B CA 1
ATOM 2784 C C . THR B 1 12 ? 9.43 -105.188 4.566 1 15.84 12 THR B C 1
ATOM 2786 O O . THR B 1 12 ? 9.195 -104.062 4.977 1 15.84 12 THR B O 1
ATOM 2789 N N . ILE B 1 13 ? 10.125 -105.375 3.414 1 16.73 13 ILE B N 1
ATOM 2790 C CA . ILE B 1 13 ? 11.406 -105.25 2.719 1 16.73 13 ILE B CA 1
ATOM 2791 C C . ILE B 1 13 ? 11.414 -103.938 1.893 1 16.73 13 ILE B C 1
ATOM 2793 O O . ILE B 1 13 ? 12.438 -103.625 1.312 1 16.73 13 ILE B O 1
ATOM 2797 N N . LEU B 1 14 ? 10.312 -103.188 1.84 1 16.84 14 LEU B N 1
ATOM 2798 C CA . LEU B 1 14 ? 10.375 -102.625 0.485 1 16.84 14 LEU B CA 1
ATOM 2799 C C . LEU B 1 14 ? 11.711 -102 0.229 1 16.84 14 LEU B C 1
ATOM 2801 O O . LEU B 1 14 ? 12.156 -101.125 1.027 1 16.84 14 LEU B O 1
ATOM 2805 N N . PHE B 1 15 ? 12.141 -102.312 -0.991 1 16.91 15 PHE B N 1
ATOM 2806 C CA . PHE B 1 15 ? 13.336 -102.25 -1.829 1 16.91 15 PHE B CA 1
ATOM 2807 C C . PHE B 1 15 ? 13.844 -100.875 -2.037 1 16.91 15 PHE B C 1
ATOM 2809 O O . PHE B 1 15 ? 13.102 -99.875 -1.837 1 16.91 15 PHE B O 1
ATOM 2816 N N . ILE B 1 16 ? 14.461 -100.75 -3.238 1 17.08 16 ILE B N 1
ATOM 2817 C CA . ILE B 1 16 ? 15.82 -100.562 -3.721 1 17.08 16 ILE B CA 1
ATOM 2818 C C . ILE B 1 16 ? 16 -99.062 -4.094 1 17.08 16 ILE B C 1
ATOM 2820 O O . ILE B 1 16 ? 16.922 -98.438 -3.613 1 17.08 16 ILE B O 1
ATOM 2824 N N . LEU B 1 17 ? 15.938 -98.812 -5.445 1 17.67 17 LEU B N 1
ATOM 2825 C CA . LEU B 1 17 ? 17.078 -98.5 -6.285 1 17.67 17 LEU B CA 1
ATOM 2826 C C . LEU B 1 17 ? 17.281 -97 -6.375 1 17.67 17 LEU B C 1
ATOM 2828 O O . LEU B 1 17 ? 16.344 -96.25 -6.098 1 17.67 17 LEU B O 1
ATOM 2832 N N . SER B 1 18 ? 18.203 -96.562 -7.336 1 16.41 18 SER B N 1
ATOM 2833 C CA . SER B 1 18 ? 19.422 -95.812 -7.602 1 16.41 18 SER B CA 1
ATOM 2834 C C . SER B 1 18 ? 19.109 -94.438 -8.258 1 16.41 18 SER B C 1
ATOM 2836 O O . SER B 1 18 ? 19.828 -93.5 -8.047 1 16.41 18 SER B O 1
ATOM 2838 N N . SER B 1 19 ? 18.344 -94.438 -9.391 1 17.03 19 SER B N 1
ATOM 2839 C CA . SER B 1 19 ? 19 -93.875 -10.57 1 17.03 19 SER B CA 1
ATOM 2840 C C . SER B 1 19 ? 19.25 -92.375 -10.43 1 17.03 19 SER B C 1
ATOM 2842 O O . SER B 1 19 ? 18.625 -91.75 -9.586 1 17.03 19 SER B O 1
ATOM 2844 N N . SER B 1 20 ? 19.484 -91.688 -11.75 1 18.69 20 SER B N 1
ATOM 2845 C CA . SER B 1 20 ? 20.375 -90.875 -12.555 1 18.69 20 SER B CA 1
ATOM 2846 C C . SER B 1 20 ? 20.016 -89.375 -12.43 1 18.69 20 SER B C 1
ATOM 2848 O O . SER B 1 20 ? 18.844 -89.062 -12.32 1 18.69 20 SER B O 1
ATOM 2850 N N . CYS B 1 21 ? 21.047 -88.625 -12.25 1 20.27 21 CYS B N 1
ATOM 2851 C CA . CYS B 1 21 ? 21.406 -87.188 -12.047 1 20.27 21 CYS B CA 1
ATOM 2852 C C . CYS B 1 21 ? 21.062 -86.375 -13.266 1 20.27 21 CYS B C 1
ATOM 2854 O O . CYS B 1 21 ? 21.844 -86.25 -14.211 1 20.27 21 CYS B O 1
ATOM 2856 N N . LEU B 1 22 ? 19.938 -86.688 -14.016 1 19.19 22 LEU B N 1
ATOM 2857 C CA . LEU B 1 22 ? 19.859 -85.938 -15.266 1 19.19 22 LEU B CA 1
ATOM 2858 C C . LEU B 1 22 ? 20.031 -84.438 -15.008 1 19.19 22 LEU B C 1
ATOM 2860 O O . LEU B 1 22 ? 19.484 -83.938 -14.047 1 19.19 22 LEU B O 1
ATOM 2864 N N . TYR B 1 23 ? 21.109 -83.938 -15.773 1 19.3 23 TYR B N 1
ATOM 2865 C CA . TYR B 1 23 ? 21.797 -82.688 -16 1 19.3 23 TYR B CA 1
ATOM 2866 C C . TYR B 1 23 ? 20.812 -81.562 -16.406 1 19.3 23 TYR B C 1
ATOM 2868 O O . TYR B 1 23 ? 20.016 -81.75 -17.328 1 19.3 23 TYR B O 1
ATOM 2876 N N . ASN B 1 24 ? 20.422 -80.75 -15.492 1 18.62 24 ASN B N 1
ATOM 2877 C CA . ASN B 1 24 ? 19.641 -79.562 -15.555 1 18.62 24 ASN B CA 1
ATOM 2878 C C . ASN B 1 24 ? 20.234 -78.562 -16.562 1 18.62 24 ASN B C 1
ATOM 2880 O O . ASN B 1 24 ? 21.188 -77.875 -16.266 1 18.62 24 ASN B O 1
ATOM 2884 N N . GLN B 1 25 ? 20.625 -79.062 -17.828 1 18.7 25 GLN B N 1
ATOM 2885 C CA . GLN B 1 25 ? 21.219 -78.062 -18.672 1 18.7 25 GLN B CA 1
ATOM 2886 C C . GLN B 1 25 ? 20.25 -76.875 -18.906 1 18.7 25 GLN B C 1
ATOM 2888 O O . GLN B 1 25 ? 19.172 -77.062 -19.484 1 18.7 25 GLN B O 1
ATOM 2893 N N . ALA B 1 26 ? 20.141 -76 -17.953 1 19.98 26 ALA B N 1
ATOM 2894 C CA . ALA B 1 26 ? 19.422 -74.75 -18.047 1 19.98 26 ALA B CA 1
ATOM 2895 C C . ALA B 1 26 ? 19.844 -73.938 -19.281 1 19.98 26 ALA B C 1
ATOM 2897 O O . ALA B 1 26 ? 21.031 -73.688 -19.484 1 19.98 26 ALA B O 1
ATOM 2898 N N . TYR B 1 27 ? 19.266 -74.438 -20.469 1 19.83 27 TYR B N 1
ATOM 2899 C CA . TYR B 1 27 ? 19.406 -73.625 -21.703 1 19.83 27 TYR B CA 1
ATOM 2900 C C . TYR B 1 27 ? 19.234 -72.188 -21.438 1 19.83 27 TYR B C 1
ATOM 2902 O O . TYR B 1 27 ? 18.219 -71.75 -20.859 1 19.83 27 TYR B O 1
ATOM 2910 N N . ALA B 1 28 ? 20.328 -71.438 -21.047 1 21.41 28 ALA B N 1
ATOM 2911 C CA . ALA B 1 28 ? 20.453 -70 -20.984 1 21.41 28 ALA B CA 1
ATOM 2912 C C . ALA B 1 28 ? 20 -69.375 -22.281 1 21.41 28 ALA B C 1
ATOM 2914 O O . ALA B 1 28 ? 20.578 -69.625 -23.344 1 21.41 28 ALA B O 1
ATOM 2915 N N . SER B 1 29 ? 18.719 -69.5 -22.531 1 20.14 29 SER B N 1
ATOM 2916 C CA . SER B 1 29 ? 18.188 -68.688 -23.656 1 20.14 29 SER B CA 1
ATOM 2917 C C . SER B 1 29 ? 18.812 -67.312 -23.719 1 20.14 29 SER B C 1
ATOM 2919 O O . SER B 1 29 ? 18.938 -66.625 -22.688 1 20.14 29 SER B O 1
ATOM 2921 N 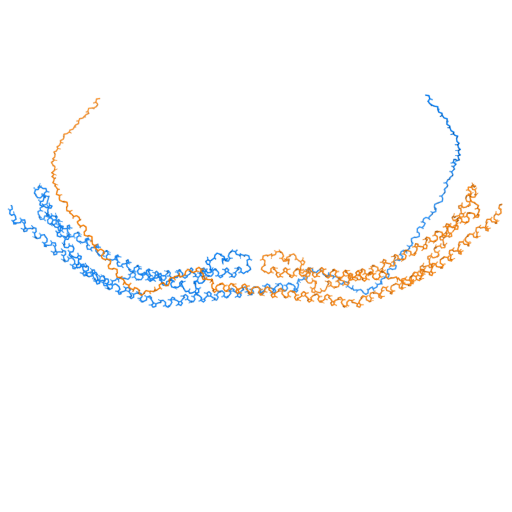N . SER B 1 30 ? 19.844 -67.188 -24.625 1 20.45 30 SER B N 1
ATOM 2922 C CA . SER B 1 30 ? 20.516 -65.938 -25.016 1 20.45 30 SER B CA 1
ATOM 2923 C C . SER B 1 30 ? 19.516 -64.812 -25.234 1 20.45 30 SER B C 1
ATOM 2925 O O . SER B 1 30 ? 18.562 -65 -25.984 1 20.45 30 SER B O 1
ATOM 2927 N N . ARG B 1 31 ? 19.328 -64.125 -24.109 1 28 31 ARG B N 1
ATOM 2928 C CA . ARG B 1 31 ? 18.656 -62.844 -24.141 1 28 31 ARG B CA 1
ATOM 2929 C C . ARG B 1 31 ? 19.219 -61.938 -25.234 1 28 31 ARG B C 1
ATOM 2931 O O . ARG B 1 31 ? 20.344 -61.438 -25.125 1 28 31 ARG B O 1
ATOM 2938 N N . GLU B 1 32 ? 19.391 -62.531 -26.641 1 22.67 32 GLU B N 1
ATOM 2939 C CA . GLU B 1 32 ? 19.875 -61.5 -27.547 1 22.67 32 GLU B CA 1
ATOM 2940 C C . GLU B 1 32 ? 19.047 -60.219 -27.438 1 22.67 32 GLU B C 1
ATOM 2942 O O . GLU B 1 32 ? 17.812 -60.25 -27.516 1 22.67 32 GLU B O 1
ATOM 2947 N N . ARG B 1 33 ? 19.578 -59.312 -26.75 1 28.44 33 ARG B N 1
ATOM 2948 C CA . ARG B 1 33 ? 19.188 -57.906 -26.656 1 28.44 33 ARG B CA 1
ATOM 2949 C C . ARG B 1 33 ? 19.203 -57.25 -28.031 1 28.44 33 ARG B C 1
ATOM 2951 O O . ARG B 1 33 ? 20.281 -57 -28.594 1 28.44 33 ARG B O 1
ATOM 2958 N N . HIS B 1 34 ? 18.578 -57.875 -29.047 1 25.47 34 HIS B N 1
ATOM 2959 C CA . HIS B 1 34 ? 18.562 -56.969 -30.172 1 25.47 34 HIS B CA 1
ATOM 2960 C C . HIS B 1 34 ? 18.062 -55.594 -29.734 1 25.47 34 HIS B C 1
ATOM 2962 O O . HIS B 1 34 ? 16.953 -55.438 -29.219 1 25.47 34 HIS B O 1
ATOM 2968 N N . GLY B 1 35 ? 19 -54.844 -29.172 1 24.34 35 GLY B N 1
ATOM 2969 C CA . GLY B 1 35 ? 18.797 -53.438 -28.984 1 24.34 35 GLY B CA 1
ATOM 2970 C C . GLY B 1 35 ? 18.328 -52.719 -30.25 1 24.34 35 GLY B C 1
ATOM 2971 O O . GLY B 1 35 ? 19.078 -52.594 -31.219 1 24.34 35 GLY B O 1
ATOM 2972 N N . LEU B 1 36 ? 17.234 -53.188 -30.828 1 27.23 36 LEU B N 1
ATOM 2973 C CA . LEU B 1 36 ? 16.75 -52.25 -31.859 1 27.23 36 LEU B CA 1
ATOM 2974 C C . LEU B 1 36 ? 16.922 -50.812 -31.406 1 27.23 36 LEU B C 1
ATOM 2976 O O . LEU B 1 36 ? 16.391 -50.406 -30.375 1 27.23 36 LEU B O 1
ATOM 2980 N N . HIS B 1 37 ? 18.109 -50.312 -31.766 1 26.7 37 HIS B N 1
ATOM 2981 C CA . HIS B 1 37 ? 18.312 -48.875 -31.688 1 26.7 37 HIS B CA 1
ATOM 2982 C C . HIS B 1 37 ? 17.203 -48.125 -32.375 1 26.7 37 HIS B C 1
ATOM 2984 O O . HIS B 1 37 ? 17.125 -48.125 -33.625 1 26.7 37 HIS B O 1
ATOM 2990 N N . LEU B 1 38 ? 16.047 -48.406 -32.156 1 28.08 38 LEU B N 1
ATOM 2991 C CA . LEU B 1 38 ? 15.078 -47.5 -32.75 1 28.08 38 LEU B CA 1
ATOM 2992 C C . LEU B 1 38 ? 15.469 -46.031 -32.562 1 28.08 38 LEU B C 1
ATOM 2994 O O . LEU B 1 38 ? 15.672 -45.594 -31.406 1 28.08 38 LEU B O 1
ATOM 2998 N N . ASP B 1 39 ? 16.172 -45.5 -33.594 1 27.14 39 ASP B N 1
ATOM 2999 C CA . ASP B 1 39 ? 16.312 -44.062 -33.719 1 27.14 39 ASP B CA 1
ATOM 3000 C C . ASP B 1 39 ? 14.977 -43.344 -33.469 1 27.14 39 ASP B C 1
ATOM 3002 O O . ASP B 1 39 ? 14.055 -43.438 -34.281 1 27.14 39 ASP B O 1
ATOM 3006 N N . ILE B 1 40 ? 14.43 -43.531 -32.375 1 32.56 40 ILE B N 1
ATOM 3007 C CA . ILE B 1 40 ? 13.438 -42.469 -32.125 1 32.56 40 ILE B CA 1
ATOM 3008 C C . ILE B 1 40 ? 13.969 -41.125 -32.625 1 32.56 40 ILE B C 1
ATOM 3010 O O . ILE B 1 40 ? 15.117 -40.781 -32.375 1 32.56 40 ILE B O 1
ATOM 3014 N N . PRO B 1 41 ? 13.625 -40.562 -33.812 1 32.53 41 PRO B N 1
ATOM 3015 C CA . PRO B 1 41 ? 14.164 -39.219 -34.094 1 32.53 41 PRO B CA 1
ATOM 3016 C C . PRO B 1 41 ? 14.484 -38.438 -32.812 1 32.53 41 PRO B C 1
ATOM 3018 O O . PRO B 1 41 ? 13.727 -38.5 -31.844 1 32.53 41 PRO B O 1
ATOM 3021 N N . GLY B 1 42 ? 15.844 -38.375 -32.594 1 29.55 42 GLY B N 1
ATOM 3022 C CA . GLY B 1 42 ? 16.609 -37.75 -31.516 1 29.55 42 GLY B CA 1
ATOM 3023 C C . GLY B 1 42 ? 16.094 -36.375 -31.172 1 29.55 42 GLY B C 1
ATOM 3024 O O . GLY B 1 42 ? 16.234 -35.438 -31.953 1 29.55 42 GLY B O 1
ATOM 3025 N N . THR B 1 43 ? 14.875 -36.281 -30.75 1 31.59 43 THR B N 1
ATOM 3026 C CA . THR B 1 43 ? 14.688 -34.938 -30.219 1 31.59 43 THR B CA 1
ATOM 3027 C C . THR B 1 43 ? 15.836 -34.562 -29.297 1 31.59 43 THR B C 1
ATOM 3029 O O . THR B 1 43 ? 16.156 -35.281 -28.359 1 31.59 43 THR B O 1
ATOM 3032 N N . THR B 1 44 ? 16.906 -34 -29.859 1 28.16 44 THR B N 1
ATOM 3033 C CA . THR B 1 44 ? 17.906 -33.25 -29.078 1 28.16 44 THR B CA 1
ATOM 3034 C C . THR B 1 44 ? 17.281 -32.719 -27.781 1 28.16 44 THR B C 1
ATOM 3036 O O . THR B 1 44 ? 16.375 -31.891 -27.812 1 28.16 44 THR B O 1
ATOM 3039 N N . ILE B 1 45 ? 17.234 -33.625 -26.859 1 30.14 45 ILE B N 1
ATOM 3040 C CA . ILE B 1 45 ? 17.016 -33.031 -25.547 1 30.14 45 ILE B CA 1
ATOM 3041 C C . ILE B 1 45 ? 18.016 -31.922 -25.312 1 30.14 45 ILE B C 1
ATOM 3043 O O . ILE B 1 45 ? 19.219 -32.156 -25.188 1 30.14 45 ILE B O 1
ATOM 3047 N N . SER B 1 46 ? 17.922 -30.875 -25.984 1 30.06 46 SER B N 1
ATOM 3048 C CA . SER B 1 46 ? 18.719 -29.766 -25.484 1 30.06 46 SER B CA 1
ATOM 3049 C C . SER B 1 46 ? 18.766 -29.766 -23.953 1 30.06 46 SER B C 1
ATOM 3051 O O . SER B 1 46 ? 17.75 -29.984 -23.297 1 30.06 46 SER B O 1
ATOM 3053 N N . THR B 1 47 ? 19.844 -30.266 -23.391 1 30.31 47 THR B N 1
ATOM 3054 C CA . THR B 1 47 ? 20.203 -30.062 -21.984 1 30.31 47 THR B CA 1
ATOM 3055 C C . THR B 1 47 ? 19.516 -28.812 -21.438 1 30.31 47 THR B C 1
ATOM 3057 O O . THR B 1 47 ? 19.625 -27.734 -22.016 1 30.31 47 THR B O 1
ATOM 3060 N N . ARG B 1 48 ? 18.516 -29.047 -20.625 1 35.38 48 ARG B N 1
ATOM 3061 C CA . ARG B 1 48 ? 18.016 -28.016 -19.734 1 35.38 48 ARG B CA 1
ATOM 3062 C C . ARG B 1 48 ? 19.156 -27.172 -19.156 1 35.38 48 ARG B C 1
ATOM 3064 O O . ARG B 1 48 ? 19.938 -27.656 -18.344 1 35.38 48 ARG B O 1
ATOM 3071 N N . LYS B 1 49 ? 19.891 -26.438 -19.906 1 34.97 49 LYS B N 1
ATOM 3072 C CA . LYS B 1 49 ? 20.734 -25.469 -19.203 1 34.97 49 LYS B CA 1
ATOM 3073 C C . LYS B 1 49 ? 20.094 -25.016 -17.891 1 34.97 49 LYS B C 1
ATOM 3075 O O . LYS B 1 49 ? 18.875 -24.844 -17.828 1 34.97 49 LYS B O 1
ATOM 3080 N N . SER B 1 50 ? 20.703 -25.203 -16.75 1 34.56 50 SER B N 1
ATOM 3081 C CA . SER B 1 50 ? 20.422 -24.781 -15.375 1 34.56 50 SER B CA 1
ATOM 3082 C C . SER B 1 50 ? 19.672 -23.453 -15.352 1 34.56 50 SER B C 1
ATOM 3084 O O . SER B 1 50 ? 20.125 -22.469 -15.93 1 34.56 50 SER B O 1
ATOM 3086 N N . SER B 1 51 ? 18.391 -23.516 -15.359 1 38.09 51 SER B N 1
ATOM 3087 C CA . SER B 1 51 ? 17.391 -22.484 -15.125 1 38.09 51 SER B CA 1
ATOM 3088 C C . SER B 1 51 ? 17.844 -21.5 -14.055 1 38.09 51 SER B C 1
ATOM 3090 O O . SER B 1 51 ? 17.078 -20.609 -13.664 1 38.09 51 SER B O 1
ATOM 3092 N N . SER B 1 52 ? 18.906 -21.891 -13.43 1 39.06 52 SER B N 1
ATOM 3093 C CA . SER B 1 52 ? 19.234 -21.047 -12.297 1 39.06 52 SER B CA 1
ATOM 3094 C C . SER B 1 52 ? 19.438 -19.594 -12.734 1 39.06 52 SER B C 1
ATOM 3096 O O . SER B 1 52 ? 19.188 -18.672 -11.961 1 39.06 52 SER B O 1
ATOM 3098 N N . ASP B 1 53 ? 20.281 -19.422 -13.812 1 44.09 53 ASP B N 1
ATOM 3099 C CA . ASP B 1 53 ? 20.688 -18.047 -14.102 1 44.09 53 ASP B CA 1
ATOM 3100 C C . ASP B 1 53 ? 19.594 -17.297 -14.867 1 44.09 53 ASP B C 1
ATOM 3102 O O . ASP B 1 53 ? 19.844 -16.234 -15.43 1 44.09 53 ASP B O 1
ATOM 3106 N N . ARG B 1 54 ? 18.578 -17.969 -15.367 1 48.5 54 ARG B N 1
ATOM 3107 C CA . ARG B 1 54 ? 17.625 -17.172 -16.125 1 48.5 54 ARG B CA 1
ATOM 3108 C C . ARG B 1 54 ? 16.922 -16.141 -15.242 1 48.5 54 ARG B C 1
ATOM 3110 O O . ARG B 1 54 ? 16.266 -16.516 -14.273 1 48.5 54 ARG B O 1
ATOM 3117 N N . SER B 1 55 ? 17.359 -15.109 -15.172 1 57.03 55 SER B N 1
ATOM 3118 C CA . SER B 1 55 ? 16.797 -13.938 -14.516 1 57.03 55 SER B CA 1
ATOM 3119 C C . SER B 1 55 ? 15.289 -13.867 -14.719 1 57.03 55 SER B C 1
ATOM 3121 O O . SER B 1 55 ? 14.773 -14.273 -15.766 1 57.03 55 SER B O 1
ATOM 3123 N N . GLY B 1 56 ? 14.438 -14.328 -13.852 1 66.19 56 GLY B N 1
ATOM 3124 C CA . GLY B 1 56 ? 12.992 -14.242 -13.789 1 66.19 56 GLY B CA 1
ATOM 3125 C C . GLY B 1 56 ? 12.398 -13.375 -14.891 1 66.19 56 GLY B C 1
ATOM 3126 O O . GLY B 1 56 ? 11.211 -13.039 -14.844 1 66.19 56 GLY B O 1
ATOM 3127 N N . GLY B 1 57 ? 13.102 -13.281 -16.078 1 84.5 57 GLY B N 1
ATOM 3128 C CA . GLY B 1 57 ? 12.992 -12.469 -17.281 1 84.5 57 GLY B CA 1
ATOM 3129 C C . GLY B 1 57 ? 11.766 -11.578 -17.281 1 84.5 57 GLY B C 1
ATOM 3130 O O . GLY B 1 57 ? 11.695 -10.602 -16.547 1 84.5 57 GLY B O 1
ATOM 3131 N N . HIS B 1 58 ? 10.547 -12.078 -17.859 1 91.06 58 HIS B N 1
ATOM 3132 C CA . HIS B 1 58 ? 9.383 -11.227 -18.062 1 91.06 58 HIS B CA 1
ATOM 3133 C C . HIS B 1 58 ? 8.68 -10.945 -16.734 1 91.06 58 HIS B C 1
ATOM 3135 O O . HIS B 1 58 ? 8.055 -9.898 -16.562 1 91.06 58 HIS B O 1
ATOM 3141 N N . MET B 1 59 ? 8.867 -11.891 -15.695 1 93.06 59 MET B N 1
ATOM 3142 C CA . MET B 1 59 ? 8.242 -11.68 -14.391 1 93.06 59 MET B CA 1
ATOM 3143 C C . MET B 1 59 ? 8.984 -10.602 -13.609 1 93.06 59 MET B C 1
ATOM 3145 O O . MET B 1 59 ? 8.359 -9.734 -12.992 1 93.06 59 MET B O 1
ATOM 3149 N N . SER B 1 60 ? 10.289 -10.727 -13.648 1 92.25 60 SER B N 1
ATOM 3150 C CA . SER B 1 60 ? 11.086 -9.703 -12.984 1 92.25 60 SER B CA 1
ATOM 3151 C C . SER B 1 60 ? 10.805 -8.32 -13.578 1 92.25 60 SER B C 1
ATOM 3153 O O . SER B 1 60 ? 10.711 -7.336 -12.844 1 92.25 60 SER B O 1
ATOM 3155 N N . LYS B 1 61 ? 10.695 -8.297 -14.891 1 93.12 61 LYS B N 1
ATOM 3156 C CA . LYS B 1 61 ? 10.383 -7.047 -15.57 1 93.12 61 LYS B CA 1
ATOM 3157 C C . LYS B 1 61 ? 9.008 -6.527 -15.156 1 93.12 61 LYS B C 1
ATOM 3159 O O . LYS B 1 61 ? 8.852 -5.344 -14.852 1 93.12 61 LYS B O 1
ATOM 3164 N N . TRP B 1 62 ? 8.023 -7.406 -15.078 1 94.81 62 TRP B N 1
ATOM 3165 C CA . TRP B 1 62 ? 6.668 -7.012 -14.711 1 94.81 62 TRP B CA 1
ATOM 3166 C C . TRP B 1 62 ? 6.617 -6.492 -13.281 1 94.81 62 TRP B C 1
ATOM 3168 O O . TRP B 1 62 ? 6.023 -5.441 -13.016 1 94.81 62 TRP B O 1
ATOM 3178 N N . VAL B 1 63 ? 7.273 -7.156 -12.375 1 93.62 63 VAL B N 1
ATOM 3179 C CA . VAL B 1 63 ? 7.297 -6.738 -10.977 1 93.62 63 VAL B CA 1
ATOM 3180 C C . VAL B 1 63 ? 8.023 -5.402 -10.852 1 93.62 63 VAL B C 1
ATOM 3182 O O . VAL B 1 63 ? 7.605 -4.527 -10.094 1 93.62 63 VAL B O 1
ATOM 3185 N N . GLY B 1 64 ? 9.125 -5.301 -11.617 1 93.56 64 GLY B N 1
ATOM 3186 C CA . GLY B 1 64 ? 9.828 -4.027 -11.648 1 93.56 64 GLY B CA 1
ATOM 3187 C C . GLY B 1 64 ? 8.969 -2.881 -12.141 1 93.56 64 GLY B C 1
ATOM 3188 O O . GLY B 1 64 ? 8.984 -1.793 -11.555 1 93.56 64 GLY B O 1
ATOM 3189 N N . GLU B 1 65 ? 8.211 -3.082 -13.18 1 94.94 65 GLU B N 1
ATOM 3190 C CA . GLU B 1 65 ? 7.297 -2.078 -13.719 1 94.94 65 GLU B CA 1
ATOM 3191 C C . GLU B 1 65 ? 6.191 -1.745 -12.727 1 94.94 65 GLU B C 1
ATOM 3193 O O . GLU B 1 65 ? 5.824 -0.579 -12.562 1 94.94 65 GLU B O 1
ATOM 3198 N N . LEU B 1 66 ? 5.688 -2.785 -12.086 1 95.19 66 LEU B N 1
ATOM 3199 C CA . LEU B 1 66 ? 4.664 -2.592 -11.07 1 95.19 66 LEU B CA 1
ATOM 3200 C C . LEU B 1 66 ? 5.172 -1.692 -9.945 1 95.19 66 LEU B C 1
ATOM 3202 O O . LEU B 1 66 ? 4.488 -0.75 -9.547 1 95.19 66 LEU B O 1
ATOM 3206 N N . ASN B 1 67 ? 6.371 -1.966 -9.492 1 93.81 67 ASN B N 1
ATOM 3207 C CA . ASN B 1 67 ? 6.988 -1.15 -8.445 1 93.81 67 ASN B CA 1
ATOM 3208 C C . ASN B 1 67 ? 7.203 0.287 -8.914 1 93.81 67 ASN B C 1
ATOM 3210 O O . ASN B 1 67 ? 6.973 1.23 -8.156 1 93.81 67 ASN B O 1
ATOM 3214 N N . HIS B 1 68 ? 7.645 0.424 -10.109 1 95.62 68 HIS B N 1
ATOM 3215 C CA . HIS B 1 68 ? 7.875 1.751 -10.664 1 95.62 68 HIS B CA 1
ATOM 3216 C C . HIS B 1 68 ? 6.574 2.537 -10.773 1 95.62 68 HIS B C 1
ATOM 3218 O O . HIS B 1 68 ? 6.531 3.727 -10.445 1 95.62 68 HIS B O 1
ATOM 3224 N N . GLU B 1 69 ? 5.508 1.917 -11.188 1 95.12 69 GLU B N 1
ATOM 3225 C CA . GLU B 1 69 ? 4.207 2.57 -11.328 1 95.12 69 GLU B CA 1
ATOM 3226 C C . GLU B 1 69 ? 3.658 2.998 -9.969 1 95.12 69 GLU B C 1
ATOM 3228 O O . GLU B 1 69 ? 3.1 4.09 -9.836 1 95.12 69 GLU B O 1
ATOM 3233 N N . PHE B 1 70 ? 3.844 2.209 -9.031 1 95.69 70 PHE B N 1
ATOM 3234 C CA . PHE B 1 70 ? 3.373 2.549 -7.691 1 95.69 70 PHE B CA 1
ATOM 3235 C C . PHE B 1 70 ? 4.172 3.711 -7.113 1 95.69 70 PHE B C 1
ATOM 3237 O O . PHE B 1 70 ? 3.607 4.617 -6.496 1 95.69 70 PHE B O 1
ATOM 3244 N N . LYS B 1 71 ? 5.438 3.666 -7.266 1 94.88 71 LYS B N 1
ATOM 3245 C CA . LYS B 1 71 ? 6.289 4.766 -6.824 1 94.88 71 LYS B CA 1
ATOM 3246 C C . LYS B 1 71 ? 5.895 6.074 -7.508 1 94.88 71 LYS B C 1
ATOM 3248 O O . LYS B 1 71 ? 5.867 7.129 -6.871 1 94.88 71 LYS B O 1
ATOM 3253 N N . THR B 1 72 ? 5.633 5.973 -8.789 1 95.88 72 THR B N 1
ATOM 3254 C CA . THR B 1 72 ? 5.203 7.148 -9.539 1 95.88 72 THR B CA 1
ATOM 3255 C C . THR B 1 72 ? 3.885 7.684 -8.992 1 95.88 72 THR B C 1
ATOM 3257 O O . THR B 1 72 ? 3.707 8.898 -8.867 1 95.88 72 THR B O 1
ATOM 3260 N N . PHE B 1 73 ? 3.006 6.789 -8.688 1 95.5 73 PHE B N 1
ATOM 3261 C CA . PHE B 1 73 ? 1.734 7.16 -8.078 1 95.5 73 PHE B CA 1
ATOM 3262 C C . PHE B 1 73 ? 1.959 7.887 -6.754 1 95.5 73 PHE B C 1
ATOM 3264 O O . PHE B 1 73 ? 1.423 8.977 -6.539 1 95.5 73 PHE B O 1
ATOM 3271 N N . LYS B 1 74 ? 2.734 7.395 -5.906 1 94.75 74 LYS B N 1
ATOM 3272 C CA . LYS B 1 74 ? 3.033 7.98 -4.602 1 94.75 74 LYS B CA 1
ATOM 3273 C C . LYS B 1 74 ? 3.668 9.359 -4.754 1 94.75 74 LYS B C 1
ATOM 3275 O O . LYS B 1 74 ? 3.254 10.312 -4.094 1 94.75 74 LYS B O 1
ATOM 3280 N N . ASN B 1 75 ? 4.629 9.43 -5.652 1 95.62 75 ASN B N 1
ATOM 3281 C CA . ASN B 1 75 ? 5.34 10.688 -5.863 1 95.62 75 ASN B CA 1
ATOM 3282 C C . ASN B 1 75 ? 4.41 11.773 -6.391 1 95.62 75 ASN B C 1
ATOM 3284 O O . ASN B 1 75 ? 4.547 12.945 -6.023 1 95.62 75 ASN B O 1
ATOM 3288 N N . SER B 1 76 ? 3.551 11.398 -7.25 1 96.12 76 SER B N 1
ATOM 3289 C CA . SER B 1 76 ? 2.596 12.367 -7.785 1 96.12 76 SER B CA 1
ATOM 3290 C C . SER B 1 76 ? 1.711 12.938 -6.684 1 96.12 76 SER B C 1
ATOM 3292 O O . SER B 1 76 ? 1.465 14.141 -6.641 1 96.12 76 SER B O 1
ATOM 3294 N N . LYS B 1 77 ? 1.278 12.125 -5.746 1 95.75 77 LYS B N 1
ATOM 3295 C CA . LYS B 1 77 ? 0.414 12.57 -4.656 1 95.75 77 LYS B CA 1
ATOM 3296 C C . LYS B 1 77 ? 1.186 13.43 -3.658 1 95.75 77 LYS B C 1
ATOM 3298 O O . LYS B 1 77 ? 0.66 14.422 -3.146 1 95.75 77 LYS B O 1
ATOM 3303 N N . LEU B 1 78 ? 2.428 13.078 -3.416 1 96.75 78 LEU B N 1
ATOM 3304 C CA . LEU B 1 78 ? 3.275 13.859 -2.527 1 96.75 78 LEU B CA 1
ATOM 3305 C C . LEU B 1 78 ? 3.508 15.258 -3.092 1 96.75 78 LEU B C 1
ATOM 3307 O O . LEU B 1 78 ? 3.465 16.25 -2.354 1 96.75 78 LEU B O 1
ATOM 3311 N N . LYS B 1 79 ? 3.693 15.305 -4.418 1 96.44 79 LYS B N 1
ATOM 3312 C CA . LYS B 1 79 ? 3.881 16.594 -5.074 1 96.44 79 LYS B CA 1
ATOM 3313 C C . LYS B 1 79 ? 2.611 17.438 -5.004 1 96.44 79 LYS B C 1
ATOM 3315 O O . LYS B 1 79 ? 2.68 18.656 -4.859 1 96.44 79 LYS B O 1
ATOM 3320 N N . GLU B 1 80 ? 1.501 16.828 -5.109 1 95.69 80 GLU B N 1
ATOM 3321 C CA . GLU B 1 80 ? 0.216 17.516 -5.008 1 95.69 80 GLU B CA 1
ATOM 3322 C C . GLU B 1 80 ? 0.036 18.156 -3.633 1 95.69 80 GLU B C 1
ATOM 3324 O O . GLU B 1 80 ? -0.428 19.281 -3.525 1 95.69 80 GLU B O 1
ATOM 3329 N N . ILE B 1 81 ? 0.405 17.422 -2.586 1 96.06 81 ILE B N 1
ATOM 3330 C CA . ILE B 1 81 ? 0.323 17.922 -1.218 1 96.06 81 ILE B CA 1
ATOM 3331 C C . ILE B 1 81 ? 1.231 19.141 -1.059 1 96.06 81 ILE B C 1
ATOM 3333 O O . ILE B 1 81 ? 0.827 20.156 -0.484 1 96.06 81 ILE B O 1
ATOM 3337 N N . GLU B 1 82 ? 2.438 19.094 -1.575 1 96.38 82 GLU B N 1
ATOM 3338 C CA . GLU B 1 82 ? 3.395 20.188 -1.485 1 96.38 82 GLU B CA 1
ATOM 3339 C C . GLU B 1 82 ? 2.877 21.422 -2.205 1 96.38 82 GLU B C 1
ATOM 3341 O O . GLU B 1 82 ? 3.025 22.547 -1.709 1 96.38 82 GLU B O 1
ATOM 3346 N N . LYS B 1 83 ? 2.33 21.188 -3.365 1 96.25 83 LYS B N 1
ATOM 3347 C CA . LYS B 1 83 ? 1.775 22.312 -4.129 1 96.25 83 LYS B CA 1
ATOM 3348 C C . LYS B 1 83 ? 0.64 22.984 -3.369 1 96.25 83 LYS B C 1
ATOM 3350 O O . LYS B 1 83 ? 0.58 24.219 -3.301 1 96.25 83 LYS B O 1
ATOM 3355 N N . THR B 1 84 ? -0.281 22.234 -2.812 1 96.62 84 THR B N 1
ATOM 3356 C CA . THR B 1 84 ? -1.415 22.766 -2.062 1 96.62 84 THR B CA 1
ATOM 3357 C C . THR B 1 84 ? -0.941 23.516 -0.824 1 96.62 84 THR B C 1
ATOM 3359 O O . THR B 1 84 ? -1.472 24.578 -0.499 1 96.62 84 THR B O 1
ATOM 3362 N N . GLU B 1 85 ? 0.061 22.938 -0.149 1 96.81 85 GLU B N 1
ATOM 3363 C CA . GLU B 1 85 ? 0.589 23.578 1.047 1 96.81 85 GLU B CA 1
ATOM 3364 C C . GLU B 1 85 ? 1.286 24.891 0.701 1 96.81 85 GLU B C 1
ATOM 3366 O O . GLU B 1 85 ? 1.209 25.859 1.459 1 96.81 85 GLU B O 1
ATOM 3371 N N . LYS B 1 86 ? 1.938 24.953 -0.436 1 96.75 86 LYS B N 1
ATOM 3372 C CA . LYS B 1 86 ? 2.545 26.188 -0.892 1 96.75 86 LYS B CA 1
ATOM 3373 C C . LYS B 1 86 ? 1.482 27.25 -1.159 1 96.75 86 LYS B C 1
ATOM 3375 O O . LYS B 1 86 ? 1.679 28.438 -0.842 1 96.75 86 LYS B O 1
ATOM 3380 N N . GLN B 1 87 ? 0.439 26.844 -1.729 1 96.94 87 GLN B N 1
ATOM 3381 C CA . GLN B 1 87 ? -0.666 27.766 -1.971 1 96.94 87 GLN B CA 1
ATOM 3382 C C . GLN B 1 87 ? -1.218 28.328 -0.661 1 96.94 87 GLN B C 1
ATOM 3384 O O . GLN B 1 87 ? -1.578 29.5 -0.58 1 96.94 87 GLN B O 1
ATOM 3389 N N . LYS B 1 88 ? -1.309 27.516 0.355 1 97.06 88 LYS B N 1
ATOM 3390 C CA . LYS B 1 88 ? -1.798 27.938 1.662 1 97.06 88 LYS B CA 1
ATOM 3391 C C . LYS B 1 88 ? -0.819 28.906 2.326 1 97.06 88 LYS B C 1
ATOM 3393 O O . LYS B 1 88 ? -1.232 29.844 3.01 1 97.06 88 LYS B O 1
ATOM 3398 N N . GLU B 1 89 ? 0.458 28.656 2.152 1 96.5 89 GLU B N 1
ATOM 3399 C CA . GLU B 1 89 ? 1.479 29.578 2.629 1 96.5 89 GLU B CA 1
ATOM 3400 C C . GLU B 1 89 ? 1.355 30.938 1.944 1 96.5 89 GLU B C 1
ATOM 3402 O O . GLU B 1 89 ? 1.507 31.984 2.586 1 96.5 89 GLU B O 1
ATOM 3407 N N . GLU B 1 90 ? 1.092 30.859 0.711 1 96.56 90 GLU B N 1
ATOM 3408 C CA . GLU B 1 90 ? 0.89 32.094 -0.035 1 96.56 90 GLU B CA 1
ATOM 3409 C C . GLU B 1 90 ? -0.348 32.844 0.456 1 96.56 90 GLU B C 1
ATOM 3411 O O . GLU B 1 90 ? -0.36 34.094 0.504 1 96.56 90 GLU B O 1
ATOM 3416 N N . ALA B 1 91 ? -1.398 32.125 0.799 1 97.38 91 ALA B N 1
ATOM 3417 C CA . ALA B 1 91 ? -2.609 32.75 1.352 1 97.38 91 ALA B CA 1
ATOM 3418 C C . ALA B 1 91 ? -2.314 33.438 2.67 1 97.38 91 ALA B C 1
ATOM 3420 O O . ALA B 1 91 ? -2.887 34.5 2.953 1 97.38 91 ALA B O 1
ATOM 3421 N N . TRP B 1 92 ? -1.438 32.875 3.535 1 97.75 92 TRP B N 1
ATOM 3422 C CA . TRP B 1 92 ? -0.997 33.5 4.781 1 97.75 92 TRP B CA 1
ATOM 3423 C C . TRP B 1 92 ? -0.292 34.844 4.508 1 97.75 92 TRP B C 1
ATOM 3425 O O . TRP B 1 92 ? -0.625 35.844 5.113 1 97.75 92 TRP B O 1
ATOM 3435 N N . ASP B 1 93 ? 0.625 34.844 3.562 1 96.69 93 ASP B N 1
ATOM 3436 C CA . ASP B 1 93 ? 1.37 36.031 3.203 1 96.69 93 ASP B CA 1
ATOM 3437 C C . ASP B 1 93 ? 0.441 37.125 2.648 1 96.69 93 ASP B C 1
ATOM 3439 O O . ASP B 1 93 ? 0.593 38.312 2.967 1 96.69 93 ASP B O 1
ATOM 3443 N N . ASP B 1 94 ? -0.471 36.719 1.813 1 96.69 94 ASP B N 1
ATOM 3444 C CA . ASP B 1 94 ? -1.455 37.625 1.264 1 96.69 94 ASP B CA 1
ATOM 3445 C C . ASP B 1 94 ? -2.301 38.25 2.371 1 96.69 94 ASP B C 1
ATOM 3447 O O . ASP B 1 94 ? -2.602 39.469 2.33 1 96.69 94 ASP B O 1
ATOM 3451 N N . TRP B 1 95 ? -2.707 37.406 3.314 1 97 95 TRP B N 1
ATOM 3452 C CA . TRP B 1 95 ? -3.514 37.875 4.43 1 97 95 TRP B CA 1
ATOM 3453 C C . TRP B 1 95 ? -2.738 38.906 5.262 1 97 95 TRP B C 1
ATOM 3455 O O . TRP B 1 95 ? -3.281 39.938 5.645 1 97 95 TRP B O 1
ATOM 3465 N N . LEU B 1 96 ? -1.493 38.625 5.504 1 95.44 96 LEU B N 1
ATOM 3466 C CA . LEU B 1 96 ? -0.649 39.562 6.258 1 95.44 96 LEU B CA 1
ATOM 3467 C C . LEU B 1 96 ? -0.506 40.875 5.527 1 95.44 96 LEU B C 1
ATOM 3469 O O . LEU B 1 96 ? -0.525 41.938 6.152 1 95.44 96 LEU B O 1
ATOM 3473 N N . THR B 1 97 ? -0.377 40.844 4.23 1 94.69 97 THR B N 1
ATOM 3474 C CA . THR B 1 97 ? -0.257 42.062 3.424 1 94.69 97 THR B CA 1
ATOM 3475 C C . THR B 1 97 ? -1.542 42.875 3.486 1 94.69 97 THR B C 1
ATOM 3477 O O . THR B 1 97 ? -1.496 44.094 3.602 1 94.69 97 THR B O 1
ATOM 3480 N N . LYS B 1 98 ? -2.635 42.188 3.387 1 93.19 98 LYS B N 1
ATOM 3481 C CA . LYS B 1 98 ? -3.932 42.844 3.447 1 93.19 98 LYS B CA 1
ATOM 3482 C C . LYS B 1 98 ? -4.168 43.469 4.82 1 93.19 98 LYS B C 1
ATOM 3484 O O . LYS B 1 98 ? -4.961 44.406 4.957 1 93.19 98 LYS B O 1
ATOM 3489 N N . LEU B 1 99 ? -3.498 42.906 5.844 1 93.81 99 LEU B N 1
ATOM 3490 C CA . LEU B 1 99 ? -3.654 43.375 7.223 1 93.81 99 LEU B CA 1
ATOM 3491 C C . LEU B 1 99 ? -2.871 44.656 7.457 1 93.81 99 LEU B C 1
ATOM 3493 O O . LEU B 1 99 ? -3.107 45.375 8.438 1 93.81 99 LEU B O 1
ATOM 3497 N N . GLU B 1 100 ? -1.949 45.156 6.602 1 89.31 100 GLU B N 1
ATOM 3498 C CA . GLU B 1 100 ? -1.055 46.281 6.793 1 89.31 100 GLU B CA 1
ATOM 3499 C C . GLU B 1 100 ? -1.842 47.594 7 1 89.31 100 GLU B C 1
ATOM 3501 O O . GLU B 1 100 ? -1.596 48.312 7.957 1 89.31 100 GLU B O 1
ATOM 3506 N N . PRO B 1 101 ? -2.875 47.812 6.145 1 91.5 101 PRO B N 1
ATOM 3507 C CA . PRO B 1 101 ? -3.664 49.031 6.387 1 91.5 101 PRO B CA 1
ATOM 3508 C C . PRO B 1 101 ? -4.418 49 7.715 1 91.5 101 PRO B C 1
ATOM 3510 O O . PRO B 1 101 ? -4.691 50.031 8.312 1 91.5 101 PRO B O 1
ATOM 3513 N N . GLU B 1 102 ? -4.746 47.781 8.117 1 90.94 102 GLU B N 1
ATOM 3514 C CA . GLU B 1 102 ? -5.48 47.625 9.375 1 90.94 102 GLU B CA 1
ATOM 3515 C C . GLU B 1 102 ? -4.605 48 10.57 1 90.94 102 GLU B C 1
ATOM 3517 O O . GLU B 1 102 ? -5.102 48.5 11.578 1 90.94 102 GLU B O 1
ATOM 3522 N N . TRP B 1 103 ? -3.238 47.781 10.477 1 89.62 103 TRP B N 1
ATOM 3523 C CA . TRP B 1 103 ? -2.297 48.219 11.508 1 89.62 103 TRP B CA 1
ATOM 3524 C C . TRP B 1 103 ? -2.311 49.719 11.664 1 89.62 103 TRP B C 1
ATOM 3526 O O . TRP B 1 103 ? -2.301 50.25 12.781 1 89.62 103 TRP B O 1
ATOM 3536 N N . VAL B 1 104 ? -2.426 50.438 10.562 1 87.56 104 VAL B N 1
ATOM 3537 C CA . VAL B 1 104 ? -2.449 51.875 10.539 1 87.56 104 VAL B CA 1
ATOM 3538 C C . VAL B 1 104 ? -3.758 52.375 11.148 1 87.56 104 VAL B C 1
ATOM 3540 O O . VAL B 1 104 ? -3.756 53.312 11.961 1 87.56 104 VAL B O 1
ATOM 3543 N N . SER B 1 105 ? -4.82 51.75 10.727 1 91.88 105 SER B N 1
ATOM 3544 C CA . SER B 1 105 ? -6.125 52.094 11.266 1 91.88 105 SER B CA 1
ATOM 3545 C C . SER B 1 105 ? -6.168 51.938 12.781 1 91.88 105 SER B C 1
ATOM 3547 O O . SER B 1 105 ? -6.719 52.781 13.492 1 91.88 105 SER B O 1
ATOM 3549 N N . PHE B 1 106 ? -5.574 50.844 13.266 1 93.38 106 PHE B N 1
ATOM 3550 C CA . PHE B 1 106 ? -5.535 50.594 14.703 1 93.38 106 PHE B CA 1
ATOM 3551 C C . PHE B 1 106 ? -4.68 51.656 15.414 1 93.38 106 PHE B C 1
ATOM 3553 O O . PHE B 1 106 ? -5.055 52.156 16.469 1 93.38 106 PHE B O 1
ATOM 3560 N N . SER B 1 107 ? -3.543 51.969 14.867 1 87.69 107 SER B N 1
ATOM 3561 C CA . SER B 1 107 ? -2.672 53 15.43 1 87.69 107 SER B CA 1
ATOM 3562 C C . SER B 1 107 ? -3.393 54.312 15.539 1 87.69 107 SER B C 1
ATOM 3564 O O . SER B 1 107 ? -3.264 55.031 16.547 1 87.69 107 SER B O 1
ATOM 3566 N N . ASN B 1 108 ? -4.145 54.719 14.5 1 89.69 108 ASN B N 1
ATOM 3567 C CA . ASN B 1 108 ? -4.926 55.938 14.523 1 89.69 108 ASN B CA 1
ATOM 3568 C C . ASN B 1 108 ? -6.004 55.906 15.602 1 89.69 108 ASN B C 1
ATOM 3570 O O . ASN B 1 108 ? -6.262 56.906 16.266 1 89.69 108 ASN B O 1
ATOM 3574 N N . PHE B 1 109 ? -6.609 54.781 15.656 1 91.5 109 PHE B N 1
ATOM 3575 C CA . PHE B 1 109 ? -7.625 54.594 16.688 1 91.5 109 PHE B CA 1
ATOM 3576 C C . PHE B 1 109 ? -7.051 54.812 18.078 1 91.5 109 PHE B C 1
ATOM 3578 O O . PHE B 1 109 ? -7.66 55.5 18.891 1 91.5 109 PHE B O 1
ATOM 3585 N N . ILE B 1 110 ? -5.855 54.281 18.359 1 91.31 110 ILE B N 1
ATOM 3586 C CA . ILE B 1 110 ? -5.184 54.438 19.641 1 91.31 110 ILE B CA 1
ATOM 3587 C C . ILE B 1 110 ? -4.848 55.906 19.859 1 91.31 110 ILE B C 1
ATOM 3589 O O . ILE B 1 110 ? -5.012 56.438 20.969 1 91.31 110 ILE B O 1
ATOM 3593 N N . GLU B 1 111 ? -4.453 56.625 18.828 1 89.88 111 GLU B N 1
ATOM 3594 C CA . GLU B 1 111 ? -4.121 58.031 18.922 1 89.88 111 GLU B CA 1
ATOM 3595 C C . GLU B 1 111 ? -5.352 58.875 19.266 1 89.88 111 GLU B C 1
ATOM 3597 O O . GLU B 1 111 ? -5.277 59.812 20.078 1 89.88 111 GLU B O 1
ATOM 3602 N N . GLU B 1 112 ? -6.449 58.594 18.656 1 92.06 112 GLU B N 1
ATOM 3603 C CA . GLU B 1 112 ? -7.691 59.281 18.969 1 92.06 112 GLU B CA 1
ATOM 3604 C C . GLU B 1 112 ? -8.117 59.062 20.422 1 92.06 112 GLU B C 1
ATOM 3606 O O . GLU B 1 112 ? -8.602 59.969 21.094 1 92.06 112 GLU B O 1
ATOM 3611 N N . LYS B 1 113 ? -7.98 57.875 20.828 1 90.94 113 LYS B N 1
ATOM 3612 C CA . LYS B 1 113 ? -8.328 57.562 22.203 1 90.94 113 LYS B CA 1
ATOM 3613 C C . LYS B 1 113 ? -7.426 58.281 23.188 1 90.94 113 LYS B C 1
ATOM 3615 O O . LYS B 1 113 ? -7.867 58.688 24.266 1 90.94 113 LYS B O 1
ATOM 3620 N N . LYS B 1 114 ? -6.156 58.406 22.844 1 91.12 114 LYS B N 1
ATOM 3621 C CA . LYS B 1 114 ? -5.219 59.156 23.672 1 91.12 114 LYS B CA 1
ATOM 3622 C C . LYS B 1 114 ? -5.652 60.625 23.812 1 91.12 114 LYS B C 1
ATOM 3624 O O . LYS B 1 114 ? -5.574 61.219 24.891 1 91.12 114 LYS B O 1
ATOM 3629 N N . LYS B 1 115 ? -6.125 61.188 22.75 1 90.81 115 LYS B N 1
ATOM 3630 C CA . LYS B 1 115 ? -6.582 62.594 22.75 1 90.81 115 LYS B CA 1
ATOM 3631 C C . LYS B 1 115 ? -7.766 62.75 23.703 1 90.81 115 LYS B C 1
ATOM 3633 O O . LYS B 1 115 ? -7.812 63.719 24.469 1 90.81 115 LYS B O 1
ATOM 3638 N N . LYS B 1 116 ? -8.664 61.875 23.547 1 91.69 116 LYS B N 1
ATOM 3639 C CA . LYS B 1 116 ? -9.82 61.938 24.438 1 91.69 116 LYS B CA 1
ATOM 3640 C C . LYS B 1 116 ? -9.406 61.719 25.891 1 91.69 116 LYS B C 1
ATOM 3642 O O . LYS B 1 116 ? -9.945 62.375 26.797 1 91.69 116 LYS B O 1
ATOM 3647 N N . TRP B 1 117 ? -8.469 60.812 26.062 1 92.94 117 TRP B N 1
ATOM 3648 C CA . TRP B 1 117 ? -7.961 60.5 27.391 1 92.94 117 TRP B CA 1
ATOM 3649 C C . TRP B 1 117 ? -7.316 61.719 28.031 1 92.94 117 TRP B C 1
ATOM 3651 O O . TRP B 1 117 ? -7.555 62.031 29.203 1 92.94 117 TRP B O 1
ATOM 3661 N N . ILE B 1 118 ? -6.559 62.5 27.312 1 92.12 118 ILE B N 1
ATOM 3662 C CA . ILE B 1 118 ? -5.871 63.656 27.844 1 92.12 118 ILE B CA 1
ATOM 3663 C C . ILE B 1 118 ? -6.891 64.75 28.203 1 92.12 118 ILE B C 1
ATOM 3665 O O . ILE B 1 118 ? -6.715 65.438 29.188 1 92.12 118 ILE B O 1
ATOM 3669 N N . GLN B 1 119 ? -7.902 64.875 27.406 1 91.31 119 GLN B N 1
ATOM 3670 C CA . GLN B 1 119 ? -8.961 65.875 27.719 1 91.31 119 GLN B CA 1
ATOM 3671 C C . GLN B 1 119 ? -9.625 65.5 29.047 1 91.31 119 GLN B C 1
ATOM 3673 O O . GLN B 1 119 ? -9.891 66.375 29.859 1 91.31 119 GLN B O 1
ATOM 3678 N N . LYS B 1 120 ? -9.867 64.312 29.219 1 91.69 120 LYS B N 1
ATOM 3679 C CA . LYS B 1 120 ? -10.461 63.875 30.469 1 91.69 120 LYS B CA 1
ATOM 3680 C C . LYS B 1 120 ? -9.523 64.125 31.641 1 91.69 120 LYS B C 1
ATOM 3682 O O . LYS B 1 120 ? -9.961 64.5 32.75 1 91.69 120 LYS B O 1
ATOM 3687 N N . LYS B 1 121 ? -8.219 63.938 31.391 1 92.31 121 LYS B N 1
ATOM 3688 C CA . LYS B 1 121 ? -7.234 64.188 32.469 1 92.31 121 LYS B CA 1
ATOM 3689 C C . LYS B 1 121 ? -7.18 65.625 32.844 1 92.31 121 LYS B C 1
ATOM 3691 O O . LYS B 1 121 ? -6.961 66 34.031 1 92.31 121 LYS B O 1
ATOM 3696 N N . GLU B 1 122 ? -7.422 66.5 31.922 1 90.75 122 GLU B N 1
ATOM 3697 C CA . GLU B 1 122 ? -7.48 67.938 32.188 1 90.75 122 GLU B CA 1
ATOM 3698 C C . GLU B 1 122 ? -8.633 68.25 33.156 1 90.75 122 GLU B C 1
ATOM 3700 O O . GLU B 1 122 ? -8.461 69.062 34.094 1 90.75 122 GLU B O 1
ATOM 3705 N N . GLU B 1 123 ? -9.703 67.688 32.906 1 91.19 123 GLU B N 1
ATOM 3706 C CA . GLU B 1 123 ? -10.859 67.938 33.781 1 91.19 123 GLU B CA 1
ATOM 3707 C C . GLU B 1 123 ? -10.617 67.312 35.156 1 91.19 123 GLU B C 1
ATOM 3709 O O . GLU B 1 123 ? -10.977 67.938 36.188 1 91.19 123 GLU B O 1
ATOM 3714 N N . GLU B 1 124 ? -10.031 66.188 35.188 1 92.94 124 GLU B N 1
ATOM 3715 C CA . GLU B 1 124 ? -9.758 65.5 36.438 1 92.94 124 GLU B CA 1
ATOM 3716 C C . GLU B 1 124 ? -8.734 66.25 37.281 1 92.94 124 GLU B C 1
ATOM 3718 O O . GLU B 1 124 ? -8.75 66.188 38.531 1 92.94 124 GLU B O 1
ATOM 3723 N N . TRP B 1 125 ? -7.824 66.938 36.562 1 93.75 125 TRP B N 1
ATOM 3724 C CA . TRP B 1 125 ? -6.809 67.75 37.219 1 93.75 125 TRP B CA 1
ATOM 3725 C C . TRP B 1 125 ? -7.453 68.75 38.156 1 93.75 125 TRP B C 1
ATOM 3727 O O . TRP B 1 125 ? -7.086 68.875 39.312 1 93.75 125 TRP B O 1
ATOM 3737 N N . ASP B 1 126 ? -8.445 69.438 37.688 1 90.12 126 ASP B N 1
ATOM 3738 C CA . ASP B 1 126 ? -9.133 70.5 38.469 1 90.12 126 ASP B CA 1
ATOM 3739 C C . ASP B 1 126 ? -9.828 69.938 39.688 1 90.12 126 ASP B C 1
ATOM 3741 O O . ASP B 1 126 ? -9.773 70.5 40.781 1 90.12 126 ASP B O 1
ATOM 3745 N N . ILE B 1 127 ? -10.453 68.875 39.469 1 93.44 127 ILE B N 1
ATOM 3746 C CA . ILE B 1 127 ? -11.133 68.188 40.562 1 93.44 127 ILE B CA 1
ATOM 3747 C C . ILE B 1 127 ? -10.109 67.75 41.594 1 93.44 127 ILE B C 1
ATOM 3749 O O . ILE B 1 127 ? -10.32 67.875 42.781 1 93.44 127 ILE B O 1
ATOM 3753 N N . TRP B 1 128 ? -8.969 67.125 41.062 1 94.81 128 TRP B N 1
ATOM 3754 C CA . TRP B 1 128 ? -7.93 66.625 41.938 1 94.81 128 TRP B CA 1
ATOM 3755 C C . TRP B 1 128 ? -7.309 67.75 42.781 1 94.81 128 TRP B C 1
ATOM 3757 O O . TRP B 1 128 ? -7.062 67.562 43.969 1 94.81 128 TRP B O 1
ATOM 3767 N N . ILE B 1 129 ? -7.156 68.938 42.188 1 92.81 129 ILE B N 1
ATOM 3768 C CA . ILE B 1 129 ? -6.586 70.062 42.906 1 92.81 129 ILE B CA 1
ATOM 3769 C C . ILE B 1 129 ? -7.531 70.5 44.031 1 92.81 129 ILE B C 1
ATOM 3771 O O . ILE B 1 129 ? -7.094 70.812 45.125 1 92.81 129 ILE B O 1
ATOM 3775 N N . LYS B 1 130 ? -8.773 70.5 43.844 1 91.5 130 LYS B N 1
ATOM 3776 C CA . LYS B 1 130 ? -9.75 70.875 44.875 1 91.5 130 LYS B CA 1
ATOM 3777 C C . LYS B 1 130 ? -9.734 69.875 46.031 1 91.5 130 LYS B C 1
ATOM 3779 O O . LYS B 1 130 ? -9.836 70.25 47.188 1 91.5 130 LYS B O 1
ATOM 3784 N N . GLU B 1 131 ? -9.648 68.688 45.625 1 92.38 131 GLU B N 1
ATOM 3785 C CA . GLU B 1 131 ? -9.555 67.625 46.625 1 92.38 131 GLU B CA 1
ATOM 3786 C C . GLU B 1 131 ? -8.289 67.812 47.469 1 92.38 131 GLU B C 1
ATOM 3788 O O . GLU B 1 131 ? -8.32 67.562 48.688 1 92.38 131 GLU B O 1
ATOM 3793 N N . MET B 1 132 ? -7.191 68.188 46.781 1 90.81 132 MET B N 1
ATOM 3794 C CA . MET B 1 132 ? -5.93 68.375 47.5 1 90.81 132 MET B CA 1
ATOM 3795 C C . MET B 1 132 ? -6.012 69.562 48.406 1 90.81 132 MET B C 1
ATOM 3797 O O . MET B 1 132 ? -5.477 69.562 49.531 1 90.81 132 MET B O 1
ATOM 3801 N N . GLU B 1 133 ? -6.695 70.562 48.031 1 88.25 133 GLU B N 1
ATOM 3802 C CA . GLU B 1 133 ? -6.895 71.75 48.875 1 88.25 133 GLU B CA 1
ATOM 3803 C C . GLU B 1 133 ? -7.617 71.375 50.156 1 88.25 133 GLU B C 1
ATOM 3805 O O . GLU B 1 133 ? -7.207 71.812 51.25 1 88.25 133 GLU B O 1
ATOM 3810 N N . HIS B 1 134 ? -8.594 70.688 50.031 1 90.44 134 HIS B N 1
ATOM 3811 C CA . HIS B 1 134 ? -9.344 70.25 51.219 1 90.44 134 HIS B CA 1
ATOM 3812 C C . HIS B 1 134 ? -8.484 69.375 52.125 1 90.44 134 HIS B C 1
ATOM 3814 O O . HIS B 1 134 ? -8.523 69.562 53.344 1 90.44 134 HIS B O 1
ATOM 3820 N N . LYS B 1 135 ? -7.801 68.5 51.469 1 90.12 135 LYS B N 1
ATOM 3821 C CA . LYS B 1 135 ? -6.938 67.625 52.219 1 90.12 135 LYS B CA 1
ATOM 3822 C C . LYS B 1 135 ? -5.875 68.375 53 1 90.12 135 LYS B C 1
ATOM 3824 O O . LYS B 1 135 ? -5.621 68.062 54.188 1 90.12 135 LYS B O 1
ATOM 3829 N N . TRP B 1 136 ? -5.383 69.375 52.375 1 85.56 136 TRP B N 1
ATOM 3830 C CA . TRP B 1 136 ? -4.262 70.062 53 1 85.56 136 TRP B CA 1
ATOM 3831 C C . TRP B 1 136 ? -4.758 71.062 54.062 1 85.56 136 TRP B C 1
ATOM 3833 O O . TRP B 1 136 ? -4.098 71.312 55.062 1 85.56 136 TRP B O 1
ATOM 3843 N N . VAL B 1 137 ? -5.938 71.562 53.938 1 84.31 137 VAL B N 1
ATOM 3844 C CA . VAL B 1 137 ? -6.559 72.375 54.969 1 84.31 137 VAL B CA 1
ATOM 3845 C C . VAL B 1 137 ? -6.848 71.562 56.188 1 84.31 137 VAL B C 1
ATOM 3847 O O . VAL B 1 137 ? -6.594 72 57.312 1 84.31 137 VAL B O 1
ATOM 3850 N N . ALA B 1 138 ? -7.328 70.438 55.906 1 87.38 138 ALA B N 1
ATOM 3851 C CA . ALA B 1 138 ? -7.578 69.5 57.031 1 87.38 138 ALA B CA 1
ATOM 3852 C C . ALA B 1 138 ? -6.281 69.125 57.75 1 87.38 138 ALA B C 1
ATOM 3854 O O . ALA B 1 138 ? -6.246 69 58.969 1 87.38 138 ALA B O 1
ATOM 3855 N N . PHE B 1 139 ? -5.215 68.938 56.906 1 86.56 139 PHE B N 1
ATOM 3856 C CA . PHE B 1 139 ? -3.902 68.625 57.469 1 86.56 139 PHE B CA 1
ATOM 3857 C C . PHE B 1 139 ?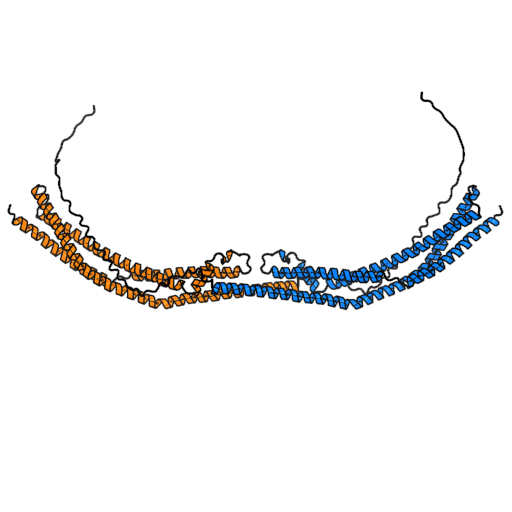 -3.41 69.75 58.344 1 86.56 139 PHE B C 1
ATOM 3859 O O . PHE B 1 139 ? -2.924 69.5 59.469 1 86.56 139 PHE B O 1
ATOM 3866 N N . LYS B 1 140 ? -3.582 70.938 57.969 1 82.12 140 LYS B N 1
ATOM 3867 C CA . LYS B 1 140 ? -3.184 72.125 58.75 1 82.12 140 LYS B CA 1
ATOM 3868 C C . LYS B 1 140 ? -3.969 72.188 60.062 1 82.12 140 LYS B C 1
ATOM 3870 O O . LYS B 1 140 ? -3.4 72.5 61.125 1 82.12 140 LYS B O 1
ATOM 3875 N N . LYS B 1 141 ? -5.211 72 59.969 1 83.69 141 LYS B N 1
ATOM 3876 C CA . LYS B 1 141 ? -6.051 72 61.156 1 83.69 141 LYS B CA 1
ATOM 3877 C C . LYS B 1 141 ? -5.582 71 62.188 1 83.69 141 LYS B C 1
ATOM 3879 O O . LYS B 1 141 ? -5.562 71.25 63.375 1 83.69 141 LYS B O 1
ATOM 3884 N N . LYS B 1 142 ? -5.223 69.938 61.656 1 86.38 142 LYS B N 1
ATOM 3885 C CA . LYS B 1 142 ? -4.723 68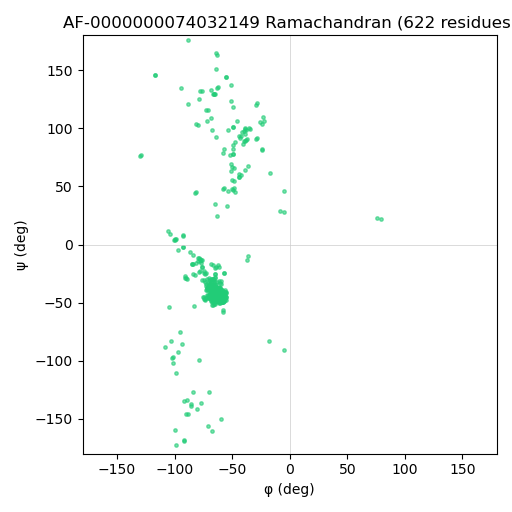.875 62.531 1 86.38 142 LYS B CA 1
ATOM 3886 C C . LYS B 1 142 ? -3.404 69.25 63.188 1 86.38 142 LYS B C 1
ATOM 3888 O O . LYS B 1 142 ? -3.199 69 64.375 1 86.38 142 LYS B O 1
ATOM 3893 N N . MET B 1 143 ? -2.535 69.875 62.406 1 83.12 143 MET B N 1
ATOM 3894 C CA . MET B 1 143 ? -1.247 70.312 62.938 1 83.12 143 MET B CA 1
ATOM 3895 C C . MET B 1 143 ? -1.425 71.438 63.969 1 83.12 143 MET B C 1
ATOM 3897 O O . MET B 1 143 ? -0.726 71.5 65 1 83.12 143 MET B O 1
ATOM 3901 N N . ASP B 1 144 ? -2.393 72.25 63.688 1 82.06 144 ASP B N 1
ATOM 3902 C CA . ASP B 1 144 ? -2.699 73.375 64.625 1 82.06 144 ASP B CA 1
ATOM 3903 C C . ASP B 1 144 ? -3.236 72.812 65.938 1 82.06 144 ASP B C 1
ATOM 3905 O O . ASP B 1 144 ? -2.869 73.312 67 1 82.06 144 ASP B O 1
ATOM 3909 N N . ARG B 1 145 ? -4.023 71.875 65.875 1 85.5 145 ARG B N 1
ATOM 3910 C CA . ARG B 1 145 ? -4.547 71.25 67.062 1 85.5 145 ARG B CA 1
ATOM 3911 C C . ARG B 1 145 ? -3.432 70.625 67.875 1 85.5 145 ARG B C 1
ATOM 3913 O O . ARG B 1 145 ? -3.395 70.75 69.125 1 85.5 145 ARG B O 1
ATOM 3920 N N . LYS B 1 146 ? -2.516 70 67.25 1 84.62 146 LYS B N 1
ATOM 3921 C CA . LYS B 1 146 ? -1.376 69.375 67.875 1 84.62 146 LYS B CA 1
ATOM 3922 C C . LYS B 1 146 ? -0.491 70.438 68.562 1 84.62 146 LYS B C 1
ATOM 3924 O O . LYS B 1 146 ? -0.021 70.188 69.688 1 84.62 146 LYS B O 1
ATOM 3929 N N . TYR B 1 147 ? -0.313 71.5 67.812 1 83.31 147 TYR B N 1
ATOM 3930 C CA . TYR B 1 147 ? 0.476 72.625 68.375 1 83.31 147 TYR B CA 1
ATOM 3931 C C . TYR B 1 147 ? -0.174 73.125 69.688 1 83.31 147 TYR B C 1
ATOM 3933 O O . TYR B 1 147 ? 0.499 73.375 70.688 1 83.31 147 TYR B O 1
ATOM 3941 N N . LYS B 1 148 ? -1.438 73.312 69.625 1 83.88 148 LYS B N 1
ATOM 3942 C CA . LYS B 1 148 ? -2.172 73.875 70.75 1 83.88 148 LYS B CA 1
ATOM 3943 C C . LYS B 1 148 ? -2.139 72.938 72 1 83.88 148 LYS B C 1
ATOM 3945 O O . LYS B 1 148 ? -1.964 73.375 73.125 1 83.88 148 LYS B O 1
ATOM 3950 N N . VAL B 1 149 ? -2.258 71.75 71.688 1 85.19 149 VAL B N 1
ATOM 3951 C CA . VAL B 1 149 ? -2.246 70.75 72.75 1 85.19 149 VAL B CA 1
ATOM 3952 C C . VAL B 1 149 ? -0.859 70.688 73.375 1 85.19 149 VAL B C 1
ATOM 3954 O O . VAL B 1 149 ? -0.729 70.688 74.562 1 85.19 149 VAL B O 1
ATOM 3957 N N . GLN B 1 150 ? 0.203 70.688 72.562 1 85.38 150 GLN B N 1
ATOM 3958 C CA . GLN B 1 150 ? 1.565 70.625 73.125 1 85.38 150 GLN B CA 1
ATOM 3959 C C . GLN B 1 150 ? 1.942 71.938 73.875 1 85.38 150 GLN B C 1
ATOM 3961 O O . GLN B 1 150 ? 2.678 71.875 74.812 1 85.38 150 GLN B O 1
ATOM 3966 N N . ARG B 1 151 ? 1.468 73 73.438 1 84.12 151 ARG B N 1
ATOM 3967 C CA . ARG B 1 151 ? 1.711 74.25 74.062 1 84.12 151 ARG B CA 1
ATOM 3968 C C . ARG B 1 151 ? 1.035 74.312 75.438 1 84.12 151 ARG B C 1
ATOM 3970 O O . ARG B 1 151 ? 1.636 74.75 76.438 1 84.12 151 ARG B O 1
ATOM 3977 N N . ARG B 1 152 ? -0.156 73.812 75.5 1 86.75 152 ARG B N 1
ATOM 3978 C CA . ARG B 1 152 ? -0.922 73.812 76.75 1 86.75 152 ARG B CA 1
ATOM 3979 C C . ARG B 1 152 ? -0.3 72.875 77.75 1 86.75 152 ARG B C 1
ATOM 3981 O O . ARG B 1 152 ? -0.258 73.125 78.938 1 86.75 152 ARG B O 1
ATOM 3988 N N . GLU B 1 153 ? 0.149 71.812 77.312 1 87.56 153 GLU B N 1
ATOM 3989 C CA . GLU B 1 153 ? 0.704 70.75 78.188 1 87.56 153 GLU B CA 1
ATOM 3990 C C . GLU B 1 153 ? 2.17 71.062 78.5 1 87.56 153 GLU B C 1
ATOM 3992 O O . GLU B 1 153 ? 2.764 70.375 79.312 1 87.56 153 GLU B O 1
ATOM 3997 N N . GLY B 1 154 ? 2.834 72.062 77.875 1 81.75 154 GLY B N 1
ATOM 3998 C CA . GLY B 1 154 ? 4.219 72.438 78.188 1 81.75 154 GLY B CA 1
ATOM 3999 C C . GLY B 1 154 ? 5.211 71.438 77.5 1 81.75 154 GLY B C 1
ATOM 4000 O O . GLY B 1 154 ? 6.328 71.312 78 1 81.75 154 GLY B O 1
ATOM 4001 N N . THR B 1 155 ? 4.824 70.812 76.562 1 79.94 155 THR B N 1
ATOM 4002 C CA . THR B 1 155 ? 5.672 69.75 75.938 1 79.94 155 THR B CA 1
ATOM 4003 C C . THR B 1 155 ? 6.211 70.25 74.625 1 79.94 155 THR B C 1
ATOM 4005 O O . THR B 1 155 ? 6.758 69.5 73.875 1 79.94 155 THR B O 1
ATOM 4008 N N . LEU B 1 156 ? 6.02 71.625 74.438 1 78.81 156 LEU B N 1
ATOM 4009 C CA . LEU B 1 156 ? 6.441 72.188 73.188 1 78.81 156 LEU B CA 1
ATOM 4010 C C . LEU B 1 156 ? 7.965 72.25 73.062 1 78.81 156 LEU B C 1
ATOM 4012 O O . LEU B 1 156 ? 8.633 72.812 73.875 1 78.81 156 LEU B O 1
ATOM 4016 N N . LYS B 1 157 ? 8.484 71.375 72.25 1 80.5 157 LYS B N 1
ATOM 4017 C CA . LYS B 1 157 ? 9.93 71.312 72.062 1 80.5 157 LYS B CA 1
ATOM 4018 C C . LYS B 1 157 ? 10.445 72.375 71.062 1 80.5 157 LYS B C 1
ATOM 4020 O O . LYS B 1 157 ? 11.641 72.625 71.062 1 80.5 157 LYS B O 1
ATOM 4025 N N . TYR B 1 158 ? 9.562 72.875 70.375 1 80.75 158 TYR B N 1
ATOM 4026 C CA . TYR B 1 158 ? 9.945 73.812 69.312 1 80.75 158 TYR B CA 1
ATOM 4027 C C . TYR B 1 158 ? 9.383 75.188 69.562 1 80.75 158 TYR B C 1
ATOM 4029 O O . TYR B 1 158 ? 8.328 75.375 70.188 1 80.75 158 TYR B O 1
ATOM 4037 N N . SER B 1 159 ? 10.227 76.188 69.125 1 82.81 159 SER B N 1
ATOM 4038 C CA . SER B 1 159 ? 9.648 77.5 69.062 1 82.81 159 SER B CA 1
ATOM 4039 C C . SER B 1 159 ? 8.539 77.562 68.062 1 82.81 159 SER B C 1
ATOM 4041 O O . SER B 1 159 ? 8.375 76.688 67.25 1 82.81 159 SER B O 1
ATOM 4043 N N . GLU B 1 160 ? 7.727 78.625 68.125 1 77.06 160 GLU B N 1
ATOM 4044 C CA . GLU B 1 160 ? 6.652 78.812 67.125 1 77.06 160 GLU B CA 1
ATOM 4045 C C . GLU B 1 160 ? 7.195 78.812 65.688 1 77.06 160 GLU B C 1
ATOM 4047 O O . GLU B 1 160 ? 6.605 78.25 64.812 1 77.06 160 GLU B O 1
ATOM 4052 N N . ARG B 1 161 ? 8.305 79.5 65.625 1 82.31 161 ARG B N 1
ATOM 4053 C CA . ARG B 1 161 ? 8.93 79.562 64.312 1 82.31 161 ARG B CA 1
ATOM 4054 C C . ARG B 1 161 ? 9.422 78.25 63.812 1 82.31 161 ARG B C 1
ATOM 4056 O O . ARG B 1 161 ? 9.258 77.875 62.656 1 82.31 161 ARG B O 1
ATOM 4063 N N . GLU B 1 162 ? 9.961 77.438 64.75 1 84.62 162 GLU B N 1
ATOM 4064 C CA . GLU B 1 162 ? 10.461 76.062 64.438 1 84.62 162 GLU B CA 1
ATOM 4065 C C . GLU B 1 162 ? 9.312 75.125 64.062 1 84.62 162 GLU B C 1
ATOM 4067 O O . GLU B 1 162 ? 9.438 74.312 63.188 1 84.62 162 GLU B O 1
ATOM 4072 N N . TRP B 1 163 ? 8.211 75.312 64.812 1 83.56 163 TRP B N 1
ATOM 4073 C CA . TRP B 1 163 ? 7.039 74.5 64.562 1 83.56 163 TRP B CA 1
ATOM 4074 C C . TRP B 1 163 ? 6.457 74.812 63.188 1 83.56 163 TRP B C 1
ATOM 4076 O O . TRP B 1 163 ? 6.133 73.875 62.406 1 83.56 163 TRP B O 1
ATOM 4086 N N . CYS B 1 164 ? 6.391 76.125 62.781 1 79.69 164 CYS B N 1
ATOM 4087 C CA . CYS B 1 164 ? 5.875 76.562 61.469 1 79.69 164 CYS B CA 1
ATOM 4088 C C . CYS B 1 164 ? 6.746 76 60.344 1 79.69 164 CYS B C 1
ATOM 4090 O O . CYS B 1 164 ? 6.23 75.5 59.344 1 79.69 164 CYS B O 1
ATOM 4092 N N . ASN B 1 165 ? 7.992 75.938 60.562 1 83.5 165 ASN B N 1
ATOM 4093 C CA . ASN B 1 165 ? 8.922 75.438 59.562 1 83.5 165 ASN B CA 1
ATOM 4094 C C . ASN B 1 165 ? 8.797 73.938 59.406 1 83.5 165 ASN B C 1
ATOM 4096 O O . ASN B 1 165 ? 8.898 73.438 58.281 1 83.5 165 ASN B O 1
ATOM 4100 N N . LEU B 1 166 ? 8.609 73.312 60.531 1 84.12 166 LEU B N 1
ATOM 4101 C CA . LEU B 1 166 ? 8.438 71.875 60.531 1 84.12 166 LEU B CA 1
ATOM 4102 C C . LEU B 1 166 ? 7.164 71.5 59.781 1 84.12 166 LEU B C 1
ATOM 4104 O O . LEU B 1 166 ? 7.168 70.562 58.969 1 84.12 166 LEU B O 1
ATOM 4108 N N . VAL B 1 167 ? 6.047 72.188 60.031 1 83 167 VAL B N 1
ATOM 4109 C CA . VAL B 1 167 ? 4.758 71.875 59.406 1 83 167 VAL B CA 1
ATOM 4110 C C . VAL B 1 167 ? 4.824 72.125 57.906 1 83 167 VAL B C 1
ATOM 4112 O O . VAL B 1 167 ? 4.305 71.375 57.094 1 83 167 VAL B O 1
ATOM 4115 N N . LYS B 1 168 ? 5.496 73.25 57.594 1 85.62 168 LYS B N 1
ATOM 4116 C CA . LYS B 1 168 ? 5.664 73.625 56.188 1 85.62 168 LYS B CA 1
ATOM 4117 C C . LYS B 1 168 ? 6.434 72.562 55.438 1 85.62 168 LYS B C 1
ATOM 4119 O O . LYS B 1 168 ? 6.035 72.125 54.344 1 85.62 168 LYS B O 1
ATOM 4124 N N . ARG B 1 169 ? 7.477 72.062 56 1 88.12 169 ARG B N 1
ATOM 4125 C CA . ARG B 1 169 ? 8.305 71 55.375 1 88.12 169 ARG B CA 1
ATOM 4126 C C . ARG B 1 169 ? 7.531 69.688 55.219 1 88.12 169 ARG B C 1
ATOM 4128 O O . ARG B 1 169 ? 7.605 69.062 54.156 1 88.12 169 ARG B O 1
ATOM 4135 N N . LYS B 1 170 ? 6.793 69.375 56.219 1 86.75 170 LYS B N 1
ATOM 4136 C CA . LYS B 1 170 ? 6.008 68.125 56.188 1 86.75 170 LYS B CA 1
ATOM 4137 C C . LYS B 1 170 ? 4.895 68.25 55.156 1 86.75 170 LYS B C 1
ATOM 4139 O O . LYS B 1 170 ? 4.625 67.25 54.438 1 86.75 170 LYS B O 1
ATOM 4144 N N . ALA B 1 171 ? 4.262 69.375 55.156 1 85.56 171 ALA B N 1
ATOM 4145 C CA . ALA B 1 171 ? 3.188 69.562 54.188 1 85.56 171 ALA B CA 1
ATOM 4146 C C . ALA B 1 171 ? 3.721 69.5 52.75 1 85.56 171 ALA B C 1
ATOM 4148 O O . ALA B 1 171 ? 3.115 68.875 51.875 1 85.56 171 ALA B O 1
ATOM 4149 N N . GLU B 1 172 ? 4.793 70.188 52.562 1 88.56 172 GLU B N 1
ATOM 4150 C CA . GLU B 1 172 ? 5.402 70.188 51.219 1 88.56 172 GLU B CA 1
ATOM 4151 C C . GLU B 1 172 ? 5.75 68.75 50.781 1 88.56 172 GLU B C 1
ATOM 4153 O O . GLU B 1 172 ? 5.512 68.375 49.625 1 88.56 172 GLU B O 1
ATOM 4158 N N . GLU B 1 173 ? 6.32 68 51.656 1 90 173 GLU B N 1
ATOM 4159 C CA . GLU B 1 173 ? 6.695 66.625 51.344 1 90 173 GLU B CA 1
ATOM 4160 C C . GLU B 1 173 ? 5.477 65.812 50.938 1 90 173 GLU B C 1
ATOM 4162 O O . GLU B 1 173 ? 5.52 65.062 49.969 1 90 173 GLU B O 1
ATOM 4167 N N . VAL B 1 174 ? 4.41 65.875 51.688 1 89.19 174 VAL B N 1
ATOM 4168 C CA . VAL B 1 174 ? 3.197 65.125 51.406 1 89.19 174 VAL B CA 1
ATOM 4169 C C . VAL B 1 174 ? 2.568 65.562 50.094 1 89.19 174 VAL B C 1
ATOM 4171 O O . VAL B 1 174 ? 2.066 64.75 49.344 1 89.19 174 VAL B O 1
ATOM 4174 N N . MET B 1 175 ? 2.594 66.812 49.844 1 91.12 175 MET B N 1
ATOM 4175 C CA . MET B 1 175 ? 2.008 67.375 48.625 1 91.12 175 MET B CA 1
ATOM 4176 C C . MET B 1 175 ? 2.768 66.875 47.406 1 91.12 175 MET B C 1
ATOM 4178 O O . MET B 1 175 ? 2.158 66.5 46.375 1 91.12 175 MET B O 1
ATOM 4182 N N . ILE B 1 176 ? 4.098 66.812 47.531 1 91.19 176 ILE B N 1
ATOM 4183 C CA . ILE B 1 176 ? 4.934 66.312 46.438 1 91.19 176 ILE B CA 1
ATOM 4184 C C . ILE B 1 176 ? 4.652 64.875 46.219 1 91.19 176 ILE B C 1
ATOM 4186 O O . ILE B 1 176 ? 4.547 64.438 45.062 1 91.19 176 ILE B O 1
ATOM 4190 N N . ILE B 1 177 ? 4.508 64.125 47.25 1 92.25 177 ILE B N 1
ATOM 4191 C CA . ILE B 1 177 ? 4.223 62.688 47.125 1 92.25 177 ILE B CA 1
ATOM 4192 C C . ILE B 1 177 ? 2.861 62.469 46.469 1 92.25 177 ILE B C 1
ATOM 4194 O O . ILE B 1 177 ? 2.695 61.594 45.656 1 92.25 177 ILE B O 1
ATOM 4198 N N . ASP B 1 178 ? 1.887 63.312 46.844 1 92.56 178 ASP B N 1
ATOM 4199 C CA . ASP B 1 178 ? 0.549 63.188 46.281 1 92.56 178 ASP B CA 1
ATOM 4200 C C . ASP B 1 178 ? 0.576 63.469 44.781 1 92.56 178 ASP B C 1
ATOM 4202 O O . ASP B 1 178 ? -0.066 62.75 44 1 92.56 178 ASP B O 1
ATOM 4206 N N . TYR B 1 179 ? 1.325 64.375 44.406 1 94.25 179 TYR B N 1
ATOM 4207 C CA . TYR B 1 179 ? 1.416 64.75 42.969 1 94.25 179 TYR B CA 1
ATOM 4208 C C . TYR B 1 179 ? 2.117 63.625 42.188 1 94.25 179 TYR B C 1
ATOM 4210 O O . TYR B 1 179 ? 1.649 63.219 41.125 1 94.25 179 TYR B O 1
ATOM 4218 N N . ARG B 1 180 ? 3.205 63.156 42.75 1 94.38 180 ARG B N 1
ATOM 4219 C CA . ARG B 1 180 ? 3.943 62.094 42.094 1 94.38 180 ARG B CA 1
ATOM 4220 C C . ARG B 1 180 ? 3.078 60.844 41.938 1 94.38 180 ARG B C 1
ATOM 4222 O O . ARG B 1 180 ? 3.152 60.156 40.938 1 94.38 180 ARG B O 1
ATOM 4229 N N . THR B 1 181 ? 2.281 60.562 42.938 1 95.25 181 THR B N 1
ATOM 4230 C CA . THR B 1 181 ? 1.383 59.406 42.906 1 95.25 181 THR B CA 1
ATOM 4231 C C . THR B 1 181 ? 0.311 59.594 41.844 1 95.25 181 THR B C 1
ATOM 4233 O O . THR B 1 181 ? -0.025 58.656 41.125 1 95.25 181 THR B O 1
ATOM 4236 N N . TRP B 1 182 ? -0.169 60.781 41.781 1 95.12 182 TRP B N 1
ATOM 4237 C CA . TRP B 1 182 ? -1.184 61.094 40.75 1 95.12 182 TRP B CA 1
ATOM 4238 C C . TRP B 1 182 ? -0.627 60.875 39.344 1 95.12 182 TRP B C 1
ATOM 4240 O O . TRP B 1 182 ? -1.277 60.281 38.5 1 95.12 182 TRP B O 1
ATOM 4250 N N . ILE B 1 183 ? 0.592 61.312 39.062 1 93.88 183 ILE B N 1
ATOM 4251 C CA . ILE B 1 183 ? 1.24 61.156 37.781 1 93.88 183 ILE B CA 1
ATOM 4252 C C . ILE B 1 183 ? 1.498 59.688 37.469 1 93.88 183 ILE B C 1
ATOM 4254 O O . ILE B 1 183 ? 1.169 59.219 36.375 1 93.88 183 ILE B O 1
ATOM 4258 N N . LYS B 1 184 ? 2.066 59.031 38.438 1 94.12 184 LYS B N 1
ATOM 4259 C CA . LYS B 1 184 ? 2.389 57.594 38.281 1 94.12 184 LYS B CA 1
ATOM 4260 C C . LYS B 1 184 ? 1.136 56.781 37.969 1 94.12 184 LYS B C 1
ATOM 4262 O O . LYS B 1 184 ? 1.147 55.938 37.094 1 94.12 184 LYS B O 1
ATOM 4267 N N . ASN B 1 185 ? 0.078 57 38.688 1 94.44 185 ASN B N 1
ATOM 4268 C CA . ASN B 1 185 ? -1.176 56.281 38.469 1 94.44 185 ASN B CA 1
ATOM 4269 C C . ASN B 1 185 ? -1.731 56.531 37.062 1 94.44 185 ASN B C 1
ATOM 4271 O O . ASN B 1 185 ? -2.25 55.625 36.438 1 94.44 185 ASN B O 1
ATOM 4275 N N . ASN B 1 186 ? -1.605 57.75 36.656 1 93.56 186 ASN B N 1
ATOM 4276 C CA . ASN B 1 186 ? -2.123 58.062 35.344 1 93.56 186 ASN B CA 1
ATOM 4277 C C . ASN B 1 186 ? -1.251 57.469 34.25 1 93.56 186 ASN B C 1
ATOM 4279 O O . ASN B 1 186 ? -1.762 57 33.219 1 93.56 186 ASN B O 1
ATOM 4283 N N . ASP B 1 187 ? 0.057 57.406 34.406 1 91.44 187 ASP B N 1
ATOM 4284 C CA . ASP B 1 187 ? 0.962 56.75 33.469 1 91.44 187 ASP B CA 1
ATOM 4285 C C . ASP B 1 187 ? 0.624 55.25 33.375 1 91.44 187 ASP B C 1
ATOM 4287 O O . ASP B 1 187 ? 0.528 54.719 32.25 1 91.44 187 ASP B O 1
ATOM 4291 N N . ASP B 1 188 ? 0.49 54.625 34.5 1 91.5 188 ASP B N 1
ATOM 4292 C CA . ASP B 1 188 ? 0.182 53.219 34.531 1 91.5 188 ASP B CA 1
ATOM 4293 C C . ASP B 1 188 ? -1.16 52.906 33.875 1 91.5 188 ASP B C 1
ATOM 4295 O O . ASP B 1 188 ? -1.298 51.938 33.156 1 91.5 188 ASP B O 1
ATOM 4299 N N . ASN B 1 189 ? -2.111 53.781 34.156 1 90.88 189 ASN B N 1
ATOM 4300 C CA . ASN B 1 189 ? -3.436 53.594 33.594 1 90.88 189 ASN B CA 1
ATOM 4301 C C . ASN B 1 189 ? -3.393 53.75 32.062 1 90.88 189 ASN B C 1
ATOM 4303 O O . ASN B 1 189 ? -4.062 53 31.344 1 90.88 189 ASN B O 1
ATOM 4307 N N . LEU B 1 190 ? -2.66 54.656 31.594 1 90.19 190 LEU B N 1
ATOM 4308 C CA . LEU B 1 190 ? -2.516 54.875 30.156 1 90.19 190 LEU B CA 1
ATOM 4309 C C . LEU B 1 190 ? -1.886 53.656 29.484 1 90.19 190 LEU B C 1
ATOM 4311 O O . LEU B 1 190 ? -2.383 53.156 28.469 1 90.19 190 LEU B O 1
ATOM 4315 N N . ARG B 1 191 ? -0.859 53.125 30.047 1 87.69 191 ARG B N 1
ATOM 4316 C CA . ARG B 1 191 ? -0.175 51.938 29.516 1 87.69 191 ARG B CA 1
ATOM 4317 C C . ARG B 1 191 ? -1.091 50.719 29.531 1 87.69 191 ARG B C 1
ATOM 4319 O O . ARG B 1 191 ? -1.106 49.938 28.578 1 87.69 191 ARG B O 1
ATOM 4326 N N . LYS B 1 192 ? -1.797 50.531 30.625 1 88.62 192 LYS B N 1
ATOM 4327 C CA . LYS B 1 192 ? -2.689 49.375 30.781 1 88.62 192 LYS B CA 1
ATOM 4328 C C . LYS B 1 192 ? -3.799 49.406 29.734 1 88.62 192 LYS B C 1
ATOM 4330 O O . LYS B 1 192 ? -4.133 48.375 29.156 1 88.62 192 LYS B O 1
ATOM 4335 N N . TRP B 1 193 ? -4.332 50.5 29.531 1 89.69 193 TRP B N 1
ATOM 4336 C CA . TRP B 1 193 ? -5.414 50.656 28.562 1 89.69 193 TRP B CA 1
ATOM 4337 C C . TRP B 1 193 ? -4.922 50.375 27.141 1 89.69 193 TRP B C 1
ATOM 4339 O O . TRP B 1 193 ? -5.574 49.625 26.391 1 89.69 193 TRP B O 1
ATOM 4349 N N . ILE B 1 194 ? -3.787 50.906 26.734 1 88.94 194 ILE B N 1
ATOM 4350 C CA . ILE B 1 194 ? -3.23 50.688 25.406 1 88.94 194 ILE B CA 1
ATOM 4351 C C . ILE B 1 194 ? -2.926 49.188 25.219 1 88.94 194 ILE B C 1
ATOM 4353 O O . ILE B 1 194 ? -3.266 48.625 24.188 1 88.94 194 ILE B O 1
ATOM 4357 N N . SER B 1 195 ? -2.301 48.594 26.203 1 89.38 195 SER B N 1
ATOM 4358 C CA . SER B 1 195 ? -1.963 47.156 26.141 1 89.38 195 SER B CA 1
ATOM 4359 C C . SER B 1 195 ? -3.211 46.312 25.984 1 89.38 195 SER B C 1
ATOM 4361 O O . SER B 1 195 ? -3.213 45.344 25.219 1 89.38 195 SER B O 1
ATOM 4363 N N . ARG B 1 196 ? -4.223 46.594 26.719 1 91.62 196 ARG B N 1
ATOM 4364 C CA . ARG B 1 196 ? -5.473 45.844 26.656 1 91.62 196 ARG B CA 1
ATOM 4365 C C . ARG B 1 196 ? -6.109 45.938 25.281 1 91.62 196 ARG B C 1
ATOM 4367 O O . ARG B 1 196 ? -6.543 44.938 24.703 1 91.62 196 ARG B O 1
ATOM 4374 N N . ASP B 1 197 ? -6.184 47.125 24.75 1 92.31 197 ASP B N 1
ATOM 4375 C CA . ASP B 1 197 ? -6.789 47.312 23.438 1 92.31 197 ASP B CA 1
ATOM 4376 C C . ASP B 1 197 ? -5.984 46.625 22.344 1 92.31 197 ASP B C 1
ATOM 4378 O O . ASP B 1 197 ? -6.559 46.031 21.422 1 92.31 197 ASP B O 1
ATOM 4382 N N . PHE B 1 198 ? -4.73 46.594 22.453 1 93.19 198 PHE B N 1
ATOM 4383 C CA . PHE B 1 198 ? -3.865 45.938 21.5 1 93.19 198 PHE B CA 1
ATOM 4384 C C . PHE B 1 198 ? -4.062 44.406 21.562 1 93.19 198 PHE B C 1
ATOM 4386 O O . PHE B 1 198 ? -4.16 43.75 20.531 1 93.19 198 PHE B O 1
ATOM 4393 N N . GLU B 1 199 ? -4.043 43.875 22.781 1 94.31 199 GLU B N 1
ATOM 4394 C CA . GLU B 1 199 ? -4.25 42.438 22.969 1 94.31 199 GLU B CA 1
ATOM 4395 C C . GLU B 1 199 ? -5.574 42 22.344 1 94.31 199 GLU B C 1
ATOM 4397 O O . GLU B 1 199 ? -5.645 40.938 21.703 1 94.31 199 GLU B O 1
ATOM 4402 N N . LEU B 1 200 ? -6.57 42.75 22.531 1 94.56 200 LEU B N 1
ATOM 4403 C CA . LEU B 1 200 ? -7.879 42.406 21.984 1 94.56 200 LEU B CA 1
ATOM 4404 C C . LEU B 1 200 ? -7.852 42.469 20.453 1 94.56 200 LEU B C 1
ATOM 4406 O O . LEU B 1 200 ? -8.414 41.594 19.797 1 94.56 200 LEU B O 1
ATOM 4410 N N . TRP B 1 201 ? -7.23 43.438 19.969 1 94.69 201 TRP B N 1
ATOM 4411 C CA . TRP B 1 201 ? -7.16 43.594 18.516 1 94.69 201 TRP B CA 1
ATOM 4412 C C . TRP B 1 201 ? -6.383 42.469 17.875 1 94.69 201 TRP B C 1
ATOM 4414 O O . TRP B 1 201 ? -6.832 41.875 16.891 1 94.69 201 TRP B O 1
ATOM 4424 N N . LYS B 1 202 ? -5.191 42.156 18.328 1 94.81 202 LYS B N 1
ATOM 4425 C CA . LYS B 1 202 ? -4.363 41.094 17.75 1 94.81 202 LYS B CA 1
ATOM 4426 C C . LYS B 1 202 ? -5.062 39.75 17.812 1 94.81 202 LYS B C 1
ATOM 4428 O O . LYS B 1 202 ? -5.004 38.969 16.844 1 94.81 202 LYS B O 1
ATOM 4433 N N . LYS B 1 203 ? -5.684 39.438 18.953 1 95 203 LYS B N 1
ATOM 4434 C CA . LYS B 1 203 ? -6.418 38.188 19.078 1 95 203 LYS B CA 1
ATOM 4435 C C . LYS B 1 203 ? -7.559 38.094 18.062 1 95 203 LYS B C 1
ATOM 4437 O O . LYS B 1 203 ? -7.762 37.062 17.422 1 95 203 LYS B O 1
ATOM 4442 N N . LYS B 1 204 ? -8.258 39.125 17.938 1 94.81 204 LYS B N 1
ATOM 4443 C CA . LYS B 1 204 ? -9.383 39.188 17 1 94.81 204 LYS B CA 1
ATOM 4444 C C . LYS B 1 204 ? -8.93 38.938 15.57 1 94.81 204 LYS B C 1
ATOM 4446 O O . LYS B 1 204 ? -9.555 38.188 14.82 1 94.81 204 LYS B O 1
ATOM 4451 N N . ARG B 1 205 ? -7.898 39.625 15.164 1 95.81 205 ARG B N 1
ATOM 4452 C CA . ARG B 1 205 ? -7.387 39.469 13.805 1 95.81 205 ARG B CA 1
ATOM 4453 C C . ARG B 1 205 ? -6.906 38.062 13.547 1 95.81 205 ARG B C 1
ATOM 4455 O O . ARG B 1 205 ? -7.199 37.469 12.5 1 95.81 205 ARG B O 1
ATOM 4462 N N . PHE B 1 206 ? -6.195 37.5 14.453 1 96.5 206 PHE B N 1
ATOM 4463 C CA . PHE B 1 206 ? -5.699 36.156 14.273 1 96.5 206 PHE B CA 1
ATOM 4464 C C . PHE B 1 206 ? -6.848 35.156 14.258 1 96.5 206 PHE B C 1
ATOM 4466 O O . PHE B 1 206 ? -6.828 34.188 13.5 1 96.5 206 PHE B O 1
ATOM 4473 N N . ASP B 1 207 ? -7.797 35.344 15.117 1 95.62 207 ASP B N 1
ATOM 4474 C CA . ASP B 1 207 ? -8.984 34.5 15.133 1 95.62 207 ASP B CA 1
ATOM 4475 C C . ASP B 1 207 ? -9.695 34.531 13.781 1 95.62 207 ASP B C 1
ATOM 4477 O O . ASP B 1 207 ? -10.234 33.531 13.336 1 95.62 207 ASP B O 1
ATOM 4481 N N . GLU B 1 208 ? -9.781 35.656 13.172 1 94.81 208 GLU B N 1
ATOM 4482 C CA . GLU B 1 208 ? -10.375 35.781 11.836 1 94.81 208 GLU B CA 1
ATOM 4483 C C . GLU B 1 208 ? -9.633 34.906 10.828 1 94.81 208 GLU B C 1
ATOM 4485 O O . GLU B 1 208 ? -10.258 34.281 9.984 1 94.81 208 GLU B O 1
ATOM 4490 N N . TRP B 1 209 ? -8.336 34.938 10.945 1 96.25 209 TRP B N 1
ATOM 4491 C CA . TRP B 1 209 ? -7.531 34.062 10.078 1 96.25 209 TRP B CA 1
ATOM 4492 C C . TRP B 1 209 ? -7.828 32.594 10.328 1 96.25 209 TRP B C 1
ATOM 4494 O O . TRP B 1 209 ? -7.973 31.812 9.383 1 96.25 209 TRP B O 1
ATOM 4504 N N . LEU B 1 210 ? -7.918 32.219 11.57 1 95.38 210 LEU B N 1
ATOM 4505 C CA . LEU B 1 210 ? -8.148 30.812 11.938 1 95.38 210 LEU B CA 1
ATOM 4506 C C . LEU B 1 210 ? -9.539 30.359 11.5 1 95.38 210 LEU B C 1
ATOM 4508 O O . LEU B 1 210 ? -9.805 29.172 11.383 1 95.38 210 LEU B O 1
ATOM 4512 N N . LYS B 1 211 ? -10.406 31.266 11.219 1 93.94 211 LYS B N 1
ATOM 4513 C CA . LYS B 1 211 ? -11.797 30.938 10.922 1 93.94 211 LYS B CA 1
ATOM 4514 C C . LYS B 1 211 ? -12.055 30.938 9.422 1 93.94 211 LYS B C 1
ATOM 4516 O O . LYS B 1 211 ? -13.203 30.812 8.977 1 93.94 211 LYS B O 1
ATOM 4521 N N . VAL B 1 212 ? -10.969 31.141 8.672 1 93.75 212 VAL B N 1
ATOM 4522 C CA . VAL B 1 212 ? -11.117 30.969 7.234 1 93.75 212 VAL B CA 1
ATOM 4523 C C . VAL B 1 212 ? -11.672 29.578 6.941 1 93.75 212 VAL B C 1
ATOM 4525 O O . VAL B 1 212 ? -11.281 28.594 7.586 1 93.75 212 VAL B O 1
ATOM 4528 N N . GLU B 1 213 ? -12.492 29.438 5.953 1 91.31 213 GLU B N 1
ATOM 4529 C CA . GLU B 1 213 ? -13.289 28.25 5.715 1 91.31 213 GLU B CA 1
ATOM 4530 C C . GLU B 1 213 ? -12.406 27.016 5.562 1 91.31 213 GLU B C 1
ATOM 4532 O O . GLU B 1 213 ? -12.586 26.016 6.277 1 91.31 213 GLU B O 1
ATOM 4537 N N . TRP B 1 214 ? -11.477 27.078 4.609 1 93.88 214 TRP B N 1
ATOM 4538 C CA . TRP B 1 214 ? -10.664 25.891 4.34 1 93.88 214 TRP B CA 1
ATOM 4539 C C . TRP B 1 214 ? -9.859 25.5 5.57 1 93.88 214 TRP B C 1
ATOM 4541 O O . TRP B 1 214 ? -9.586 24.312 5.785 1 93.88 214 TRP B O 1
ATOM 4551 N N . LYS B 1 215 ? -9.445 26.422 6.418 1 95.31 215 LYS B N 1
ATOM 4552 C CA . LYS B 1 215 ? -8.688 26.141 7.637 1 95.31 215 LYS B CA 1
ATOM 4553 C C . LYS B 1 215 ? -9.57 25.469 8.68 1 95.31 215 LYS B C 1
ATOM 4555 O O . LYS B 1 215 ? -9.148 24.516 9.336 1 95.31 215 LYS B O 1
ATOM 4560 N N . CYS B 1 216 ? -10.742 25.984 8.797 1 94.06 216 CYS B N 1
ATOM 4561 C CA . CYS B 1 216 ? -11.688 25.391 9.742 1 94.06 216 CYS B CA 1
ATOM 4562 C C . CYS B 1 216 ? -11.977 23.938 9.383 1 94.06 216 CYS B C 1
ATOM 4564 O O . CYS B 1 216 ? -12.062 23.078 10.266 1 94.06 216 CYS B O 1
ATOM 4566 N N . GLU B 1 217 ? -12.18 23.688 8.094 1 93.19 217 GLU B N 1
ATOM 4567 C CA . GLU B 1 217 ? -12.438 22.328 7.637 1 93.19 217 GLU B CA 1
ATOM 4568 C C . GLU B 1 217 ? -11.258 21.406 7.93 1 93.19 217 GLU B C 1
ATOM 4570 O O . GLU B 1 217 ? -11.445 20.281 8.367 1 93.19 217 GLU B O 1
ATOM 4575 N N . GLU B 1 218 ? -10.094 21.875 7.621 1 95.12 218 GLU B N 1
ATOM 4576 C CA . GLU B 1 218 ? -8.875 21.109 7.863 1 95.12 218 GLU B CA 1
ATOM 4577 C C . GLU B 1 218 ? -8.703 20.797 9.344 1 95.12 218 GLU B C 1
ATOM 4579 O O . GLU B 1 218 ? -8.383 19.672 9.719 1 95.12 218 GLU B O 1
ATOM 4584 N N . ASP B 1 219 ? -8.93 21.734 10.195 1 94.5 219 ASP B N 1
ATOM 4585 C CA . ASP B 1 219 ? -8.828 21.547 11.641 1 94.5 219 ASP B CA 1
ATOM 4586 C C . ASP B 1 219 ? -9.859 20.547 12.133 1 94.5 219 ASP B C 1
ATOM 4588 O O . ASP B 1 219 ? -9.547 19.672 12.953 1 94.5 219 ASP B O 1
ATOM 4592 N N . ALA B 1 220 ? -11.039 20.734 11.648 1 93.12 220 ALA B N 1
ATOM 4593 C CA . ALA B 1 220 ? -12.102 19.812 12.039 1 93.12 220 ALA B CA 1
ATOM 4594 C C . ALA B 1 220 ? -11.75 18.375 11.656 1 93.12 220 ALA B C 1
ATOM 4596 O O . ALA B 1 220 ? -12.039 17.438 12.398 1 93.12 220 ALA B O 1
ATOM 4597 N N . TYR B 1 221 ? -11.133 18.203 10.469 1 95.31 221 TYR B N 1
ATOM 4598 C CA . TYR B 1 221 ? -10.758 16.875 10 1 95.31 221 TYR B CA 1
ATOM 4599 C C . TYR B 1 221 ? -9.664 16.266 10.867 1 95.31 221 TYR B C 1
ATOM 4601 O O . TYR B 1 221 ? -9.812 15.148 11.375 1 95.31 221 TYR B O 1
ATOM 4609 N N . TRP B 1 222 ? -8.617 17 11.062 1 95.12 222 TRP B N 1
ATOM 4610 C CA . TRP B 1 222 ? -7.43 16.453 11.703 1 95.12 222 TRP B CA 1
ATOM 4611 C C . TRP B 1 222 ? -7.621 16.359 13.219 1 95.12 222 TRP B C 1
ATOM 4613 O O . TRP B 1 222 ? -6.895 15.633 13.898 1 95.12 222 TRP B O 1
ATOM 4623 N N . CYS B 1 223 ? -8.617 17.016 13.719 1 92.12 223 CYS B N 1
ATOM 4624 C CA . CYS B 1 223 ? -8.875 16.984 15.156 1 92.12 223 CYS B CA 1
ATOM 4625 C C . CYS B 1 223 ? -9.516 15.664 15.562 1 92.12 223 CYS B C 1
ATOM 4627 O O . CYS B 1 223 ? -9.508 15.289 16.734 1 92.12 223 CYS B O 1
ATOM 4629 N N . LYS B 1 224 ? -10.055 15.031 14.57 1 91.69 224 LYS B N 1
ATOM 4630 C CA . LYS B 1 224 ? -10.656 13.734 14.859 1 91.69 224 LYS B CA 1
ATOM 4631 C C . LYS B 1 224 ? -9.578 12.656 14.992 1 91.69 224 LYS B C 1
ATOM 4633 O O . LYS B 1 224 ? -8.781 12.445 14.078 1 91.69 224 LYS B O 1
ATOM 4638 N N . ASP B 1 225 ? -9.633 11.828 16.047 1 88.62 225 ASP B N 1
ATOM 4639 C CA . ASP B 1 225 ? -8.648 10.781 16.297 1 88.62 225 ASP B CA 1
ATOM 4640 C C . ASP B 1 225 ? -8.672 9.719 15.203 1 88.62 225 ASP B C 1
ATOM 4642 O O . ASP B 1 225 ? -7.637 9.156 14.852 1 88.62 225 ASP B O 1
ATOM 4646 N N . SER B 1 226 ? -9.867 9.5 14.711 1 87.88 226 SER B N 1
ATOM 4647 C CA . SER B 1 226 ? -10.047 8.477 13.688 1 87.88 226 SER B CA 1
ATOM 4648 C C . SER B 1 226 ? -9.312 8.844 12.406 1 87.88 226 SER B C 1
ATOM 4650 O O . SER B 1 226 ? -9 7.973 11.594 1 87.88 226 SER B O 1
ATOM 4652 N N . ASN B 1 227 ? -9 10.133 12.258 1 90.69 227 ASN B N 1
ATOM 4653 C CA . ASN B 1 227 ? -8.367 10.586 11.023 1 90.69 227 ASN B CA 1
ATOM 4654 C C . ASN B 1 227 ? -6.855 10.719 11.188 1 90.69 227 ASN B C 1
ATOM 4656 O O . ASN B 1 227 ? -6.152 11.07 10.242 1 90.69 227 ASN B O 1
ATOM 4660 N N . SER B 1 228 ? -6.371 10.328 12.336 1 91.81 228 SER B N 1
ATOM 4661 C CA . SER B 1 228 ? -4.93 10.328 12.555 1 91.81 228 SER B CA 1
ATOM 4662 C C . SER B 1 228 ? -4.242 9.289 11.672 1 91.81 228 SER B C 1
ATOM 4664 O O . SER B 1 228 ? -4.652 8.125 11.633 1 91.81 228 SER B O 1
ATOM 4666 N N . PRO B 1 229 ? -3.146 9.773 10.938 1 91 229 PRO B N 1
ATOM 4667 C CA . PRO B 1 229 ? -2.449 8.805 10.094 1 91 229 PRO B CA 1
ATOM 4668 C C . PRO B 1 229 ? -1.836 7.656 10.898 1 91 229 PRO B C 1
ATOM 4670 O O . PRO B 1 229 ? -1.599 6.574 10.359 1 91 229 PRO B O 1
ATOM 4673 N N . PHE B 1 230 ? -1.656 7.82 12.148 1 91.12 230 PHE B N 1
ATOM 4674 C CA . PHE B 1 230 ? -0.938 6.855 12.969 1 91.12 230 PHE B CA 1
ATOM 4675 C C . PHE B 1 230 ? -1.867 5.738 13.43 1 91.12 230 PHE B C 1
ATOM 4677 O O . PHE B 1 230 ? -1.408 4.703 13.922 1 91.12 230 PHE B O 1
ATOM 4684 N N . MET B 1 231 ? -3.176 5.91 13.352 1 88 231 MET B N 1
ATOM 4685 C CA . MET B 1 231 ? -4.137 4.871 13.719 1 88 231 MET B CA 1
ATOM 4686 C C . MET B 1 231 ? -4.047 3.688 12.758 1 88 231 MET B C 1
ATOM 4688 O O . MET B 1 231 ? -4.371 2.557 13.133 1 88 231 MET B O 1
ATOM 4692 N N . ASN B 1 232 ? -3.67 3.967 11.539 1 81.69 232 ASN B N 1
ATOM 4693 C CA . ASN B 1 232 ? -3.52 2.906 10.547 1 81.69 232 ASN B CA 1
ATOM 4694 C C . ASN B 1 232 ? -2.168 2.984 9.844 1 81.69 232 ASN B C 1
ATOM 4696 O O . ASN B 1 232 ? -2.104 3.256 8.641 1 81.69 232 ASN B O 1
ATOM 4700 N N . ALA B 1 233 ? -1.195 2.527 10.562 1 81.5 233 ALA B N 1
ATOM 4701 C CA . ALA B 1 233 ? 0.164 2.662 10.047 1 81.5 233 ALA B CA 1
ATOM 4702 C C . ALA B 1 233 ? 0.441 1.628 8.961 1 81.5 233 ALA B C 1
ATOM 4704 O O . ALA B 1 233 ? 1.396 1.768 8.195 1 81.5 233 ALA B O 1
ATOM 4705 N N . TRP B 1 234 ? -0.381 0.702 8.867 1 83.5 234 TRP B N 1
ATOM 4706 C CA . TRP B 1 234 ? -0.177 -0.357 7.887 1 83.5 234 TRP B CA 1
ATOM 4707 C C . TRP B 1 234 ? -0.887 -0.029 6.578 1 83.5 234 TRP B C 1
ATOM 4709 O O . TRP B 1 234 ? -0.736 -0.747 5.586 1 83.5 234 TRP B O 1
ATOM 4719 N N . ASP B 1 235 ? -1.56 1.08 6.602 1 86.94 235 ASP B N 1
ATOM 4720 C CA . ASP B 1 235 ? -2.223 1.548 5.387 1 86.94 235 ASP B CA 1
ATOM 4721 C C . ASP B 1 235 ? -1.205 1.899 4.305 1 86.94 235 ASP B C 1
ATOM 4723 O O . ASP B 1 235 ? -0.204 2.564 4.582 1 86.94 235 ASP B O 1
ATOM 4727 N N . PRO B 1 236 ? -1.387 1.373 3.098 1 88.44 236 PRO B N 1
ATOM 4728 C CA . PRO B 1 236 ? -0.458 1.678 2.006 1 88.44 236 PRO B CA 1
ATOM 4729 C C . PRO B 1 236 ? -0.337 3.176 1.735 1 88.44 236 PRO B C 1
ATOM 4731 O O . PRO B 1 236 ? 0.674 3.629 1.191 1 88.44 236 PRO B O 1
ATOM 4734 N N . LEU B 1 237 ? -1.361 3.85 2.109 1 92.75 237 LEU B N 1
ATOM 4735 C CA . LEU B 1 237 ? -1.379 5.281 1.834 1 92.75 237 LEU B CA 1
ATOM 4736 C C . LEU B 1 237 ? -0.834 6.07 3.02 1 92.75 237 LEU B C 1
ATOM 4738 O O . LEU B 1 237 ? -0.798 7.305 2.988 1 92.75 237 LEU B O 1
ATOM 4742 N N . PHE B 1 238 ? -0.293 5.441 4.016 1 93.38 238 PHE B N 1
ATOM 4743 C CA . PHE B 1 238 ? 0.189 6.047 5.254 1 93.38 238 PHE B CA 1
ATOM 4744 C C . PHE B 1 238 ? 1.234 7.113 4.961 1 93.38 238 PHE B C 1
ATOM 4746 O O . PHE B 1 238 ? 1.146 8.234 5.473 1 93.38 238 PHE B O 1
ATOM 4753 N N . PRO B 1 239 ? 2.197 6.801 4.145 1 92.75 239 PRO B N 1
ATOM 4754 C CA . PRO B 1 239 ? 3.219 7.828 3.918 1 92.75 239 PRO B CA 1
ATOM 4755 C C . PRO B 1 239 ? 2.643 9.109 3.328 1 92.75 239 PRO B C 1
ATOM 4757 O O . PRO B 1 239 ? 3.131 10.203 3.625 1 92.75 239 PRO B O 1
ATOM 4760 N N . ILE B 1 240 ? 1.61 8.992 2.504 1 95.31 240 ILE B N 1
ATOM 4761 C CA . ILE B 1 240 ? 1.002 10.148 1.848 1 95.31 240 ILE B CA 1
ATOM 4762 C C . ILE B 1 240 ? 0.172 10.938 2.857 1 95.31 240 ILE B C 1
ATOM 4764 O O . ILE B 1 240 ? 0.317 12.156 2.971 1 95.31 240 ILE B O 1
ATOM 4768 N N . ILE B 1 241 ? -0.639 10.25 3.623 1 95.56 241 ILE B N 1
ATOM 4769 C CA . ILE B 1 241 ? -1.516 10.883 4.602 1 95.56 241 ILE B CA 1
ATOM 4770 C C . ILE B 1 241 ? -0.679 11.516 5.715 1 95.56 241 ILE B C 1
ATOM 4772 O O . ILE B 1 241 ? -0.979 12.617 6.172 1 95.56 241 ILE B O 1
ATOM 4776 N N . LYS B 1 242 ? 0.381 10.844 6.098 1 96.38 242 LYS B N 1
ATOM 4777 C CA . LYS B 1 242 ? 1.272 11.359 7.133 1 96.38 242 LYS B CA 1
ATOM 4778 C C . LYS B 1 242 ? 1.954 12.648 6.676 1 96.38 242 LYS B C 1
ATOM 4780 O O . LYS B 1 242 ? 2.098 13.594 7.457 1 96.38 242 LYS B O 1
ATOM 4785 N N . LYS B 1 243 ? 2.398 12.625 5.445 1 96.62 243 LYS B N 1
ATOM 4786 C CA . LYS B 1 243 ? 3.014 13.844 4.93 1 96.62 243 LYS B CA 1
ATOM 4787 C C . LYS B 1 243 ? 2.043 15.023 4.996 1 96.62 243 LYS B C 1
ATOM 4789 O O . LYS B 1 243 ? 2.428 16.125 5.379 1 96.62 243 LYS B O 1
ATOM 4794 N N . SER B 1 244 ? 0.797 14.758 4.566 1 97 244 SER B N 1
ATOM 4795 C CA . SER B 1 244 ? -0.224 15.805 4.633 1 97 244 SER B CA 1
ATOM 4796 C C . SER B 1 244 ? -0.424 16.281 6.066 1 97 244 SER B C 1
ATOM 4798 O O . SER B 1 244 ? -0.484 17.5 6.312 1 97 244 SER B O 1
ATOM 4800 N N . TRP B 1 245 ? -0.44 15.391 7.004 1 96.88 245 TRP B N 1
ATOM 4801 C CA . TRP B 1 245 ? -0.604 15.703 8.422 1 96.88 245 TRP B CA 1
ATOM 4802 C C . TRP B 1 245 ? 0.592 16.484 8.945 1 96.88 245 TRP B C 1
ATOM 4804 O O . TRP B 1 245 ? 0.423 17.484 9.656 1 96.88 245 TRP B O 1
ATOM 4814 N N . ASP B 1 246 ? 1.765 16.047 8.578 1 97.31 246 ASP B N 1
ATOM 4815 C CA . ASP B 1 246 ? 2.988 16.703 9.031 1 97.31 246 ASP B CA 1
ATOM 4816 C C . ASP B 1 246 ? 3.066 18.141 8.523 1 97.31 246 ASP B C 1
ATOM 4818 O O . ASP B 1 246 ? 3.455 19.047 9.258 1 97.31 246 ASP B O 1
ATOM 4822 N N . MET B 1 247 ? 2.719 18.359 7.328 1 97.88 247 MET B N 1
ATOM 4823 C CA . MET B 1 247 ? 2.783 19.688 6.73 1 97.88 247 MET B CA 1
ATOM 4824 C C . MET B 1 247 ? 1.718 20.609 7.324 1 97.88 247 MET B C 1
ATOM 4826 O O . MET B 1 247 ? 1.96 21.797 7.531 1 97.88 247 MET B O 1
ATOM 4830 N N . TYR B 1 248 ? 0.565 20.016 7.598 1 97.31 248 TYR B N 1
ATOM 4831 C CA . TYR B 1 248 ? -0.498 20.734 8.289 1 97.31 248 TYR B CA 1
ATOM 4832 C C . TYR B 1 248 ? -0.031 21.234 9.656 1 97.31 248 TYR B C 1
ATOM 4834 O O . TYR B 1 248 ? -0.2 22.406 10 1 97.31 248 TYR B O 1
ATOM 4842 N N . GLN B 1 249 ? 0.615 20.375 10.422 1 97.25 249 GLN B N 1
ATOM 4843 C CA . GLN B 1 249 ? 1.107 20.719 11.75 1 97.25 249 GLN B CA 1
ATOM 4844 C C . GLN B 1 249 ? 2.205 21.781 11.672 1 97.25 249 GLN B C 1
ATOM 4846 O O . GLN B 1 249 ? 2.217 22.734 12.453 1 97.25 249 GLN B O 1
ATOM 4851 N N . ALA B 1 250 ? 3.082 21.562 10.758 1 97.81 250 ALA B N 1
ATOM 4852 C CA . ALA B 1 250 ? 4.191 22.484 10.578 1 97.81 250 ALA B CA 1
ATOM 4853 C C . ALA B 1 250 ? 3.684 23.875 10.203 1 97.81 250 ALA B C 1
ATOM 4855 O O . ALA B 1 250 ? 4.184 24.891 10.703 1 97.81 250 ALA B O 1
ATOM 4856 N N . ARG B 1 251 ? 2.719 23.953 9.328 1 97.81 251 ARG B N 1
ATOM 4857 C CA . ARG B 1 251 ? 2.162 25.219 8.891 1 97.81 251 ARG B CA 1
ATOM 4858 C C . ARG B 1 251 ? 1.475 25.953 10.039 1 97.81 251 ARG B C 1
ATOM 4860 O O . ARG B 1 251 ? 1.683 27.141 10.242 1 97.81 251 ARG B O 1
ATOM 4867 N N . LYS B 1 252 ? 0.649 25.281 10.781 1 96.69 252 LYS B N 1
ATOM 4868 C CA . LYS B 1 252 ? -0.044 25.859 11.922 1 96.69 252 LYS B CA 1
ATOM 4869 C C . LYS B 1 252 ? 0.944 26.469 12.914 1 96.69 252 LYS B C 1
ATOM 4871 O O . LYS B 1 252 ? 0.746 27.594 13.383 1 96.69 252 LYS B O 1
ATOM 4876 N N . SER B 1 253 ? 1.997 25.75 13.203 1 97.31 253 SER B N 1
ATOM 4877 C CA . SER B 1 253 ? 3.027 26.234 14.117 1 97.31 253 SER B CA 1
ATOM 4878 C C . SER B 1 253 ? 3.748 27.453 13.555 1 97.31 253 SER B C 1
ATOM 4880 O O . SER B 1 253 ? 4.016 28.406 14.281 1 97.31 253 SER B O 1
ATOM 4882 N N . ARG B 1 254 ? 4.074 27.406 12.336 1 97.62 254 ARG B N 1
ATOM 4883 C CA . ARG B 1 254 ? 4.766 28.516 11.672 1 97.62 254 ARG B CA 1
ATOM 4884 C C . ARG B 1 254 ? 3.916 29.781 11.68 1 97.62 254 ARG B C 1
ATOM 4886 O O . ARG B 1 254 ? 4.418 30.859 11.945 1 97.62 254 ARG B O 1
ATOM 4893 N N . GLU B 1 255 ? 2.654 29.656 11.32 1 97.62 255 GLU B N 1
ATOM 4894 C CA . GLU B 1 255 ? 1.733 30.781 11.312 1 97.62 255 GLU B CA 1
ATOM 4895 C C . GLU B 1 255 ? 1.615 31.422 12.695 1 97.62 255 GLU B C 1
ATOM 4897 O O . GLU B 1 255 ? 1.66 32.625 12.828 1 97.62 255 GLU B O 1
ATOM 4902 N N . SER B 1 256 ? 1.46 30.609 13.688 1 97.06 256 SER B N 1
ATOM 4903 C CA . SER B 1 256 ? 1.348 31.094 15.062 1 97.06 256 SER B CA 1
ATOM 4904 C C . SER B 1 256 ? 2.611 31.828 15.492 1 97.06 256 SER B C 1
ATOM 4906 O O . SER B 1 256 ? 2.535 32.906 16.078 1 97.06 256 SER B O 1
ATOM 4908 N N . ALA B 1 257 ? 3.715 31.266 15.242 1 96.88 257 ALA B N 1
ATOM 4909 C CA . ALA B 1 257 ? 4.992 31.875 15.602 1 96.88 257 ALA B CA 1
ATOM 4910 C C . ALA B 1 257 ? 5.195 33.188 14.867 1 96.88 257 ALA B C 1
ATOM 4912 O O . ALA B 1 257 ? 5.641 34.188 15.461 1 96.88 257 ALA B O 1
ATOM 4913 N N . HIS B 1 258 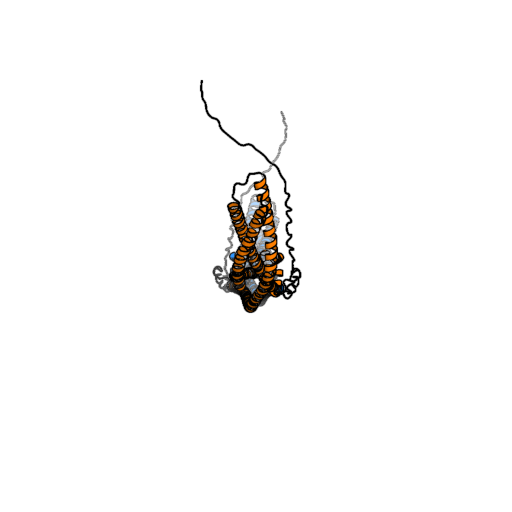? 4.895 33.156 13.594 1 97.31 258 HIS B N 1
ATOM 4914 C CA . HIS B 1 258 ? 5.027 34.375 12.789 1 97.31 258 HIS B CA 1
ATOM 4915 C C . HIS B 1 258 ? 4.117 35.469 13.297 1 97.31 258 HIS B C 1
ATOM 4917 O O . HIS B 1 258 ? 4.555 36.625 13.453 1 97.31 258 HIS B O 1
ATOM 4923 N N . TRP B 1 259 ? 2.893 35.156 13.586 1 97.38 259 TRP B N 1
ATOM 4924 C CA . TRP B 1 259 ? 1.928 36.125 14.094 1 97.38 259 TRP B CA 1
ATOM 4925 C C . TRP B 1 259 ? 2.396 36.719 15.422 1 97.38 259 TRP B C 1
ATOM 4927 O O . TRP B 1 259 ? 2.357 37.938 15.609 1 97.38 259 TRP B O 1
ATOM 4937 N N . ASN B 1 260 ? 2.838 35.875 16.312 1 95.69 260 ASN B N 1
ATOM 4938 C CA . ASN B 1 260 ? 3.299 36.344 17.625 1 95.69 260 ASN B CA 1
ATOM 4939 C C . ASN B 1 260 ? 4.492 37.281 17.5 1 95.69 260 ASN B C 1
ATOM 4941 O O . ASN B 1 260 ? 4.574 38.281 18.203 1 95.69 260 ASN B O 1
ATOM 4945 N N . LYS B 1 261 ? 5.387 36.969 16.609 1 95.38 261 LYS B N 1
ATOM 4946 C CA . LYS B 1 261 ? 6.543 37.844 16.391 1 95.38 261 LYS B CA 1
ATOM 4947 C C . LYS B 1 261 ? 6.121 39.188 15.836 1 95.38 261 LYS B C 1
ATOM 4949 O O . LYS B 1 261 ? 6.582 40.25 16.312 1 95.38 261 LYS B O 1
ATOM 4954 N N . LEU B 1 262 ? 5.258 39.156 14.836 1 93.25 262 LEU B N 1
ATOM 4955 C CA . LEU B 1 262 ? 4.773 40.375 14.219 1 93.25 262 LEU B CA 1
ATOM 4956 C C . LEU B 1 262 ? 4.012 41.219 15.227 1 93.25 262 LEU B C 1
ATOM 4958 O O . LEU B 1 262 ? 4.27 42.438 15.359 1 93.25 262 LEU B O 1
ATOM 4962 N N . ALA B 1 263 ? 3.107 40.656 15.93 1 92.5 263 ALA B N 1
ATOM 4963 C CA . ALA B 1 263 ? 2.291 41.344 16.906 1 92.5 263 ALA B CA 1
ATOM 4964 C C . ALA B 1 263 ? 3.154 41.938 18.031 1 92.5 263 ALA B C 1
ATOM 4966 O O . ALA B 1 263 ? 2.922 43.031 18.5 1 92.5 263 ALA B O 1
ATOM 4967 N N . SER B 1 264 ? 4.141 41.125 18.5 1 91.38 264 SER B N 1
ATOM 4968 C CA . SER B 1 264 ? 5.039 41.594 19.547 1 91.38 264 SER B CA 1
ATOM 4969 C C . SER B 1 264 ? 5.82 42.844 19.094 1 91.38 264 SER B C 1
ATOM 4971 O O . SER B 1 264 ? 6.023 43.781 19.875 1 91.38 264 SER B O 1
ATOM 4973 N N . SER B 1 265 ? 6.273 42.906 17.922 1 88.56 265 SER B N 1
ATOM 4974 C CA . SER B 1 265 ? 7.016 44.031 17.375 1 88.56 265 SER B CA 1
ATOM 4975 C C . SER B 1 265 ? 6.145 45.281 17.312 1 88.56 265 SER B C 1
ATOM 4977 O O . SER B 1 265 ? 6.574 46.375 17.719 1 88.56 265 SER B O 1
ATOM 4979 N N . VAL B 1 266 ? 4.973 45.125 16.859 1 84.94 266 VAL B N 1
ATOM 4980 C CA . VAL B 1 266 ? 4.035 46.25 16.766 1 84.94 266 VAL B CA 1
ATOM 4981 C C . VAL B 1 266 ? 3.674 46.719 18.172 1 84.94 266 VAL B C 1
ATOM 4983 O O . VAL B 1 266 ? 3.633 47.938 18.422 1 84.94 266 VAL B O 1
ATOM 4986 N N . GLY B 1 267 ? 3.438 45.781 19.062 1 83.25 267 GLY B N 1
ATOM 4987 C CA . GLY B 1 267 ? 3.119 46.125 20.438 1 83.25 267 GLY B CA 1
ATOM 4988 C C . GLY B 1 267 ? 4.211 46.906 21.125 1 83.25 267 GLY B C 1
ATOM 4989 O O . GLY B 1 267 ? 3.932 47.906 21.797 1 83.25 267 GLY B O 1
ATOM 4990 N N . LYS B 1 268 ? 5.391 46.531 20.906 1 84 268 LYS B N 1
ATOM 4991 C CA . LYS B 1 268 ? 6.527 47.25 21.484 1 84 268 LYS B CA 1
ATOM 4992 C C . LYS B 1 268 ? 6.609 48.656 20.953 1 84 268 LYS B C 1
ATOM 4994 O O . LYS B 1 268 ? 6.879 49.594 21.703 1 84 268 LYS B O 1
ATOM 4999 N N . THR B 1 269 ? 6.34 48.812 19.734 1 81.5 269 THR B N 1
ATOM 5000 C CA . THR B 1 269 ? 6.383 50.125 19.125 1 81.5 269 THR B CA 1
ATOM 5001 C C . THR B 1 269 ? 5.273 51.031 19.672 1 81.5 269 THR B C 1
ATOM 5003 O O . THR B 1 269 ? 5.492 52.219 19.938 1 81.5 269 THR B O 1
ATOM 5006 N N . LEU B 1 270 ? 4.125 50.469 19.906 1 80 270 LEU B N 1
ATOM 5007 C CA . LEU B 1 270 ? 2.967 51.219 20.406 1 80 270 LEU B CA 1
ATOM 5008 C C . LEU B 1 270 ? 3.184 51.656 21.844 1 80 270 LEU B C 1
ATOM 5010 O O . LEU B 1 270 ? 2.773 52.75 22.234 1 80 270 LEU B O 1
ATOM 5014 N N . THR B 1 271 ? 3.836 50.812 22.578 1 76.31 271 THR B N 1
ATOM 5015 C CA . THR B 1 271 ? 3.965 51.094 24 1 76.31 271 THR B CA 1
ATOM 5016 C C . THR B 1 271 ? 5.215 51.906 24.281 1 76.31 271 THR B C 1
ATOM 5018 O O . THR B 1 271 ? 5.281 52.625 25.281 1 76.31 271 THR B O 1
ATOM 5021 N N . SER B 1 272 ? 6.203 51.719 23.453 1 75.69 272 SER B N 1
ATOM 5022 C CA . SER B 1 272 ? 7.457 52.438 23.688 1 75.69 272 SER B CA 1
ATOM 5023 C C . SER B 1 272 ? 7.359 53.875 23.234 1 75.69 272 SER B C 1
ATOM 5025 O O . SER B 1 272 ? 8.102 54.75 23.719 1 75.69 272 SER B O 1
ATOM 5027 N N . LYS B 1 273 ? 6.492 54.156 22.375 1 74.5 273 LYS B N 1
ATOM 5028 C CA . LYS B 1 273 ? 6.363 55.531 21.891 1 74.5 273 LYS B CA 1
ATOM 5029 C C . LYS B 1 273 ? 5.738 56.438 22.938 1 74.5 273 LYS B C 1
ATOM 5031 O O . LYS B 1 273 ? 4.633 56.156 23.422 1 74.5 273 LYS B O 1
ATOM 5036 N N . LYS B 1 274 ? 6.551 57.438 23.406 1 77.69 274 LYS B N 1
ATOM 5037 C CA . LYS B 1 274 ? 6.07 58.406 24.375 1 77.69 274 LYS B CA 1
ATOM 5038 C C . LYS B 1 274 ? 4.914 59.25 23.812 1 77.69 274 LYS B C 1
ATOM 5040 O O . LYS B 1 274 ? 4.93 59.625 22.641 1 77.69 274 LYS B O 1
ATOM 5045 N N . TYR B 1 275 ? 3.904 59.344 24.734 1 87.19 275 TYR B N 1
ATOM 5046 C CA . TYR B 1 275 ? 2.801 60.219 24.359 1 87.19 275 TYR B CA 1
ATOM 5047 C C . TYR B 1 275 ? 3.158 61.688 24.594 1 87.19 275 TYR B C 1
ATOM 5049 O O . TYR B 1 275 ? 3.131 62.156 25.734 1 87.19 275 TYR B O 1
ATOM 5057 N N . VAL B 1 276 ? 3.479 62.375 23.516 1 87.69 276 VAL B N 1
ATOM 5058 C CA . VAL B 1 276 ? 4.055 63.719 23.562 1 87.69 276 VAL B CA 1
ATOM 5059 C C . VAL B 1 276 ? 3.113 64.688 24.312 1 87.69 276 VAL B C 1
ATOM 5061 O O . VAL B 1 276 ? 3.549 65.438 25.156 1 87.69 276 VAL B O 1
ATOM 5064 N N . GLU B 1 277 ? 1.868 64.688 24.016 1 90.38 277 GLU B N 1
ATOM 5065 C CA . GLU B 1 277 ? 0.908 65.562 24.641 1 90.38 277 GLU B CA 1
ATOM 5066 C C . GLU B 1 277 ? 0.819 65.312 26.141 1 90.38 277 GLU B C 1
ATOM 5068 O O . GLU B 1 277 ? 0.665 66.25 26.938 1 90.38 277 GLU B O 1
ATOM 5073 N N . TRP B 1 278 ? 0.925 64.062 26.484 1 93 278 TRP B N 1
ATOM 5074 C CA . TRP B 1 278 ? 0.905 63.75 27.906 1 93 278 TRP B CA 1
ATOM 5075 C C . TRP B 1 278 ? 2.17 64.25 28.609 1 93 278 TRP B C 1
ATOM 5077 O O . TRP B 1 278 ? 2.105 64.75 29.703 1 93 278 TRP B O 1
ATOM 5087 N N . GLU B 1 279 ? 3.297 64.062 27.953 1 92.31 279 GLU B N 1
ATOM 5088 C CA . GLU B 1 279 ? 4.551 64.562 28.516 1 92.31 279 GLU B CA 1
ATOM 5089 C C . GLU B 1 279 ? 4.512 66.125 28.688 1 92.31 279 GLU B C 1
ATOM 5091 O O . GLU B 1 279 ? 5.008 66.625 29.688 1 92.31 279 GLU B O 1
ATOM 5096 N N . GLN B 1 280 ? 3.908 66.75 27.734 1 92.81 280 GLN B N 1
ATOM 5097 C CA . GLN B 1 280 ? 3.768 68.188 27.812 1 92.81 280 GLN B CA 1
ATOM 5098 C C . GLN B 1 280 ? 2.828 68.562 28.953 1 92.81 280 GLN B C 1
ATOM 5100 O O . GLN B 1 280 ? 3.098 69.562 29.688 1 92.81 280 GLN B O 1
ATOM 5105 N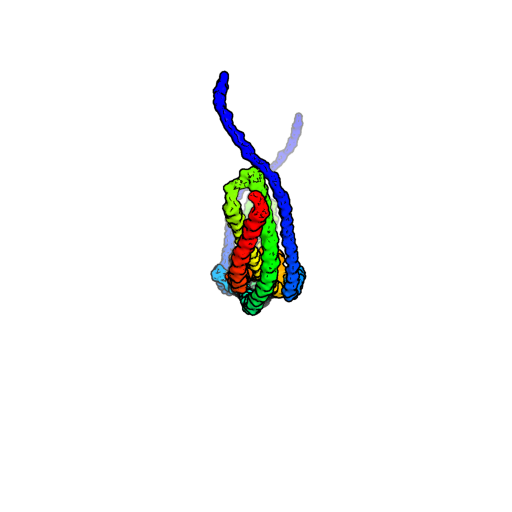 N . MET B 1 281 ? 1.771 67.938 29.078 1 92.06 281 MET B N 1
ATOM 5106 C CA . MET B 1 281 ? 0.835 68.25 30.172 1 92.06 281 MET B CA 1
ATOM 5107 C C . MET B 1 281 ? 1.5 68 31.516 1 92.06 281 MET B C 1
ATOM 5109 O O . MET B 1 281 ? 1.321 68.812 32.438 1 92.06 281 MET B O 1
ATOM 5113 N N . LYS B 1 282 ? 2.305 66.938 31.641 1 92.44 282 LYS B N 1
ATOM 5114 C CA . LYS B 1 282 ? 3.02 66.688 32.875 1 92.44 282 LYS B CA 1
ATOM 5115 C C . LYS B 1 282 ? 3.939 67.875 33.25 1 92.44 282 LYS B C 1
ATOM 5117 O O . LYS B 1 282 ? 3.975 68.25 34.406 1 92.44 282 LYS B O 1
ATOM 5122 N N . LYS B 1 283 ? 4.582 68.375 32.281 1 92.69 283 LYS B N 1
ATOM 5123 C CA . LYS B 1 283 ? 5.504 69.438 32.5 1 92.69 283 LYS B CA 1
ATOM 5124 C C . LYS B 1 283 ? 4.758 70.688 32.938 1 92.69 283 LYS B C 1
ATOM 5126 O O . LYS B 1 283 ? 5.137 71.375 33.906 1 92.69 283 LYS B O 1
ATOM 5131 N N . THR B 1 284 ? 3.729 71.062 32.25 1 93.12 284 THR B N 1
ATOM 5132 C CA . THR B 1 284 ? 2.953 72.25 32.531 1 93.12 284 THR B CA 1
ATOM 5133 C C . THR B 1 284 ? 2.281 72.125 33.906 1 93.12 284 THR B C 1
ATOM 5135 O O . THR B 1 284 ? 2.314 73.125 34.688 1 93.12 284 THR B O 1
ATOM 5138 N N . LYS B 1 285 ? 1.725 71.062 34.125 1 93.62 285 LYS B N 1
ATOM 5139 C CA . LYS B 1 285 ? 1.008 70.875 35.406 1 93.62 285 LYS B CA 1
ATOM 5140 C C . LYS B 1 285 ? 1.975 70.812 36.562 1 93.62 285 LYS B C 1
ATOM 5142 O O . LYS B 1 285 ? 1.647 71.25 37.688 1 93.62 285 LYS B O 1
ATOM 5147 N N . SER B 1 286 ? 3.162 70.188 36.281 1 93.56 286 SER B N 1
ATOM 5148 C CA . SER B 1 286 ? 4.18 70.125 37.312 1 93.56 286 SER B CA 1
ATOM 5149 C C . SER B 1 286 ? 4.605 71.562 37.719 1 93.56 286 SER B C 1
ATOM 5151 O O . SER B 1 286 ? 4.742 71.875 38.906 1 93.56 286 SER B O 1
ATOM 5153 N N . SER B 1 287 ? 4.773 72.375 36.75 1 93.38 287 SER B N 1
ATOM 5154 C CA . SER B 1 287 ? 5.137 73.75 37.031 1 93.38 287 SER B CA 1
ATOM 5155 C C . SER B 1 287 ? 4.027 74.5 37.781 1 93.38 287 SER B C 1
ATOM 5157 O O . SER B 1 287 ? 4.285 75.188 38.75 1 93.38 287 SER B O 1
ATOM 5159 N N . TRP B 1 288 ? 2.9 74.375 37.312 1 93.56 288 TRP B N 1
ATOM 5160 C CA . TRP B 1 288 ? 1.744 75 37.969 1 93.56 288 TRP B CA 1
ATOM 5161 C C . TRP B 1 288 ? 1.584 74.5 39.375 1 93.56 288 TRP B C 1
ATOM 5163 O O . TRP B 1 288 ? 1.317 75.312 40.312 1 93.56 288 TRP B O 1
ATOM 5173 N N . TYR B 1 289 ? 1.706 73.188 39.531 1 94.75 289 TYR B N 1
ATOM 5174 C CA . TYR B 1 289 ? 1.525 72.562 40.844 1 94.75 289 TYR B CA 1
ATOM 5175 C C . TYR B 1 289 ? 2.572 73.062 41.844 1 94.75 289 TYR B C 1
ATOM 5177 O O . TYR B 1 289 ? 2.26 73.375 43 1 94.75 289 TYR B O 1
ATOM 5185 N N . ASN B 1 290 ? 3.799 73.188 41.406 1 90.88 290 ASN B N 1
ATOM 5186 C CA . ASN B 1 290 ? 4.867 73.75 42.25 1 90.88 290 ASN B CA 1
ATOM 5187 C C . ASN B 1 290 ? 4.559 75.125 42.719 1 90.88 290 ASN B C 1
ATOM 5189 O O . ASN B 1 290 ? 4.758 75.5 43.906 1 90.88 290 ASN B O 1
ATOM 5193 N N . GLU B 1 291 ? 4.039 75.938 41.875 1 91.31 291 GLU B N 1
ATOM 5194 C CA . GLU B 1 291 ? 3.66 77.312 42.219 1 91.31 291 GLU B CA 1
ATOM 5195 C C . GLU B 1 291 ? 2.477 77.312 43.188 1 91.31 291 GLU B C 1
ATOM 5197 O O . GLU B 1 291 ? 2.467 78.062 44.156 1 91.31 291 GLU B O 1
ATOM 5202 N N . TRP B 1 292 ? 1.622 76.5 42.875 1 90.88 292 TRP B N 1
ATOM 5203 C CA . TRP B 1 292 ? 0.431 76.375 43.719 1 90.88 292 TRP B CA 1
ATOM 5204 C C . TRP B 1 292 ? 0.794 75.938 45.125 1 90.88 292 TRP B C 1
ATOM 5206 O O . TRP B 1 292 ? 0.266 76.438 46.094 1 90.88 292 TRP B O 1
ATOM 5216 N N . VAL B 1 293 ? 1.702 75 45.219 1 90.19 293 VAL B N 1
ATOM 5217 C CA . VAL B 1 293 ? 2.152 74.5 46.5 1 90.19 293 VAL B CA 1
ATOM 5218 C C . VAL B 1 293 ? 2.83 75.562 47.281 1 90.19 293 VAL B C 1
ATOM 5220 O O . VAL B 1 293 ? 2.559 75.75 48.5 1 90.19 293 VAL B O 1
ATOM 5223 N N . HIS B 1 294 ? 3.611 76.312 46.656 1 87.69 294 HIS B N 1
ATOM 5224 C CA . HIS B 1 294 ? 4.305 77.438 47.312 1 87.69 294 HIS B CA 1
ATOM 5225 C C . HIS B 1 294 ? 3.32 78.438 47.844 1 87.69 294 HIS B C 1
ATOM 5227 O O . HIS B 1 294 ? 3.445 78.938 48.969 1 87.69 294 HIS B O 1
ATOM 5233 N N . PHE B 1 295 ? 2.471 78.812 47.062 1 86.25 295 PHE B N 1
ATOM 5234 C CA . PHE B 1 295 ? 1.467 79.812 47.438 1 86.25 295 PHE B CA 1
ATOM 5235 C C . PHE B 1 295 ? 0.591 79.312 48.562 1 86.25 295 PHE B C 1
ATOM 5237 O O . PHE B 1 295 ? 0.333 80 49.562 1 86.25 295 PHE B O 1
ATOM 5244 N N . PHE B 1 296 ? 0.2 78.125 48.469 1 84.56 296 PHE B N 1
ATOM 5245 C CA . PHE B 1 296 ? -0.709 77.5 49.438 1 84.56 296 PHE B CA 1
ATOM 5246 C C . PHE B 1 296 ? -0.035 77.375 50.812 1 84.56 296 PHE B C 1
ATOM 5248 O O . PHE B 1 296 ? -0.642 77.625 51.844 1 84.56 296 PHE B O 1
ATOM 5255 N N . LEU B 1 297 ? 1.191 77 50.812 1 83.81 297 LEU B N 1
ATOM 5256 C CA . LEU B 1 297 ? 1.938 76.812 52.062 1 83.81 297 LEU B CA 1
ATOM 5257 C C . LEU B 1 297 ? 2.15 78.188 52.75 1 83.81 297 LEU B C 1
ATOM 5259 O O . LEU B 1 297 ? 2.07 78.25 53.969 1 83.81 297 LEU B O 1
ATOM 5263 N N . HIS B 1 298 ? 2.336 79.188 51.938 1 82.5 298 HIS B N 1
ATOM 5264 C CA . HIS B 1 298 ? 2.51 80.5 52.5 1 82.5 298 HIS B CA 1
ATOM 5265 C C . HIS B 1 298 ? 1.211 81 53.125 1 82.5 298 HIS B C 1
ATOM 5267 O O . HIS B 1 298 ? 1.223 81.625 54.188 1 82.5 298 HIS B O 1
ATOM 5273 N N . GLU B 1 299 ? 0.196 80.875 52.531 1 78.69 299 GLU B N 1
ATOM 5274 C CA . GLU B 1 299 ? -1.102 81.312 53 1 78.69 299 GLU B CA 1
ATOM 5275 C C . GLU B 1 299 ? -1.513 80.5 54.25 1 78.69 299 GLU B C 1
ATOM 5277 O O . GLU B 1 299 ? -2.041 81.125 55.219 1 78.69 299 GLU B O 1
ATOM 5282 N N . LEU B 1 300 ? -1.275 79.312 54.281 1 72.06 300 LEU B N 1
ATOM 5283 C CA . LEU B 1 300 ? -1.68 78.438 55.375 1 72.06 300 LEU B CA 1
ATOM 5284 C C . LEU B 1 300 ? -0.881 78.75 56.625 1 72.06 300 LEU B C 1
ATOM 5286 O O . LEU B 1 300 ? -1.425 78.688 57.75 1 72.06 300 LEU B O 1
ATOM 5290 N N . LEU B 1 301 ? 0.379 79.125 56.469 1 71.12 301 LEU B N 1
ATOM 5291 C CA . LEU B 1 301 ? 1.228 79.312 57.625 1 71.12 301 LEU B CA 1
ATOM 5292 C C . LEU B 1 301 ? 1.164 80.75 58.094 1 71.12 301 LEU B C 1
ATOM 5294 O O . LEU B 1 301 ? 1.38 81.062 59.281 1 71.12 301 LEU B O 1
ATOM 5298 N N . SER B 1 302 ? 0.876 81.688 57.188 1 68.75 302 SER B N 1
ATOM 5299 C CA . SER B 1 302 ? 0.712 83.062 57.625 1 68.75 302 SER B CA 1
ATOM 5300 C C . SER B 1 302 ? -0.566 83.25 58.438 1 68.75 302 SER B C 1
ATOM 5302 O O . SER B 1 302 ? -0.633 84.125 59.281 1 68.75 302 SER B O 1
ATOM 5304 N N . SER B 1 303 ? -1.489 82.562 58.25 1 58.97 303 SER B N 1
ATOM 5305 C CA . SER B 1 303 ? -2.736 82.688 59 1 58.97 303 SER B CA 1
ATOM 5306 C C . SER B 1 303 ? -2.566 82.125 60.438 1 58.97 303 SER B C 1
ATOM 5308 O O . SER B 1 303 ? -3.299 82.562 61.344 1 58.97 303 SER B O 1
ATOM 5310 N N . VAL B 1 304 ? -1.729 81.312 60.781 1 54.31 304 VAL B N 1
ATOM 5311 C CA . VAL B 1 304 ? -1.437 80.812 62.125 1 54.31 304 VAL B CA 1
ATOM 5312 C C . VAL B 1 304 ? -0.736 81.875 62.938 1 54.31 304 VAL B C 1
ATOM 5314 O O . VAL B 1 304 ? -1.044 82.062 64.125 1 54.31 304 VAL B O 1
ATOM 5317 N N . GLY B 1 305 ? 0.241 82.562 62.469 1 48.81 305 GLY B N 1
ATOM 5318 C CA . GLY B 1 305 ? 0.908 83.688 63.188 1 48.81 305 GLY B CA 1
ATOM 5319 C C . GLY B 1 305 ? -0.031 84.75 63.594 1 48.81 305 GLY B C 1
ATOM 5320 O O . GLY B 1 305 ? 0.099 85.312 64.688 1 48.81 305 GLY B O 1
ATOM 5321 N N . VAL B 1 306 ? -0.823 85.188 62.875 1 47.66 306 VAL B N 1
ATOM 5322 C CA . VAL B 1 306 ? -1.718 86.25 63.25 1 47.66 306 VAL B CA 1
ATOM 5323 C C . VAL B 1 306 ? -2.719 85.812 64.312 1 47.66 306 VAL B C 1
ATOM 5325 O O . VAL B 1 306 ? -3.021 86.562 65.25 1 47.66 306 VAL B O 1
ATOM 5328 N N . LYS B 1 307 ? -3.234 84.75 64.25 1 51.12 307 LYS B N 1
ATOM 5329 C CA . LYS B 1 307 ? -4.195 84.312 65.25 1 51.12 307 LYS B CA 1
ATOM 5330 C C . LYS B 1 307 ? -3.518 84.125 66.625 1 51.12 307 LYS B C 1
ATOM 5332 O O . LYS B 1 307 ? -4.113 84.375 67.625 1 51.12 307 LYS B O 1
ATOM 5337 N N . HIS B 1 308 ? -2.285 83.688 66.625 1 48.88 308 HIS B N 1
ATOM 5338 C CA . HIS B 1 308 ? -1.595 83.562 67.875 1 48.88 308 HIS B CA 1
ATOM 5339 C C . HIS B 1 308 ? -1.179 84.938 68.438 1 48.88 308 HIS B C 1
ATOM 5341 O O . HIS B 1 308 ? -1.069 85.125 69.625 1 48.88 308 HIS B O 1
ATOM 5347 N N . ARG B 1 309 ? -0.88 86 67.625 1 50.12 309 ARG B N 1
ATOM 5348 C CA . ARG B 1 309 ? -0.629 87.375 68.125 1 50.12 309 ARG B CA 1
ATOM 5349 C C . ARG B 1 309 ? -1.897 87.938 68.75 1 50.12 309 ARG B C 1
ATOM 5351 O O . ARG B 1 309 ? -1.836 88.688 69.688 1 50.12 309 ARG B O 1
ATOM 5358 N N . SER B 1 310 ? -2.883 87.688 68.125 1 42.41 310 SER B N 1
ATOM 5359 C CA . SER B 1 310 ? -4.117 88.25 68.688 1 42.41 310 SER B CA 1
ATOM 5360 C C . SER B 1 310 ? -4.555 87.562 69.938 1 42.41 310 SER B C 1
ATOM 5362 O O . SER B 1 310 ? -5.488 88 70.625 1 42.41 310 SER B O 1
ATOM 5364 N N . LEU B 1 311 ? -4.27 86.312 70.125 1 37.25 311 LEU B N 1
ATOM 5365 C CA . LEU B 1 311 ? -4.582 85.75 71.438 1 37.25 311 LEU B CA 1
ATOM 5366 C C . LEU B 1 311 ? -3.494 86.062 72.438 1 37.25 311 LEU B C 1
ATOM 5368 O O . LEU B 1 311 ? -3.51 85.562 73.562 1 37.25 311 LEU B O 1
ATOM 5372 N N . GLY B 1 312 ? -2.992 87.375 72.438 1 33.72 312 GLY B N 1
ATOM 5373 C CA . GLY B 1 312 ? -2.238 88 73.5 1 33.72 312 GLY B CA 1
ATOM 5374 C C . GLY B 1 312 ? -2.379 87.25 74.812 1 33.72 312 GLY B C 1
ATOM 5375 O O . GLY B 1 312 ? -3.445 87.25 75.438 1 33.72 312 GLY B O 1
ATOM 5376 N N . PHE B 1 313 ? -2.066 86.125 75.062 1 30.64 313 PHE B N 1
ATOM 5377 C CA . PHE B 1 313 ? -1.749 85.875 76.5 1 30.64 313 PHE B CA 1
ATOM 5378 C C . PHE B 1 313 ? -0.423 86.562 76.875 1 30.64 313 PHE B C 1
ATOM 5380 O O . PHE B 1 313 ? 0.497 86.625 76.062 1 30.64 313 PHE B O 1
#

Nearest PDB structures (foldseek):
  1jad-assembly1_B  TM=2.087E-01  e=3.168E-01  Meleagris gallopavo
  8glv-assembly1_Em  TM=2.619E-01  e=1.542E+00  Chlamydomonas reinhardtii
  7sqc-assembly1_1W  TM=2.280E-01  e=1.316E+00  Chlamydomonas reinhardtii
  7n6g-assembly1_3X  TM=2.277E-01  e=2.478E+00  Chlamydomonas reinhardtii
  1jad-assembly1_B  TM=2.088E-01  e=4.050E-01  Meleagris gallopavo

InterPro domains:
  IPR022089 Tryptophan/threonine-rich plasmodium antigen, C-terminal [PF12319] (91-302)

Secondary structure (DSSP, 8-state):
--------------------------------------------------TTSS--HHHHHHHHHHHHHHHHHHHHHHHHHHHHHHHHHHHHHHHHHHHHHHHHHHHHHHHHHHHHHHHHHHHHHHHHHHHHHHHHHHHHHHHHHHHHHHHHHT---S-HHHHHHHHHHHHHHHHHHHHHHHHHHHHHHHHHHHHHHHHHHHHHHHHHHHT-HHHHHHHHHHTSGGG-GGGGTT-TTHHHHHHHHHHHHHHHHHHHHHHHHHHHHHHHHHHHS--HHHHHHHHHHHHHHHHHHHHHHHHHHHHHHHHHHHT--/--------------------------------------------------GGGS--HHHHHHHHHHHHHHHHHHHHHHHHHHHHHHHHHHHHHHHHHHHHHHHHHHHHHHHHHHHHHHHHHHHHHHHHHHHHHHHHHHHHHHHHHHHHHHHHHT---S-HHHHHHHHHHHHHHHHHHHHHHHHHHHHHHHHHHHHHHHHHHHHHHHHHHHT-HHHHHHHHHHTSGGG-GGGGTT-TTHHHHHHHHHHHHHHHHHHHHHHHHHHHHHHHHHHHS--HHHHHHHHHHHHHHHHHHHHHHHHHHHHHHHHHHHT--

Organism: Plasmodium gonderi (NCBI:txid77519)

Solvent-accessible surface area (backbone atoms only — not comparable to full-atom values): 35906 Å² total; per-residue (Å²): 126,90,78,87,77,84,89,80,82,84,85,83,80,81,84,89,83,90,79,88,75,80,76,77,74,70,76,71,73,74,75,73,70,73,68,71,73,66,75,54,85,73,68,71,71,66,72,77,65,72,51,77,75,48,61,20,50,71,53,50,50,48,53,50,51,52,52,51,53,50,50,50,53,52,51,52,53,48,50,51,48,52,53,54,52,50,52,51,52,49,51,50,53,51,49,54,59,67,42,51,63,54,55,52,52,50,53,51,51,52,51,52,50,48,54,54,48,51,54,50,48,54,56,48,46,58,55,49,52,53,53,47,50,52,52,50,52,51,50,48,52,51,52,49,52,49,50,53,52,29,54,74,69,67,63,56,86,55,52,72,70,52,45,52,51,50,52,50,52,51,49,51,52,52,52,51,51,51,51,52,50,54,52,51,51,50,51,53,50,53,52,50,52,54,51,51,54,48,54,52,49,53,51,51,54,51,49,54,59,57,59,35,65,72,52,41,27,46,49,40,32,64,68,34,72,90,59,37,46,74,78,45,66,80,42,75,57,25,71,56,50,36,49,50,50,52,50,51,53,51,48,56,52,50,51,52,54,50,50,52,53,52,52,50,54,53,48,48,54,64,67,65,52,77,58,62,69,58,55,50,47,50,52,54,49,50,55,51,46,54,52,48,51,53,52,49,53,50,56,60,52,55,55,50,56,52,54,58,61,68,56,69,117,122,93,70,86,80,83,89,81,84,88,83,85,73,85,82,81,87,79,88,82,83,79,76,79,74,73,76,73,72,75,75,74,70,75,67,73,73,68,74,57,83,72,70,74,70,68,72,76,66,74,56,76,76,50,61,19,51,71,53,50,51,48,53,51,51,51,51,51,51,50,51,50,52,53,50,53,53,48,50,50,50,52,52,54,51,49,51,50,52,50,50,52,54,51,50,55,58,67,42,50,64,53,53,52,52,50,52,50,51,52,52,53,50,49,53,54,48,50,55,52,48,56,57,45,46,56,53,49,50,54,53,48,51,53,51,50,50,52,50,47,53,52,51,49,51,51,50,52,50,29,55,73,70,67,64,56,86,54,53,70,68,52,46,52,50,50,52,49,52,52,49,52,52,52,51,50,50,52,50,53,50,53,52,51,52,50,52,52,50,52,52,50,52,54,51,51,55,49,54,53,49,54,53,51,54,50,49,54,60,58,60,35,65,74,52,40,24,46,49,36,32,63,68,34,70,87,59,37,45,75,78,44,66,77,42,75,58,24,71,55,50,37,50,52,51,51,52,52,54,52,48,56,52,48,52,52,53,51,48,51,54,54,51,50,54,53,49,49,53,63,67,67,52,77,57,62,69,57,56,49,48,50,52,54,47,50,54,50,47,54,53,49,50,54,52,50,51,50,56,61,54,53,57,52,57,54,56,59,60,69,53,69,121